Protein AF-A0A956G6C1-F1 (afdb_monomer_lite)

Secondary structure (DSSP, 8-state):
-PPP---PPPPEE---------TT----SPPEEEEEEPPTTS-GGGEEEEEEEEEETT--------PPP-B--SSS--EEEEEEE-S---S-EEEEEEEEEEETT--EEEEEE-SSPEEE-TT--EEEEEEEEEP-TT----EEETTSTT---SEEEE-SS----EEEE-SSSSSS-EEEEEETT--TTTT-TT--EEEEE-TTTTTSSTT-----GGG-SEEEE-SSTT--TTSEEEEE-SSSSSSPEEEEEETTTTTTBEEEEE---SS-S-SEEETTTS--SEEEE-SSTT--BTSEEEEESSSSTTS--EEEEEETTSTTTBEEEEE----HHHHHT-EEHHHH--SEEEEPPTTS-BTSEEEEE--S--SSSPPEEEEEETT--BTTBTT--EEEEE-HHHHTT-SEEEGGGT-SSEEEE-SSTT--TTSEEEEE-SSSSSSPEEEEEETTGGGTBEEEEE---GGGSPPTTS--EEEEHHHH-SEEEEPPTT--BTSEEEEE--TTSPPEEEEEETTHHHHTBEEEEE----PPTTEEEETT-TTEEEEE-SSTT--BTSEEEEES-SSSSSPEEEEEEGGGTEEEEE-TT-

Sequence (598 aa):
MRPPATALITLLVSSVLATACAKDETCSAPGVLVSIGVDANVKIEDIVKIGIEASLDTSRRTGELSAGAVGLGSGDADRFALTFTNKEITSTHTLELTLSAFDRDGALVAIGRADPAITVRAGEACASAVVTLLPPTGGNAAVVDLSKPGAKPDVELTATAGTGPIVVCDFNGDGVDDIAFAAPQADGELGRQNAGEVYLLFGPELGGAQGVTEVTKAQVAMKVVGGAPGDGIGASLACADLDGMRGDDLIIGAPEAGNAGRVYVFFGRTKPTSSVIDLSTASADAEIGSANAGDRFGAALAVARGFASGKLGSLIVGAPGAGSGGAAYIIGGRDEAAWGAGVDLATDGALLTVVGAAGEGLGAALASGNLLGDTDDRQDVAIGAPQGGKSGCSDCGVVRVVAAKVIAASATIDVAQGEHALTVWGASGASKLGQSLAIGDHDGDGLGDLLIGAPNDEGKGKVYVVVGDASLLAASGQPANAIEIKDGHKAVYLGTTGSQLGSAVAASGGAGSRADLIVGAPGIDSSKGAVYQFVGHALAPKETIQLEDARLKTVLGAKQNDRLGASVASGLFGSDSAVDLIIAAPGAKTVYGIFSTK

Structure (mmCIF, N/CA/C/O backbone):
data_AF-A0A956G6C1-F1
#
_entry.id   AF-A0A956G6C1-F1
#
loop_
_atom_site.group_PDB
_atom_site.id
_atom_site.type_symbol
_atom_site.label_atom_id
_atom_site.label_alt_id
_atom_site.label_comp_id
_atom_site.label_asym_id
_atom_site.label_entity_id
_atom_site.label_seq_id
_atom_site.pdbx_PDB_ins_code
_atom_site.Cartn_x
_atom_site.Cartn_y
_atom_site.Cartn_z
_atom_site.occupancy
_atom_site.B_iso_or_equiv
_atom_site.auth_seq_id
_atom_site.auth_comp_id
_atom_site.auth_asym_id
_atom_site.auth_atom_id
_atom_site.pdbx_PDB_model_num
ATOM 1 N N . MET A 1 1 ? -53.794 -0.541 22.482 1.00 31.14 1 MET A N 1
ATOM 2 C CA . MET A 1 1 ? -53.798 -0.616 21.008 1.00 31.14 1 MET A CA 1
ATOM 3 C C . MET A 1 1 ? -53.902 0.802 20.467 1.00 31.14 1 MET A C 1
ATOM 5 O O . MET A 1 1 ? -54.977 1.382 20.516 1.00 31.14 1 MET A O 1
ATOM 9 N N . ARG A 1 2 ? -52.769 1.408 20.096 1.00 22.98 2 ARG A N 1
ATOM 10 C CA . ARG A 1 2 ? -52.744 2.646 19.297 1.00 22.98 2 ARG A CA 1
ATOM 11 C C . ARG A 1 2 ? -52.794 2.235 17.817 1.00 22.98 2 ARG A C 1
ATOM 13 O O . ARG A 1 2 ? -52.218 1.192 17.512 1.00 22.98 2 ARG A O 1
ATOM 20 N N . PRO A 1 3 ? -53.458 2.988 16.925 1.00 24.36 3 PRO A N 1
ATOM 21 C CA . PRO A 1 3 ? -53.351 2.730 15.492 1.00 24.36 3 PRO A CA 1
ATOM 22 C C . PRO A 1 3 ? -51.900 2.988 15.044 1.00 24.36 3 PRO A C 1
ATOM 24 O O . PRO A 1 3 ? -51.248 3.858 15.636 1.00 24.36 3 PRO A O 1
ATOM 27 N N . PRO A 1 4 ? -51.366 2.250 14.054 1.00 27.75 4 PRO A N 1
ATOM 28 C CA . PRO A 1 4 ? -50.060 2.571 13.501 1.00 27.75 4 PRO A CA 1
ATOM 29 C C . PRO A 1 4 ? -50.154 3.942 12.827 1.00 27.75 4 PRO A C 1
ATOM 31 O O . PRO A 1 4 ? -51.116 4.240 12.118 1.00 27.75 4 PRO A O 1
ATOM 34 N N . ALA A 1 5 ? -49.184 4.804 13.117 1.00 27.45 5 ALA A N 1
ATOM 35 C CA . ALA A 1 5 ? -49.045 6.082 12.446 1.00 27.45 5 ALA A CA 1
ATOM 36 C C . ALA A 1 5 ? -48.640 5.810 10.994 1.00 27.45 5 ALA A C 1
ATOM 38 O O . ALA A 1 5 ? -47.523 5.372 10.736 1.00 27.45 5 ALA A O 1
ATOM 39 N N . THR A 1 6 ? -49.553 6.038 10.054 1.00 31.97 6 THR A N 1
ATOM 40 C CA . THR A 1 6 ? -49.260 6.023 8.622 1.00 31.97 6 THR A CA 1
ATOM 41 C C . THR A 1 6 ? -48.408 7.253 8.311 1.00 31.97 6 THR A C 1
ATOM 43 O O . THR A 1 6 ? -48.929 8.353 8.125 1.00 31.97 6 THR A O 1
ATOM 46 N N . ALA A 1 7 ? -47.084 7.104 8.339 1.00 30.38 7 ALA A N 1
ATOM 47 C CA . ALA A 1 7 ? -46.185 8.105 7.787 1.00 30.38 7 ALA A CA 1
ATOM 48 C C . ALA A 1 7 ? -46.311 8.038 6.258 1.00 30.38 7 ALA A C 1
ATOM 50 O O . ALA A 1 7 ? -45.951 7.033 5.653 1.00 30.38 7 ALA A O 1
ATOM 51 N N . LEU A 1 8 ? -46.883 9.072 5.633 1.00 32.47 8 LEU A N 1
ATOM 52 C CA . LEU A 1 8 ? -46.822 9.207 4.178 1.00 32.47 8 LEU A CA 1
ATOM 53 C C . LEU A 1 8 ? -45.374 9.531 3.786 1.00 32.47 8 LEU A C 1
ATOM 55 O O . LEU A 1 8 ? -44.853 10.578 4.166 1.00 32.47 8 LEU A O 1
ATOM 59 N N . ILE A 1 9 ? -44.753 8.621 3.041 1.00 36.84 9 ILE A N 1
ATOM 60 C CA . ILE A 1 9 ? -43.397 8.737 2.494 1.00 36.84 9 ILE A CA 1
ATOM 61 C C . ILE A 1 9 ? -43.460 9.352 1.091 1.00 36.84 9 ILE A C 1
ATOM 63 O O . ILE A 1 9 ? -44.282 8.929 0.282 1.00 36.84 9 ILE A O 1
ATOM 67 N N . THR A 1 10 ? -42.574 10.305 0.788 1.00 36.78 10 THR A N 1
ATOM 68 C CA . THR A 1 10 ? -42.484 10.999 -0.510 1.00 36.78 10 THR A CA 1
ATOM 69 C C . THR A 1 10 ? -41.476 10.305 -1.432 1.00 36.78 10 THR A C 1
ATOM 71 O O . THR A 1 10 ? -40.307 10.191 -1.078 1.00 36.78 10 THR A O 1
ATOM 74 N N . LEU A 1 11 ? -41.894 9.885 -2.632 1.00 40.12 11 LEU A N 1
ATOM 75 C CA . LEU A 1 11 ? -40.977 9.421 -3.686 1.00 40.12 11 LEU A CA 1
ATOM 76 C C . LEU A 1 11 ? -40.435 10.627 -4.472 1.00 40.12 11 LEU A C 1
ATOM 78 O O . LEU A 1 11 ? -41.215 11.483 -4.886 1.00 40.12 11 LEU A O 1
ATOM 82 N N . LEU A 1 12 ? -39.118 10.693 -4.685 1.00 38.38 12 LEU A N 1
ATOM 83 C CA . LEU A 1 12 ? -38.458 11.728 -5.492 1.00 38.38 12 LEU A CA 1
ATOM 84 C C . LEU A 1 12 ? -38.061 11.152 -6.856 1.00 38.38 12 LEU A C 1
ATOM 86 O O . LEU A 1 12 ? -37.424 10.101 -6.921 1.00 38.38 12 LEU A O 1
ATOM 90 N N . VAL A 1 13 ? -38.424 11.856 -7.930 1.00 42.09 13 VAL A N 1
ATOM 91 C CA . VAL A 1 13 ? -38.052 11.547 -9.318 1.00 42.09 13 VAL A CA 1
ATOM 92 C C . VAL A 1 13 ? -37.073 12.620 -9.795 1.00 42.09 13 VAL A C 1
ATOM 94 O O . VAL A 1 13 ? -37.301 13.802 -9.566 1.00 42.09 13 VAL A O 1
ATOM 97 N N . SER A 1 14 ? -35.948 12.231 -10.401 1.00 34.88 14 SER A N 1
ATOM 98 C CA . SER A 1 14 ? -34.847 13.172 -10.675 1.00 34.88 14 SER A CA 1
ATOM 99 C C . SER A 1 14 ? -34.739 13.657 -12.126 1.00 34.88 14 SER A C 1
ATOM 101 O O . SER A 1 14 ? -34.126 14.696 -12.357 1.00 34.88 14 SER A O 1
ATOM 103 N N . SER A 1 15 ? -35.330 12.972 -13.116 1.00 36.78 15 SER A N 1
ATOM 104 C CA . SER A 1 15 ? -35.411 13.478 -14.499 1.00 36.78 15 SER A CA 1
ATOM 105 C C . SER A 1 15 ? -36.422 12.708 -15.362 1.00 36.78 15 SER A C 1
ATOM 107 O O . SER A 1 15 ? -36.712 11.544 -15.098 1.00 36.78 15 SER A O 1
ATOM 109 N N . VAL A 1 16 ? -36.954 13.364 -16.402 1.00 39.25 16 VAL A N 1
ATOM 110 C CA . VAL A 1 16 ? -37.816 12.769 -17.440 1.00 39.25 16 VAL A CA 1
ATOM 111 C C . VAL A 1 16 ? -37.383 13.330 -18.798 1.00 39.25 16 VAL A C 1
ATOM 113 O O . VAL A 1 16 ? -37.373 14.546 -18.983 1.00 39.25 16 VAL A O 1
ATOM 116 N N . LEU A 1 17 ? -37.064 12.468 -19.767 1.00 38.25 17 LEU A N 1
ATOM 117 C CA . LEU A 1 17 ? -36.761 12.863 -21.149 1.00 38.25 17 LEU A CA 1
ATOM 118 C C . LEU A 1 17 ? -37.648 12.084 -22.130 1.00 38.25 17 LEU A C 1
ATOM 120 O O . LEU A 1 17 ? -37.287 10.998 -22.557 1.00 38.25 17 LEU A O 1
ATOM 124 N N . ALA A 1 18 ? -38.834 12.598 -22.460 1.00 41.06 18 ALA A N 1
ATOM 125 C CA . ALA A 1 18 ? -39.768 11.917 -23.362 1.00 41.06 18 ALA A CA 1
ATOM 126 C C . ALA A 1 18 ? -39.256 11.892 -24.817 1.00 41.06 18 ALA A C 1
ATOM 128 O O . ALA A 1 18 ? -38.807 12.916 -25.332 1.00 41.06 18 ALA A O 1
ATOM 129 N N . THR A 1 19 ? -39.380 10.745 -25.494 1.00 40.97 19 THR A N 1
ATOM 130 C CA . THR A 1 19 ? -39.155 10.635 -26.946 1.00 40.97 19 THR A CA 1
ATOM 131 C C . THR A 1 19 ? -40.502 10.450 -27.639 1.00 40.97 19 THR A C 1
ATOM 133 O O . THR A 1 19 ? -41.272 9.570 -27.257 1.00 40.97 19 THR A O 1
ATOM 136 N N . ALA A 1 20 ? -40.792 11.282 -28.636 1.00 42.41 20 ALA A N 1
ATOM 137 C CA . ALA A 1 20 ? -42.029 11.232 -29.406 1.00 42.41 20 ALA A CA 1
ATOM 138 C C . ALA A 1 20 ? -41.823 10.528 -30.753 1.00 42.41 20 ALA A C 1
ATOM 140 O O . ALA A 1 20 ? -40.841 10.799 -31.444 1.00 42.41 20 ALA A O 1
ATOM 141 N N . CYS A 1 21 ? -42.769 9.672 -31.151 1.00 43.28 21 CYS A N 1
ATOM 142 C CA . CYS A 1 21 ? -42.813 9.071 -32.489 1.00 43.28 21 CYS A CA 1
ATOM 143 C C . CYS A 1 21 ? -43.913 9.716 -33.349 1.00 43.28 21 CYS A C 1
ATOM 145 O O . CYS A 1 21 ? -44.967 10.122 -32.844 1.00 43.28 21 CYS A O 1
ATOM 147 N N . ALA A 1 22 ? -43.666 9.797 -34.660 1.00 43.62 22 ALA A N 1
ATOM 148 C CA . ALA A 1 22 ? -44.637 10.282 -35.638 1.00 43.62 22 ALA A CA 1
ATOM 149 C C . ALA A 1 22 ? -45.830 9.315 -35.777 1.00 43.62 22 ALA A C 1
ATOM 151 O O . ALA A 1 22 ? -45.737 8.138 -35.436 1.00 43.62 22 ALA A O 1
ATOM 152 N N . LYS A 1 23 ? -46.951 9.830 -36.300 1.00 42.00 23 LYS A N 1
ATOM 153 C CA . LYS A 1 23 ? -48.305 9.241 -36.248 1.00 42.00 23 LYS A CA 1
ATOM 154 C C . LYS A 1 23 ? -48.468 7.804 -36.792 1.00 42.00 23 LYS A C 1
ATOM 156 O O . LYS A 1 23 ? -49.500 7.204 -36.513 1.00 42.00 23 LYS A O 1
ATOM 161 N N . ASP A 1 24 ? -47.469 7.263 -37.495 1.00 44.06 24 ASP A N 1
ATOM 162 C CA . ASP A 1 24 ? -47.532 5.988 -38.226 1.00 44.06 24 ASP A CA 1
ATOM 163 C C . ASP A 1 24 ? -46.343 5.026 -37.957 1.00 44.06 24 ASP A C 1
ATOM 165 O O . ASP A 1 24 ? -46.178 4.043 -38.680 1.00 44.06 24 ASP A O 1
ATOM 169 N N . GLU A 1 25 ? -45.515 5.257 -36.927 1.00 42.28 25 GLU A N 1
ATOM 170 C CA . GLU A 1 25 ? -44.421 4.338 -36.550 1.00 42.28 25 GLU A CA 1
ATOM 171 C C . GLU A 1 25 ? -44.750 3.509 -35.297 1.00 42.28 25 GLU A C 1
ATOM 173 O O . GLU A 1 25 ? -45.257 4.018 -34.297 1.00 42.28 25 GLU A O 1
ATOM 178 N N . THR A 1 26 ? -44.415 2.214 -35.314 1.00 42.84 26 THR A N 1
ATOM 179 C CA . THR A 1 26 ? -44.363 1.387 -34.100 1.00 42.84 26 THR A CA 1
ATOM 180 C C . THR A 1 26 ? -43.222 1.878 -33.209 1.00 42.84 26 THR A C 1
ATOM 182 O O . THR A 1 26 ? -42.065 1.799 -33.617 1.00 42.84 26 THR A O 1
ATOM 185 N N . CYS A 1 27 ? -43.519 2.364 -31.999 1.00 39.50 27 CYS A N 1
ATOM 186 C CA . CYS A 1 27 ? -42.499 2.779 -31.031 1.00 39.50 27 CYS A CA 1
ATOM 187 C C . CYS A 1 27 ? -41.540 1.620 -30.710 1.00 39.50 27 CYS A C 1
ATOM 189 O O . CYS A 1 27 ? -41.907 0.696 -29.989 1.00 39.50 27 CYS A O 1
ATOM 191 N N . SER A 1 28 ? -40.308 1.678 -31.218 1.00 39.00 28 SER A N 1
ATOM 192 C CA . SER A 1 28 ? -39.238 0.725 -30.888 1.00 39.00 28 SER A CA 1
ATOM 193 C C . SER A 1 28 ? -37.943 1.405 -30.410 1.00 39.00 28 SER A C 1
ATOM 195 O O . SER A 1 28 ? -36.871 0.816 -30.521 1.00 39.00 28 SER A O 1
ATOM 197 N N . ALA A 1 29 ? -38.011 2.644 -29.907 1.00 35.00 29 ALA A N 1
ATOM 198 C CA . ALA A 1 29 ? -36.848 3.440 -29.487 1.00 35.00 29 ALA A CA 1
ATOM 199 C C . ALA A 1 29 ? -36.768 3.598 -27.945 1.00 35.00 29 ALA A C 1
ATOM 201 O O . ALA A 1 29 ? -37.785 3.430 -27.269 1.00 35.00 29 ALA A O 1
ATOM 202 N N . PRO A 1 30 ? -35.569 3.849 -27.374 1.00 34.66 30 PRO A N 1
ATOM 203 C CA . PRO A 1 30 ? -35.203 3.465 -26.011 1.00 34.66 30 PRO A CA 1
ATOM 204 C C . PRO A 1 30 ? -35.912 4.323 -24.957 1.00 34.66 30 PRO A C 1
ATOM 206 O O . PRO A 1 30 ? -36.019 5.539 -25.084 1.00 34.66 30 PRO A O 1
ATOM 209 N N . GLY A 1 31 ? -36.429 3.662 -23.922 1.00 37.22 31 GLY A N 1
ATOM 210 C CA . GLY A 1 31 ? -37.287 4.278 -22.916 1.00 37.22 31 GLY A CA 1
ATOM 211 C C . GLY A 1 31 ? -36.594 5.293 -22.001 1.00 37.22 31 GLY A C 1
ATOM 212 O O . GLY A 1 31 ? -35.380 5.286 -21.816 1.00 37.22 31 GLY A O 1
ATOM 213 N N . VAL A 1 32 ? -37.407 6.168 -21.410 1.00 34.41 32 VAL A N 1
ATOM 214 C CA . VAL A 1 32 ? -37.002 7.203 -20.440 1.00 34.41 32 VAL A CA 1
ATOM 215 C C . VAL A 1 32 ? -36.565 6.565 -19.137 1.00 34.41 32 VAL A C 1
ATOM 217 O O . VAL A 1 32 ? -37.338 5.781 -18.631 1.00 34.41 32 VAL A O 1
ATOM 220 N N . LEU A 1 33 ? -35.429 6.919 -18.538 1.00 32.19 33 LEU A N 1
ATOM 221 C CA . LEU A 1 33 ? -35.107 6.468 -17.178 1.00 32.19 33 LEU A CA 1
ATOM 222 C C . LEU A 1 33 ? -35.820 7.343 -16.135 1.00 32.19 33 LEU A C 1
ATOM 224 O O . LEU A 1 33 ? -35.548 8.535 -16.041 1.00 32.19 33 LEU A O 1
ATOM 228 N N . VAL A 1 34 ? -36.697 6.746 -15.334 1.00 34.72 34 VAL A N 1
ATOM 229 C CA . VAL A 1 34 ? -37.301 7.350 -14.141 1.00 34.72 34 VAL A CA 1
ATOM 230 C C . VAL A 1 34 ? -36.698 6.653 -12.930 1.00 34.72 34 VAL A C 1
ATOM 232 O O . VAL A 1 34 ? -37.053 5.514 -12.636 1.00 34.72 34 VAL A O 1
ATOM 235 N N . SER A 1 35 ? -35.771 7.319 -12.246 1.00 34.22 35 SER A N 1
ATOM 236 C CA . SER A 1 35 ? -35.199 6.819 -10.994 1.00 34.22 35 SER A CA 1
ATOM 237 C C . SER A 1 35 ? -36.159 7.064 -9.839 1.00 34.22 35 SER A C 1
ATOM 239 O O . SER A 1 35 ? -36.622 8.189 -9.649 1.00 34.22 35 SER A O 1
ATOM 241 N N . ILE A 1 36 ? -36.429 6.019 -9.064 1.00 38.94 36 ILE A N 1
ATOM 242 C CA . ILE A 1 36 ? -37.263 6.081 -7.868 1.00 38.94 36 ILE A CA 1
ATOM 243 C C . ILE A 1 36 ? -36.416 5.720 -6.650 1.00 38.94 36 ILE A C 1
ATOM 245 O O . ILE A 1 36 ? -35.897 4.608 -6.576 1.00 38.94 36 ILE A O 1
ATOM 249 N N . GLY A 1 37 ? -36.313 6.644 -5.693 1.00 37.41 37 GLY A N 1
ATOM 250 C CA . GLY A 1 37 ? -35.771 6.376 -4.360 1.00 37.41 37 GLY A CA 1
ATOM 251 C C . GLY A 1 37 ? -36.887 6.081 -3.356 1.00 37.41 37 GLY A C 1
ATOM 252 O O . GLY A 1 37 ? -37.885 6.803 -3.311 1.00 37.41 37 GLY A O 1
ATOM 253 N N . VAL A 1 38 ? -36.719 5.029 -2.552 1.00 37.78 38 VAL A N 1
ATOM 254 C CA . VAL A 1 38 ? -37.580 4.719 -1.396 1.00 37.78 38 VAL A CA 1
ATOM 255 C C . VAL A 1 38 ? -36.921 5.293 -0.135 1.00 37.78 38 VAL A C 1
ATOM 257 O O . VAL A 1 38 ? -35.699 5.260 -0.025 1.00 37.78 38 VAL A O 1
ATOM 260 N N . ASP A 1 39 ? -37.693 5.852 0.799 1.00 36.00 39 ASP A N 1
ATOM 261 C CA . ASP A 1 39 ? -37.174 6.346 2.088 1.00 36.00 39 ASP A CA 1
ATOM 262 C C . ASP A 1 39 ? -36.585 5.188 2.924 1.00 36.00 39 ASP A C 1
ATOM 264 O O . ASP A 1 39 ? -37.058 4.052 2.859 1.00 36.00 39 ASP A O 1
ATOM 268 N N . ALA A 1 40 ? -35.561 5.482 3.727 1.00 39.75 40 ALA A N 1
ATOM 269 C CA . ALA A 1 40 ? -34.718 4.539 4.465 1.00 39.75 40 ALA A CA 1
ATOM 270 C C . ALA A 1 40 ? -35.456 3.674 5.502 1.00 39.75 40 ALA A C 1
ATOM 272 O O . ALA A 1 40 ? -34.887 2.722 6.030 1.00 39.75 40 ALA A O 1
ATOM 273 N N . ASN A 1 41 ? -36.718 3.987 5.799 1.00 38.53 41 ASN A N 1
ATOM 274 C CA . ASN A 1 41 ? -37.537 3.239 6.751 1.00 38.53 41 ASN A CA 1
ATOM 275 C C . ASN A 1 41 ? -38.327 2.078 6.116 1.00 38.53 41 ASN A C 1
ATOM 277 O O . ASN A 1 41 ? -39.050 1.388 6.834 1.00 38.53 41 ASN A O 1
ATOM 281 N N . VAL A 1 42 ? -38.212 1.854 4.800 1.00 40.16 42 VAL A N 1
ATOM 282 C CA . VAL A 1 42 ? -38.869 0.739 4.099 1.00 40.16 42 VAL A CA 1
ATOM 283 C C . VAL A 1 42 ? -37.816 -0.157 3.461 1.00 40.16 42 VAL A C 1
ATOM 285 O O . VAL A 1 42 ? -37.041 0.278 2.610 1.00 40.16 42 VAL A O 1
ATOM 288 N N . LYS A 1 43 ? -37.802 -1.434 3.846 1.00 42.78 43 LYS A N 1
ATOM 289 C CA . LYS A 1 43 ? -36.965 -2.434 3.188 1.00 42.78 43 LYS A CA 1
ATOM 290 C C . LYS A 1 43 ? -37.602 -2.824 1.854 1.00 42.78 43 LYS A C 1
ATOM 292 O O . LYS A 1 43 ? -38.784 -3.151 1.800 1.00 42.78 43 LYS A O 1
ATOM 297 N N . ILE A 1 44 ? -36.820 -2.821 0.775 1.00 41.41 44 ILE A N 1
ATOM 298 C CA . ILE A 1 44 ? -37.311 -3.170 -0.572 1.00 41.41 44 ILE A CA 1
ATOM 299 C C . ILE A 1 44 ? -37.896 -4.595 -0.613 1.00 41.41 44 ILE A C 1
ATOM 301 O O . ILE A 1 44 ? -38.873 -4.829 -1.315 1.00 41.41 44 ILE A O 1
ATOM 305 N N . GLU A 1 45 ? -37.367 -5.518 0.198 1.00 45.09 45 GLU A N 1
ATOM 306 C CA . GLU A 1 45 ? -37.838 -6.910 0.336 1.00 45.09 45 GLU A CA 1
ATOM 307 C C . GLU A 1 45 ? -39.279 -7.069 0.878 1.00 45.09 45 GLU A C 1
ATOM 309 O O . GLU A 1 45 ? -39.885 -8.142 0.730 1.00 45.09 45 GLU A O 1
ATOM 314 N N . ASP A 1 46 ? -39.840 -6.006 1.467 1.00 41.97 46 ASP A N 1
ATOM 315 C CA . ASP A 1 46 ? -41.198 -5.980 2.025 1.00 41.97 46 ASP A CA 1
ATOM 316 C C . ASP A 1 46 ? -42.249 -5.476 1.022 1.00 41.97 46 ASP A C 1
ATOM 318 O O . ASP A 1 46 ? -43.449 -5.698 1.210 1.00 41.97 46 ASP A O 1
ATOM 322 N N . ILE A 1 47 ? -41.820 -4.833 -0.069 1.00 45.75 47 ILE A N 1
ATOM 323 C CA . ILE A 1 47 ? -42.703 -4.378 -1.144 1.00 45.75 47 ILE A CA 1
ATOM 324 C C . ILE A 1 47 ? -42.911 -5.549 -2.100 1.00 45.75 47 ILE A C 1
ATOM 326 O O . ILE A 1 47 ? -41.957 -6.092 -2.642 1.00 45.75 47 ILE A O 1
ATOM 330 N N . VAL A 1 48 ? -44.165 -5.944 -2.323 1.00 40.59 48 VAL A N 1
ATOM 331 C CA . VAL A 1 48 ? -44.500 -7.079 -3.213 1.00 40.59 48 VAL A CA 1
ATOM 332 C C . VAL A 1 48 ? -45.217 -6.609 -4.474 1.00 40.59 48 VAL A C 1
ATOM 334 O O . VAL A 1 48 ? -45.256 -7.317 -5.482 1.00 40.59 48 VAL A O 1
ATOM 337 N N . LYS A 1 49 ? -45.792 -5.401 -4.433 1.00 43.12 49 LYS A N 1
ATOM 338 C CA . LYS A 1 49 ? -46.591 -4.847 -5.522 1.00 43.12 49 LYS A CA 1
ATOM 339 C C . LYS A 1 49 ? -46.497 -3.326 -5.567 1.00 43.12 49 LYS A C 1
ATOM 341 O O . LYS A 1 49 ? -46.655 -2.655 -4.549 1.00 43.12 49 LYS A O 1
ATOM 346 N N . ILE A 1 50 ? -46.342 -2.785 -6.773 1.00 48.06 50 ILE A N 1
ATOM 347 C CA . ILE A 1 50 ? -46.419 -1.348 -7.050 1.00 48.06 50 ILE A CA 1
ATOM 348 C C . ILE A 1 50 ? -47.593 -1.101 -8.003 1.00 48.06 50 ILE A C 1
ATOM 350 O O . ILE A 1 50 ? -47.718 -1.745 -9.042 1.00 48.06 50 ILE A O 1
ATOM 354 N N . GLY A 1 51 ? -48.490 -0.196 -7.619 1.00 44.09 51 GLY A N 1
ATOM 355 C CA . GLY A 1 51 ? -49.551 0.348 -8.460 1.00 44.09 51 GLY A CA 1
ATOM 356 C C . GLY A 1 51 ? -49.140 1.700 -9.038 1.00 44.09 51 GLY A C 1
ATOM 357 O O . GLY A 1 51 ? -48.531 2.513 -8.343 1.00 44.09 51 GLY A O 1
ATOM 358 N N . ILE A 1 52 ? -49.480 1.943 -10.302 1.00 50.09 52 ILE A N 1
ATOM 359 C CA . ILE A 1 52 ? -49.209 3.204 -10.998 1.00 50.09 52 ILE A CA 1
ATOM 360 C C . ILE A 1 52 ? -50.533 3.722 -11.555 1.00 50.09 52 ILE A C 1
ATOM 362 O O . ILE A 1 52 ? -51.177 3.042 -12.352 1.00 50.09 52 ILE A O 1
ATOM 366 N N . GLU A 1 53 ? -50.930 4.925 -11.149 1.00 50.94 53 GLU A N 1
ATOM 367 C CA . GLU A 1 53 ? -52.087 5.640 -11.690 1.00 50.94 53 GLU A CA 1
ATOM 368 C C . GLU A 1 53 ? -51.623 6.897 -12.433 1.00 50.94 53 GLU A C 1
ATOM 370 O O . GLU A 1 53 ? -50.809 7.671 -11.926 1.00 50.94 53 GLU A O 1
ATOM 375 N N . ALA A 1 54 ? -52.153 7.115 -13.638 1.00 46.38 54 ALA A N 1
ATOM 376 C CA . ALA A 1 54 ? -51.905 8.312 -14.437 1.00 46.38 54 ALA A CA 1
ATOM 377 C C . ALA A 1 54 ? -53.199 9.126 -14.569 1.00 46.38 54 ALA A C 1
ATOM 379 O O . ALA A 1 54 ? -54.236 8.576 -14.943 1.00 46.38 54 ALA A O 1
ATOM 380 N N . SER A 1 55 ? -53.144 10.432 -14.294 1.00 47.53 55 SER A N 1
ATOM 381 C CA . SER A 1 55 ? -54.290 11.341 -14.428 1.00 47.53 55 SER A CA 1
ATOM 382 C C . SER A 1 55 ? -53.985 12.480 -15.403 1.00 47.53 55 SER A C 1
ATOM 384 O O . SER A 1 55 ? -52.901 13.064 -15.370 1.00 47.53 55 SER A O 1
ATOM 386 N N . LEU A 1 56 ? -54.958 12.803 -16.262 1.00 41.84 56 LEU A N 1
ATOM 387 C CA . LEU A 1 56 ? -54.909 13.918 -17.216 1.00 41.84 56 LEU A CA 1
ATOM 388 C C . LEU A 1 56 ? -55.708 15.107 -16.659 1.00 41.84 56 LEU A C 1
ATOM 390 O O . LEU A 1 56 ? -56.798 14.915 -16.116 1.00 41.84 56 LEU A O 1
ATOM 394 N N . ASP A 1 57 ? -55.180 16.323 -16.787 1.00 45.06 57 ASP A N 1
ATOM 395 C CA . ASP A 1 57 ? -55.706 17.498 -16.083 1.00 45.06 57 ASP A CA 1
ATOM 396 C C . ASP A 1 57 ? -57.203 17.824 -16.374 1.00 45.06 57 ASP A C 1
ATOM 398 O O . ASP A 1 57 ? -57.694 17.759 -17.504 1.00 45.06 57 ASP A O 1
ATOM 402 N N . THR A 1 58 ? -57.912 18.156 -15.287 1.00 37.31 58 THR A N 1
ATOM 403 C CA . THR A 1 58 ? -59.270 18.728 -15.080 1.00 37.31 58 THR A CA 1
ATOM 404 C C . THR A 1 58 ? -60.525 18.217 -15.806 1.00 37.31 58 THR A C 1
ATOM 406 O O . THR A 1 58 ? -61.611 18.745 -15.545 1.00 37.31 58 THR A O 1
ATOM 409 N N . SER A 1 59 ? -60.507 17.129 -16.578 1.00 31.47 59 SER A N 1
ATOM 410 C CA . SER A 1 59 ? -61.769 16.431 -16.889 1.00 31.47 59 SER A CA 1
ATOM 411 C C . SER A 1 59 ? -61.660 14.930 -16.678 1.00 31.47 59 SER A C 1
ATOM 413 O O . SER A 1 59 ? -60.859 14.258 -17.317 1.00 31.47 59 SER A O 1
ATOM 415 N N . ARG A 1 60 ? -62.508 14.391 -15.789 1.00 34.94 60 ARG A N 1
ATOM 416 C CA . ARG A 1 60 ? -62.804 12.955 -15.689 1.00 34.94 60 ARG A CA 1
ATOM 417 C C . ARG A 1 60 ? -63.386 12.477 -17.027 1.00 34.94 60 ARG A C 1
ATOM 419 O O . ARG A 1 60 ? -64.597 12.334 -17.167 1.00 34.94 60 ARG A O 1
ATOM 426 N N . ARG A 1 61 ? -62.540 12.257 -18.030 1.00 30.89 61 ARG A N 1
ATOM 427 C CA . ARG A 1 61 ? -62.844 11.414 -19.181 1.00 30.89 61 ARG A CA 1
ATOM 428 C C . ARG A 1 61 ? -61.980 10.176 -19.052 1.00 30.89 61 ARG A C 1
ATOM 430 O O . ARG A 1 61 ? -60.761 10.235 -19.130 1.00 30.89 61 ARG A O 1
ATOM 437 N N . THR A 1 62 ? -62.658 9.067 -18.808 1.00 31.17 62 THR A N 1
ATOM 438 C CA . THR A 1 62 ? -62.125 7.711 -18.802 1.00 31.17 62 THR A CA 1
ATOM 439 C C . THR A 1 62 ? -61.665 7.358 -20.217 1.00 31.17 62 THR A C 1
ATOM 441 O O . THR A 1 62 ? -62.443 6.839 -21.015 1.00 31.17 62 THR A O 1
ATOM 444 N N . GLY A 1 63 ? -60.427 7.704 -20.560 1.00 31.17 63 GLY A N 1
ATOM 445 C CA . GLY A 1 63 ? -59.646 6.903 -21.496 1.00 31.17 63 GLY A CA 1
ATOM 446 C C . GLY A 1 63 ? -58.983 5.800 -20.682 1.00 31.17 63 GLY A C 1
ATOM 447 O O . GLY A 1 63 ? -58.304 6.109 -19.705 1.00 31.17 63 GLY A O 1
ATOM 448 N N . GLU A 1 64 ? -59.237 4.533 -21.007 1.00 31.19 64 GLU A N 1
ATOM 449 C CA . GLU A 1 64 ? -58.567 3.411 -20.346 1.00 31.19 64 GLU A CA 1
ATOM 450 C C . GLU A 1 64 ? -57.061 3.486 -20.616 1.00 31.19 64 GLU A C 1
ATOM 452 O O . GLU A 1 64 ? -56.589 3.183 -21.707 1.00 31.19 64 GLU A O 1
ATOM 457 N N . LEU A 1 65 ? -56.305 3.900 -19.603 1.00 33.72 65 LEU A N 1
ATOM 458 C CA . LEU A 1 65 ? -54.876 3.654 -19.509 1.00 33.72 65 LEU A CA 1
ATOM 459 C C . LEU A 1 65 ? -54.707 2.391 -18.669 1.00 33.72 65 LEU A C 1
ATOM 461 O O . LEU A 1 65 ? -54.807 2.440 -17.446 1.00 33.72 65 LEU A O 1
ATOM 465 N N . SER A 1 66 ? -54.527 1.236 -19.313 1.00 32.66 66 SER A N 1
ATOM 466 C CA . SER A 1 66 ? -54.284 -0.007 -18.582 1.00 32.66 66 SER A CA 1
ATOM 467 C C . SER A 1 66 ? -52.835 -0.043 -18.088 1.00 32.66 66 SER A C 1
ATOM 469 O O . SER A 1 66 ? -51.921 -0.317 -18.865 1.00 32.66 66 SER A O 1
ATOM 471 N N . ALA A 1 67 ? -52.619 0.204 -16.797 1.00 35.66 67 ALA A N 1
ATOM 472 C CA . ALA A 1 67 ? -51.392 -0.184 -16.109 1.00 35.66 67 ALA A CA 1
ATOM 473 C C . ALA A 1 67 ? -51.621 -1.555 -15.450 1.00 35.66 67 ALA A C 1
ATOM 475 O O . ALA A 1 67 ? -52.527 -1.719 -14.632 1.00 35.66 67 ALA A O 1
ATOM 476 N N . GLY A 1 68 ? -50.851 -2.567 -15.852 1.00 35.38 68 GLY A N 1
ATOM 477 C CA . GLY A 1 68 ? -50.905 -3.899 -15.246 1.00 35.38 68 GLY A CA 1
ATOM 478 C C . GLY A 1 68 ? -50.179 -3.939 -13.899 1.00 35.38 68 GLY A C 1
ATOM 479 O O . GLY A 1 68 ? -49.172 -3.263 -13.716 1.00 35.38 68 GLY A O 1
ATOM 480 N N . ALA A 1 69 ? -50.671 -4.753 -12.961 1.00 31.39 69 ALA A N 1
ATOM 481 C CA . ALA A 1 69 ? -49.916 -5.127 -11.766 1.00 31.39 69 ALA A CA 1
ATOM 482 C C . ALA A 1 69 ? -48.869 -6.195 -12.121 1.00 31.39 69 ALA A C 1
ATOM 484 O O . ALA A 1 69 ? -49.216 -7.189 -12.758 1.00 31.39 69 ALA A O 1
ATOM 485 N N . VAL A 1 70 ? -47.622 -6.019 -11.678 1.00 37.84 70 VAL A N 1
ATOM 486 C CA . VAL A 1 70 ? -46.513 -6.957 -11.928 1.00 37.84 70 VAL A CA 1
ATOM 487 C C . VAL A 1 70 ? -45.895 -7.366 -10.587 1.00 37.84 70 VAL A C 1
ATOM 489 O O . VAL A 1 70 ? -45.734 -6.522 -9.707 1.00 37.84 70 VAL A O 1
ATOM 492 N N . GLY A 1 71 ? -45.628 -8.663 -10.402 1.00 31.58 71 GLY A N 1
ATOM 493 C CA . GLY A 1 71 ? -44.960 -9.196 -9.207 1.00 31.58 71 GLY A CA 1
ATOM 494 C C . GLY A 1 71 ? -43.438 -9.091 -9.320 1.00 31.58 71 GLY A C 1
ATOM 495 O O . GLY A 1 71 ? -42.902 -9.270 -10.411 1.00 31.58 71 GLY A O 1
ATOM 496 N N . LEU A 1 72 ? -42.764 -8.806 -8.205 1.00 36.25 72 LEU A N 1
ATOM 497 C CA . LEU A 1 72 ? -41.308 -8.629 -8.133 1.00 36.25 72 LEU A CA 1
ATOM 498 C C . LEU A 1 72 ? -40.584 -9.988 -8.074 1.00 36.25 72 LEU A C 1
ATOM 500 O O . LEU A 1 72 ? -40.976 -10.869 -7.303 1.00 36.25 72 LEU A O 1
ATOM 504 N N . GLY A 1 73 ? -39.548 -10.161 -8.901 1.00 31.80 73 GLY A N 1
ATOM 505 C CA . GLY A 1 73 ? -38.664 -11.333 -8.937 1.00 31.80 73 GLY A CA 1
ATOM 506 C C . GLY A 1 73 ? -37.257 -10.990 -8.431 1.00 31.80 73 GLY A C 1
ATOM 507 O O . GLY A 1 73 ? -36.828 -9.847 -8.491 1.00 31.80 73 GLY A O 1
ATOM 508 N N . SER A 1 74 ? -36.537 -11.970 -7.887 1.00 32.28 74 SER A N 1
ATOM 509 C CA . SER A 1 74 ? -35.316 -11.771 -7.090 1.00 32.28 74 SER A CA 1
ATOM 510 C C . SER A 1 74 ? -34.010 -11.638 -7.900 1.00 32.28 74 SER A C 1
ATOM 512 O O . SER A 1 74 ? -33.097 -12.441 -7.702 1.00 32.28 74 SER A O 1
ATOM 514 N N . GLY A 1 75 ? -33.882 -10.657 -8.795 1.00 31.91 75 GLY A N 1
ATOM 515 C CA . GLY A 1 75 ? -32.597 -10.399 -9.461 1.00 31.91 75 GLY A CA 1
ATOM 516 C C . GLY A 1 75 ? -32.614 -9.234 -10.449 1.00 31.91 75 GLY A C 1
ATOM 517 O O . GLY A 1 75 ? -33.481 -9.193 -11.310 1.00 31.91 75 GLY A O 1
ATOM 518 N N . ASP A 1 76 ? -31.620 -8.351 -10.304 1.00 30.19 76 ASP A N 1
ATOM 519 C CA . ASP A 1 76 ? -31.235 -7.210 -11.151 1.00 30.19 76 ASP A CA 1
ATOM 520 C C . ASP A 1 76 ? -32.309 -6.156 -11.469 1.00 30.19 76 ASP A C 1
ATOM 522 O O . ASP A 1 76 ? -33.229 -6.394 -12.239 1.00 30.19 76 ASP A O 1
ATOM 526 N N . ALA A 1 77 ? -32.113 -4.951 -10.905 1.00 38.34 77 ALA A N 1
ATOM 527 C CA . ALA A 1 77 ? -32.825 -3.689 -11.155 1.00 38.34 77 ALA A CA 1
ATOM 528 C C . ALA A 1 77 ? -33.973 -3.780 -12.180 1.00 38.34 77 ALA A C 1
ATOM 530 O O . ALA A 1 77 ? -33.775 -3.551 -13.378 1.00 38.34 77 ALA A O 1
ATOM 531 N N . ASP A 1 78 ? -35.178 -4.085 -11.690 1.00 38.88 78 ASP A N 1
ATOM 532 C CA . ASP A 1 78 ? -36.361 -4.235 -12.528 1.00 38.88 78 ASP A CA 1
ATOM 533 C C . ASP A 1 78 ? -36.627 -2.941 -13.323 1.00 38.88 78 ASP A C 1
ATOM 535 O O . ASP A 1 78 ? -37.013 -1.903 -12.775 1.00 38.88 78 ASP A O 1
ATOM 539 N N . ARG A 1 79 ? -36.400 -2.996 -14.640 1.00 38.34 79 ARG A N 1
ATOM 540 C CA . ARG A 1 79 ? -36.772 -1.943 -15.594 1.00 38.34 79 ARG A CA 1
ATOM 541 C C . ARG A 1 79 ? -38.164 -2.242 -16.140 1.00 38.34 79 ARG A C 1
ATOM 543 O O . ARG A 1 79 ? -38.359 -3.262 -16.797 1.00 38.34 79 ARG A O 1
ATOM 550 N N . PHE A 1 80 ? -39.116 -1.329 -15.962 1.00 42.25 80 PHE A N 1
ATOM 551 C CA . PHE A 1 80 ? -40.491 -1.508 -16.457 1.00 42.25 80 PHE A CA 1
ATOM 552 C C . PHE A 1 80 ? -40.819 -0.531 -17.578 1.00 42.25 80 PHE A C 1
ATOM 554 O O . PHE A 1 80 ? -40.666 0.665 -17.375 1.00 42.25 80 PHE A O 1
ATOM 561 N N . ALA A 1 81 ? -41.326 -0.999 -18.722 1.00 35.81 81 ALA A N 1
ATOM 562 C CA . ALA A 1 81 ? -41.792 -0.131 -19.807 1.00 35.81 81 ALA A CA 1
ATOM 563 C C . ALA A 1 81 ? -43.299 0.168 -19.684 1.00 35.81 81 ALA A C 1
ATOM 565 O O . ALA A 1 81 ? -44.122 -0.745 -19.682 1.00 35.81 81 ALA A O 1
ATOM 566 N N . LEU A 1 82 ? -43.666 1.449 -19.628 1.00 41.12 82 LEU A N 1
ATOM 567 C CA . LEU A 1 82 ? -45.047 1.931 -19.723 1.00 41.12 82 LEU A CA 1
ATOM 568 C C . LEU A 1 82 ? -45.297 2.451 -21.141 1.00 41.12 82 LEU A C 1
ATOM 570 O O . LEU A 1 82 ? -44.546 3.304 -21.612 1.00 41.12 82 LEU A O 1
ATOM 574 N N . THR A 1 83 ? -46.348 1.976 -21.813 1.00 39.62 83 THR A N 1
ATOM 575 C CA . THR A 1 83 ? -46.753 2.464 -23.143 1.00 39.62 83 THR A CA 1
ATOM 576 C C . THR A 1 83 ? -48.119 3.132 -23.060 1.00 39.62 83 THR A C 1
ATOM 578 O O . THR A 1 83 ? -49.118 2.485 -22.758 1.00 39.62 83 THR A O 1
ATOM 581 N N . PHE A 1 84 ? -48.171 4.428 -23.366 1.00 45.69 84 PHE A N 1
ATOM 582 C CA . PHE A 1 84 ? -49.412 5.197 -23.429 1.00 45.69 84 PHE A CA 1
ATOM 583 C C . PHE A 1 84 ? -49.884 5.236 -24.886 1.00 45.69 84 PHE A C 1
ATOM 585 O O . PHE A 1 84 ? -49.221 5.843 -25.724 1.00 45.69 84 PHE A O 1
ATOM 592 N N . THR A 1 85 ? -51.015 4.600 -25.202 1.00 41.22 85 THR A N 1
ATOM 593 C CA . THR A 1 85 ? -51.642 4.672 -26.534 1.00 41.22 85 THR A CA 1
ATOM 594 C C . THR A 1 85 ? -52.908 5.512 -26.451 1.00 41.22 85 THR A C 1
ATOM 596 O O . THR A 1 85 ? -53.855 5.150 -25.758 1.00 41.22 85 THR A O 1
ATOM 599 N N . ASN A 1 86 ? -52.956 6.631 -27.173 1.00 43.12 86 ASN A N 1
ATOM 600 C CA . ASN A 1 86 ? -54.200 7.369 -27.365 1.00 43.12 86 ASN A CA 1
ATOM 601 C C . ASN A 1 86 ? -54.367 7.709 -28.846 1.00 43.12 86 ASN A C 1
ATOM 603 O O . ASN A 1 86 ? -53.421 8.133 -29.503 1.00 43.12 86 ASN A O 1
ATOM 607 N N . LYS A 1 87 ? -55.566 7.488 -29.390 1.00 40.81 87 LYS A N 1
ATOM 608 C CA . LYS A 1 87 ? -55.772 7.506 -30.843 1.00 40.81 87 LYS A CA 1
ATOM 609 C C . LYS A 1 87 ? -55.774 8.917 -31.440 1.00 40.81 87 LYS A C 1
ATOM 611 O O . LYS A 1 87 ? -55.489 9.043 -32.624 1.00 40.81 87 LYS A O 1
ATOM 616 N N . GLU A 1 88 ? -56.023 9.965 -30.647 1.00 46.03 88 GLU A N 1
ATOM 617 C CA . GLU A 1 88 ? -55.941 11.365 -31.093 1.00 46.03 88 GLU A CA 1
ATOM 618 C C . GLU A 1 88 ? -55.592 12.316 -29.932 1.00 46.03 88 GLU A C 1
ATOM 620 O O . GLU A 1 88 ? -56.449 12.666 -29.123 1.00 46.03 88 GLU A O 1
ATOM 625 N N . ILE A 1 89 ? -54.335 12.773 -29.858 1.00 48.75 89 ILE A N 1
ATOM 626 C CA . ILE A 1 89 ? -53.917 13.863 -28.960 1.00 48.75 89 ILE A CA 1
ATOM 627 C C . ILE A 1 89 ? -53.921 15.177 -29.752 1.00 48.75 89 ILE A C 1
ATOM 629 O O . ILE A 1 89 ? -53.005 15.460 -30.527 1.00 48.75 89 ILE A O 1
ATOM 633 N N . THR A 1 90 ? -54.976 15.979 -29.589 1.00 45.81 90 THR A N 1
ATOM 634 C CA . THR A 1 90 ? -55.188 17.237 -30.336 1.00 45.81 90 THR A CA 1
ATOM 635 C C . THR A 1 90 ? -54.655 18.489 -29.628 1.00 45.81 90 THR A C 1
ATOM 637 O O . THR A 1 90 ? -54.651 19.567 -30.219 1.00 45.81 90 THR A O 1
ATOM 640 N N . SER A 1 91 ? -54.205 18.368 -28.377 1.00 48.06 91 SER A N 1
ATOM 641 C CA . SER A 1 91 ? -53.663 19.454 -27.545 1.00 48.06 91 SER A CA 1
ATOM 642 C C . SER A 1 91 ? -52.521 18.945 -26.660 1.00 48.06 91 SER A C 1
ATOM 644 O O . SER A 1 91 ? -52.482 17.763 -26.337 1.00 48.06 91 SER A O 1
ATOM 646 N N . THR A 1 92 ? -51.584 19.819 -26.279 1.00 50.44 92 THR A N 1
ATOM 647 C CA . THR A 1 92 ? -50.510 19.468 -25.334 1.00 50.44 92 THR A CA 1
ATOM 648 C C . THR A 1 92 ? -51.102 19.224 -23.946 1.00 50.44 92 THR A C 1
ATOM 650 O O . THR A 1 92 ? -51.847 20.069 -23.450 1.00 50.44 92 THR A O 1
ATOM 653 N N . HIS A 1 93 ? -50.762 18.097 -23.321 1.00 52.88 93 HIS A N 1
ATOM 654 C CA . HIS A 1 93 ? -51.251 17.712 -21.998 1.00 52.88 93 HIS A CA 1
ATOM 655 C C . HIS A 1 93 ? -50.106 17.373 -21.047 1.00 52.88 93 HIS A C 1
ATOM 657 O O . HIS A 1 93 ? -49.067 16.859 -21.457 1.00 52.88 93 HIS A O 1
ATOM 663 N N . THR A 1 94 ? -50.349 17.627 -19.765 1.00 53.28 94 THR A N 1
ATOM 664 C CA . THR A 1 94 ? -49.471 17.253 -18.660 1.00 53.28 94 THR A CA 1
ATOM 665 C C . THR A 1 94 ? -50.066 16.032 -17.960 1.00 53.28 94 THR A C 1
ATOM 667 O O . THR A 1 94 ? -51.235 16.052 -17.572 1.00 53.28 94 THR A O 1
ATOM 670 N N . LEU A 1 95 ? -49.287 14.959 -17.843 1.00 52.28 95 LEU A N 1
ATOM 671 C CA . LEU A 1 95 ? -49.645 13.737 -17.123 1.00 52.28 95 LEU A CA 1
ATOM 672 C C . LEU A 1 95 ? -49.063 13.791 -15.710 1.00 52.28 95 LEU A C 1
ATOM 674 O O . LEU A 1 95 ? -47.842 13.865 -15.546 1.00 52.28 95 LEU A O 1
ATOM 678 N N . GLU A 1 96 ? -49.930 13.690 -14.704 1.00 55.38 96 GLU A N 1
ATOM 679 C CA . GLU A 1 96 ? -49.508 13.424 -13.328 1.00 55.38 96 GLU A CA 1
ATOM 680 C C . GLU A 1 96 ? -49.472 11.911 -13.091 1.00 55.38 96 GLU A C 1
ATOM 682 O O . GLU A 1 96 ? -50.474 11.221 -13.300 1.00 55.38 96 GLU A O 1
ATOM 687 N N . LEU A 1 97 ? -48.327 11.396 -12.636 1.00 53.75 97 LEU A N 1
ATOM 688 C CA . LEU A 1 97 ? -48.176 10.003 -12.217 1.00 53.75 97 LEU A CA 1
ATOM 689 C C . LEU A 1 97 ? -48.208 9.921 -10.694 1.00 53.75 97 LEU A C 1
ATOM 691 O O . LEU A 1 97 ? -47.406 10.564 -10.017 1.00 53.75 97 LEU A O 1
ATOM 695 N N . THR A 1 98 ? -49.114 9.100 -10.169 1.00 53.69 98 THR A N 1
ATOM 696 C CA . THR A 1 98 ? -49.160 8.720 -8.756 1.00 53.69 98 THR A CA 1
ATOM 697 C C . THR A 1 98 ? -48.761 7.255 -8.631 1.00 53.69 98 THR A C 1
ATOM 699 O O . THR A 1 98 ? -49.372 6.382 -9.244 1.00 53.69 98 THR A O 1
ATOM 702 N N . LEU A 1 99 ? -47.732 6.977 -7.837 1.00 56.56 99 LEU A N 1
ATOM 703 C CA . LEU A 1 99 ? -47.285 5.626 -7.519 1.00 56.56 99 LEU A CA 1
ATOM 704 C C . LEU A 1 99 ? -47.746 5.243 -6.118 1.00 56.56 99 LEU A C 1
ATOM 706 O O . LEU A 1 99 ? -47.719 6.072 -5.214 1.00 56.56 99 LEU A O 1
ATOM 710 N N . SER A 1 100 ? -48.151 3.989 -5.948 1.00 53.56 100 SER A N 1
ATOM 711 C CA . SER A 1 100 ? -48.595 3.401 -4.683 1.00 53.56 100 SER A CA 1
ATOM 712 C C . SER A 1 100 ? -47.871 2.076 -4.451 1.00 53.56 100 SER A C 1
ATOM 714 O O . SER A 1 100 ? -47.907 1.210 -5.320 1.00 53.56 100 SER A O 1
ATOM 716 N N . ALA A 1 101 ? -47.229 1.888 -3.301 1.00 52.12 101 ALA A N 1
ATOM 717 C CA . ALA A 1 101 ? -46.553 0.638 -2.941 1.00 52.12 101 ALA A CA 1
ATOM 718 C C . ALA A 1 101 ? -47.366 -0.143 -1.902 1.00 52.12 101 ALA A C 1
ATOM 720 O O . ALA A 1 101 ? -47.904 0.459 -0.970 1.00 52.12 101 ALA A O 1
ATOM 721 N N . PHE A 1 102 ? -47.425 -1.469 -2.044 1.00 53.81 102 PHE A N 1
ATOM 722 C CA . PHE A 1 102 ? -48.166 -2.364 -1.155 1.00 53.81 102 PHE A CA 1
ATOM 723 C C . PHE A 1 102 ? -47.274 -3.480 -0.597 1.00 53.81 102 PHE A C 1
ATOM 725 O O . PHE A 1 102 ? -46.406 -4.004 -1.306 1.00 53.81 102 PHE A O 1
ATOM 732 N N . ASP A 1 103 ? -47.518 -3.852 0.658 1.00 54.59 103 ASP A N 1
ATOM 733 C CA . ASP A 1 103 ? -46.834 -4.958 1.335 1.00 54.59 103 ASP A CA 1
ATOM 734 C C . ASP A 1 103 ? -47.410 -6.339 0.953 1.00 54.59 103 ASP A C 1
ATOM 736 O O . ASP A 1 103 ? -48.327 -6.455 0.129 1.00 54.59 103 ASP A O 1
ATOM 740 N N . ARG A 1 104 ? -46.859 -7.410 1.551 1.00 49.62 104 ARG A N 1
ATOM 741 C CA . ARG A 1 104 ? -47.296 -8.809 1.344 1.00 49.62 104 ARG A CA 1
ATOM 742 C C . ARG A 1 104 ? -48.774 -9.036 1.691 1.00 49.62 104 ARG A C 1
ATOM 744 O O . ARG A 1 104 ? -49.398 -9.917 1.103 1.00 49.62 104 ARG A O 1
ATOM 751 N N . ASP A 1 105 ? -49.312 -8.247 2.618 1.00 55.81 105 ASP A N 1
ATOM 752 C CA . ASP A 1 105 ? -50.689 -8.336 3.110 1.00 55.81 105 ASP A CA 1
ATOM 753 C C . ASP A 1 105 ? -51.650 -7.428 2.315 1.00 55.81 105 ASP A C 1
ATOM 755 O O . ASP A 1 105 ? -52.863 -7.428 2.542 1.00 55.81 105 ASP A O 1
ATOM 759 N N . GLY A 1 106 ? -51.127 -6.681 1.334 1.00 49.84 106 GLY A N 1
ATOM 760 C CA . GLY A 1 106 ? -51.882 -5.782 0.467 1.00 49.84 106 GLY A CA 1
ATOM 761 C C . GLY A 1 106 ? -52.200 -4.424 1.095 1.00 49.84 106 GLY A C 1
ATOM 762 O O . GLY A 1 106 ? -53.033 -3.694 0.550 1.00 49.84 106 GLY A O 1
ATOM 763 N N . ALA A 1 107 ? -51.568 -4.063 2.214 1.00 57.41 107 ALA A N 1
ATOM 764 C CA . ALA A 1 107 ? -51.711 -2.744 2.814 1.00 57.41 107 ALA A CA 1
ATOM 765 C C . ALA A 1 107 ? -50.837 -1.716 2.083 1.00 57.41 107 ALA A C 1
ATOM 767 O O . ALA A 1 107 ? -49.730 -2.010 1.641 1.00 57.41 107 ALA A O 1
ATOM 768 N N . LEU A 1 108 ? -51.356 -0.495 1.930 1.00 51.22 108 LEU A N 1
ATOM 769 C CA . LEU A 1 108 ? -50.654 0.610 1.280 1.00 51.22 108 LEU A CA 1
ATOM 770 C C . LEU A 1 108 ? -49.564 1.157 2.210 1.00 51.22 108 LEU A C 1
ATOM 772 O O . LEU A 1 108 ? -49.879 1.668 3.285 1.00 51.22 108 LEU A O 1
ATOM 776 N N . VAL A 1 109 ? -48.306 1.081 1.779 1.00 50.31 109 VAL A N 1
ATOM 777 C CA . VAL A 1 109 ? -47.128 1.448 2.588 1.00 50.31 109 VAL A CA 1
ATOM 778 C C . VAL A 1 109 ? -46.451 2.741 2.128 1.00 50.31 109 VAL A C 1
ATOM 780 O O . VAL A 1 109 ? -45.823 3.408 2.944 1.00 50.31 109 VAL A O 1
ATOM 783 N N . ALA A 1 110 ? -46.605 3.147 0.862 1.00 54.06 110 ALA A N 1
ATOM 784 C CA . ALA A 1 110 ? -46.089 4.429 0.367 1.00 54.06 110 ALA A CA 1
ATOM 785 C C . ALA A 1 110 ? -46.910 4.969 -0.815 1.00 54.06 110 ALA A C 1
ATOM 787 O O . ALA A 1 110 ? -47.461 4.187 -1.592 1.00 54.06 110 ALA A O 1
ATOM 788 N N . ILE A 1 111 ? -46.966 6.299 -0.968 1.00 54.28 111 ILE A N 1
ATOM 789 C CA . ILE A 1 111 ? -47.560 6.978 -2.130 1.00 54.28 111 ILE A CA 1
ATOM 790 C C . ILE A 1 111 ? -46.663 8.142 -2.535 1.00 54.28 111 ILE A C 1
ATOM 792 O O . ILE A 1 111 ? -46.327 8.970 -1.697 1.00 54.28 111 ILE A O 1
ATOM 796 N N . GLY A 1 112 ? -46.346 8.279 -3.818 1.00 52.72 112 GLY A N 1
ATOM 797 C CA . GLY A 1 112 ? -45.559 9.410 -4.304 1.00 52.72 112 GLY A CA 1
ATOM 798 C C . GLY A 1 112 ? -46.023 9.904 -5.658 1.00 52.72 112 GLY A C 1
ATOM 799 O O . GLY A 1 112 ? -46.653 9.173 -6.420 1.00 52.72 112 GLY A O 1
ATOM 800 N N . ARG A 1 113 ? -45.727 11.171 -5.940 1.00 54.75 113 ARG A N 1
ATOM 801 C CA . ARG A 1 113 ? -46.006 11.810 -7.225 1.00 54.75 113 ARG A CA 1
ATOM 802 C C . ARG A 1 113 ? -44.699 11.996 -7.977 1.00 54.75 113 ARG A C 1
ATOM 804 O O . ARG A 1 113 ? -43.722 12.441 -7.383 1.00 54.75 113 ARG A O 1
ATOM 811 N N . ALA A 1 114 ? -44.683 11.659 -9.261 1.00 51.09 114 ALA A N 1
ATOM 812 C CA . ALA A 1 114 ? -43.529 11.954 -10.099 1.00 51.09 114 ALA A CA 1
ATOM 813 C C . ALA A 1 114 ? -43.469 13.459 -10.392 1.00 51.09 114 ALA A C 1
ATOM 815 O O . ALA A 1 114 ? -44.459 14.030 -10.853 1.00 51.09 114 ALA A O 1
ATOM 816 N N . ASP A 1 115 ? -42.312 14.075 -10.154 1.00 46.03 115 ASP A N 1
ATOM 817 C CA . ASP A 1 115 ? -42.018 15.458 -10.532 1.00 46.03 115 ASP A CA 1
ATOM 818 C C . ASP A 1 115 ? -40.682 15.463 -11.306 1.00 46.03 115 ASP A C 1
ATOM 820 O O . ASP A 1 115 ? -39.719 14.872 -10.819 1.00 46.03 115 ASP A O 1
ATOM 824 N N . PRO A 1 116 ? -40.583 16.058 -12.511 1.00 44.56 116 PRO A N 1
ATOM 825 C CA . PRO A 1 116 ? -41.616 16.814 -13.212 1.00 44.56 116 PRO A CA 1
ATOM 826 C C . PRO A 1 116 ? -42.659 15.939 -13.924 1.00 44.56 116 PRO A C 1
ATOM 828 O O . PRO A 1 116 ? -42.385 14.822 -14.367 1.00 44.56 116 PRO A O 1
ATOM 831 N N . ALA A 1 117 ? -43.860 16.496 -14.088 1.00 51.78 117 ALA A N 1
ATOM 832 C CA . ALA A 1 117 ? -44.952 15.889 -14.843 1.00 51.78 117 ALA A CA 1
ATOM 833 C C . ALA A 1 117 ? -44.602 15.677 -16.334 1.00 51.78 117 ALA A C 1
ATOM 835 O O . ALA A 1 117 ? -43.958 16.516 -16.973 1.00 51.78 117 ALA A O 1
ATOM 836 N N . ILE A 1 118 ? -45.049 14.558 -16.917 1.00 53.31 118 ILE A N 1
ATOM 837 C CA . ILE A 1 118 ? -44.738 14.208 -18.314 1.00 53.31 118 ILE A CA 1
ATOM 838 C C . ILE A 1 118 ? -45.580 15.089 -19.241 1.00 53.31 118 ILE A C 1
ATOM 840 O O . ILE A 1 118 ? -46.808 15.041 -19.202 1.00 53.31 118 ILE A O 1
ATOM 844 N N . THR A 1 119 ? -44.934 15.884 -20.098 1.00 51.50 119 THR A N 1
ATOM 845 C CA . THR A 1 119 ? -45.630 16.696 -21.110 1.00 51.50 119 THR A CA 1
ATOM 846 C C . THR A 1 119 ? -45.700 15.938 -22.434 1.00 51.50 119 THR A C 1
ATOM 848 O O . THR A 1 119 ? -44.661 15.648 -23.019 1.00 51.50 119 THR A O 1
ATOM 851 N N . VAL A 1 120 ? -46.909 15.669 -22.929 1.00 52.78 120 VAL A N 1
ATOM 852 C CA . VAL A 1 120 ? -47.156 15.078 -24.257 1.00 52.78 120 VAL A CA 1
ATOM 853 C C . VAL A 1 120 ? -47.690 16.167 -25.179 1.00 52.78 120 VAL A C 1
ATOM 855 O O . VAL A 1 120 ? -48.658 16.845 -24.828 1.00 52.78 120 VAL A O 1
ATOM 858 N N . ARG A 1 121 ? -47.055 16.387 -26.336 1.00 48.84 121 ARG A N 1
ATOM 859 C CA . ARG A 1 121 ? -47.400 17.499 -27.242 1.00 48.84 121 ARG A CA 1
ATOM 860 C C . ARG A 1 121 ? -48.463 17.088 -28.265 1.00 48.84 121 ARG A C 1
ATOM 862 O O . ARG A 1 121 ? -48.602 15.923 -28.624 1.00 48.84 121 ARG A O 1
ATOM 869 N N . ALA A 1 122 ? -49.228 18.067 -28.753 1.00 43.12 122 ALA A N 1
ATOM 870 C CA . ALA A 1 122 ? -50.238 17.838 -29.789 1.00 43.12 122 ALA A CA 1
ATOM 871 C C . ALA A 1 122 ? -49.611 17.244 -31.069 1.00 43.12 122 ALA A C 1
ATOM 873 O O . ALA A 1 122 ? -48.688 17.836 -31.629 1.00 43.12 122 ALA A O 1
ATOM 874 N N . GLY A 1 123 ? -50.141 16.112 -31.551 1.00 44.03 123 GLY A N 1
ATOM 875 C CA . GLY A 1 123 ? -49.665 15.418 -32.759 1.00 44.03 123 GLY A CA 1
ATOM 876 C C . GLY A 1 123 ? -48.825 14.153 -32.526 1.00 44.03 123 GLY A C 1
ATOM 877 O O . GLY A 1 123 ? -48.528 13.459 -33.498 1.00 44.03 123 GLY A O 1
ATOM 878 N N . GLU A 1 124 ? -48.487 13.822 -31.278 1.00 47.53 124 GLU A N 1
ATOM 879 C CA . GLU A 1 124 ? -47.752 12.603 -30.902 1.00 47.53 124 GLU A CA 1
ATOM 880 C C . GLU A 1 124 ? -48.725 11.419 -30.712 1.00 47.53 124 GLU A C 1
ATOM 882 O O . GLU A 1 124 ? -49.799 11.582 -30.130 1.00 47.53 124 GLU A O 1
ATOM 887 N N . ALA A 1 125 ? -48.387 10.229 -31.233 1.00 37.34 125 ALA A N 1
ATOM 888 C CA . ALA A 1 125 ? -49.277 9.055 -31.190 1.00 37.34 125 ALA A CA 1
ATOM 889 C C . ALA A 1 125 ? -49.095 8.174 -29.942 1.00 37.34 125 ALA A C 1
ATOM 891 O O . ALA A 1 125 ? -50.026 7.471 -29.545 1.00 37.34 125 ALA A O 1
ATOM 892 N N . CYS A 1 126 ? -47.909 8.194 -29.329 1.00 42.19 126 CYS A N 1
ATOM 893 C CA . CYS A 1 126 ? -47.547 7.391 -28.161 1.00 42.19 126 CYS A CA 1
ATOM 894 C C . CYS A 1 126 ? -46.448 8.091 -27.350 1.00 42.19 126 CYS A C 1
ATOM 896 O O . CYS A 1 126 ? -45.616 8.799 -27.915 1.00 42.19 126 CYS A O 1
ATOM 898 N N . ALA A 1 127 ? -46.413 7.824 -26.043 1.00 42.44 127 ALA A N 1
ATOM 899 C CA . ALA A 1 127 ? -45.284 8.135 -25.167 1.00 42.44 127 ALA A CA 1
ATOM 900 C C . ALA A 1 127 ? -44.879 6.861 -24.411 1.00 42.44 127 ALA A C 1
ATOM 902 O O . ALA A 1 127 ? -45.744 6.065 -24.034 1.00 42.44 127 ALA A O 1
ATOM 903 N N . SER A 1 128 ? -43.579 6.655 -24.195 1.00 41.16 128 SER A N 1
ATOM 904 C CA . SER A 1 128 ? -43.057 5.533 -23.404 1.00 41.16 128 SER A CA 1
ATOM 905 C C . SER A 1 128 ? -42.182 6.029 -22.264 1.00 41.16 128 SER A C 1
ATOM 907 O O . SER A 1 128 ? -41.364 6.909 -22.506 1.00 41.16 128 SER A O 1
ATOM 909 N N . ALA A 1 129 ? -42.299 5.451 -21.067 1.00 39.75 129 ALA A N 1
ATOM 910 C CA . ALA A 1 129 ? -41.420 5.738 -19.929 1.00 39.75 129 ALA A CA 1
ATOM 911 C C . ALA A 1 129 ? -40.919 4.436 -19.288 1.00 39.75 129 ALA A C 1
ATOM 913 O O . ALA A 1 129 ? -41.687 3.479 -19.190 1.00 39.75 129 ALA A O 1
ATOM 914 N N . VAL A 1 130 ? -39.648 4.394 -18.880 1.00 37.72 130 VAL A N 1
ATOM 915 C CA . VAL A 1 130 ? -39.042 3.277 -18.142 1.00 37.72 130 VAL A CA 1
ATOM 916 C C . VAL A 1 130 ? -38.821 3.666 -16.684 1.00 37.72 130 VAL A C 1
ATOM 918 O O . VAL A 1 130 ? -38.176 4.659 -16.372 1.00 37.72 130 VAL A O 1
ATOM 921 N N . VAL A 1 131 ? -39.362 2.883 -15.762 1.00 38.38 131 VAL A N 1
ATOM 922 C CA . VAL A 1 131 ? -39.185 3.122 -14.326 1.00 38.38 131 VAL A CA 1
ATOM 923 C C . VAL A 1 131 ? -38.113 2.180 -13.794 1.00 38.38 131 VAL A C 1
ATOM 925 O O . VAL A 1 131 ? -38.219 0.974 -14.004 1.00 38.38 131 VAL A O 1
ATOM 928 N N . THR A 1 132 ? -37.100 2.737 -13.126 1.00 36.34 132 THR A N 1
ATOM 929 C CA . THR A 1 132 ? -36.015 2.006 -12.460 1.00 36.34 132 THR A CA 1
ATOM 930 C C . THR A 1 132 ? -36.073 2.301 -10.963 1.00 36.34 132 THR A C 1
ATOM 932 O O . THR A 1 132 ? -35.962 3.454 -10.537 1.00 36.34 132 THR A O 1
ATOM 935 N N . LEU A 1 133 ? -36.232 1.260 -10.151 1.00 36.12 133 LEU A N 1
ATOM 936 C CA . LEU A 1 133 ? -36.131 1.361 -8.695 1.00 36.12 133 LEU A CA 1
ATOM 937 C C . LEU A 1 133 ? -34.647 1.356 -8.309 1.00 36.12 133 LEU A C 1
ATOM 939 O O . LEU A 1 133 ? -33.927 0.419 -8.648 1.00 36.12 133 LEU A O 1
ATOM 943 N N . LEU A 1 134 ? -34.183 2.404 -7.627 1.00 36.00 134 LEU A N 1
ATOM 944 C CA . LEU A 1 134 ? -32.858 2.423 -7.010 1.00 36.00 134 LEU A CA 1
ATOM 945 C C . LEU A 1 134 ? -32.991 2.079 -5.519 1.00 36.00 134 LEU A C 1
ATOM 947 O O . LEU A 1 134 ? -34.013 2.408 -4.906 1.00 36.00 134 LEU A O 1
ATOM 951 N N . PRO A 1 135 ? -31.976 1.440 -4.911 1.00 32.97 135 PRO A N 1
ATOM 952 C CA . PRO A 1 135 ? -31.932 1.295 -3.463 1.00 32.97 135 PRO A CA 1
ATOM 953 C C . PRO A 1 135 ? -32.006 2.675 -2.779 1.00 32.97 135 PRO A C 1
ATOM 955 O O . PRO A 1 135 ? -31.596 3.672 -3.383 1.00 32.97 135 PRO A O 1
ATOM 958 N N . PRO A 1 136 ? -32.528 2.764 -1.539 1.00 35.16 136 PRO A N 1
ATOM 959 C CA . PRO A 1 136 ? -32.650 4.022 -0.809 1.00 35.16 136 PRO A CA 1
ATOM 960 C C . PRO A 1 136 ? -31.321 4.782 -0.794 1.00 35.16 136 PRO A C 1
ATOM 962 O O . PRO A 1 136 ? -30.370 4.364 -0.140 1.00 35.16 136 PRO A O 1
ATOM 965 N N . THR A 1 137 ? -31.248 5.941 -1.446 1.00 36.22 137 THR A N 1
ATOM 966 C CA . THR A 1 137 ? -30.101 6.862 -1.334 1.00 36.22 137 THR A CA 1
ATOM 967 C C . THR A 1 137 ? -30.201 7.739 -0.079 1.00 36.22 137 THR A C 1
ATOM 969 O O . THR A 1 137 ? -29.759 8.883 -0.080 1.00 36.22 137 THR A O 1
ATOM 972 N N . GLY A 1 138 ? -30.853 7.240 0.974 1.00 36.12 138 GLY A N 1
ATOM 973 C CA . GLY A 1 138 ? -31.264 8.022 2.142 1.00 36.12 138 GLY A CA 1
ATOM 974 C C . GLY A 1 138 ? -30.927 7.392 3.489 1.00 36.12 138 GLY A C 1
ATOM 975 O O . GLY A 1 138 ? -31.471 7.831 4.500 1.00 36.12 138 GLY A O 1
ATOM 976 N N . GLY A 1 139 ? -30.063 6.374 3.543 1.00 35.44 139 GLY A N 1
ATOM 977 C CA . GLY A 1 139 ? -29.486 5.981 4.826 1.00 35.44 139 GLY A CA 1
ATOM 978 C C . GLY A 1 139 ? -28.750 7.187 5.405 1.00 35.44 139 GLY A C 1
ATOM 979 O O . GLY A 1 139 ? -27.898 7.752 4.724 1.00 35.44 139 GLY A O 1
ATOM 980 N N . ASN A 1 140 ? -29.098 7.620 6.622 1.00 39.03 140 ASN A N 1
ATOM 981 C CA . ASN A 1 140 ? -28.263 8.567 7.364 1.00 39.03 140 ASN A CA 1
ATOM 982 C C . ASN A 1 140 ? -26.809 8.108 7.231 1.00 39.03 140 ASN A C 1
ATOM 984 O O . ASN A 1 140 ? -26.561 6.917 7.433 1.00 39.03 140 ASN A O 1
ATOM 988 N N . ALA A 1 141 ? -25.886 9.020 6.907 1.00 49.81 141 ALA A N 1
ATOM 989 C CA . ALA A 1 141 ? -24.455 8.735 6.934 1.00 49.81 141 ALA A CA 1
ATOM 990 C C . ALA A 1 141 ? -24.153 7.898 8.187 1.00 49.81 141 ALA A C 1
ATOM 992 O O . ALA A 1 141 ? -24.411 8.343 9.312 1.00 49.81 141 ALA A O 1
ATOM 993 N N . ALA A 1 142 ? -23.728 6.647 7.997 1.00 69.38 142 ALA A N 1
ATOM 994 C CA . ALA A 1 142 ? -23.433 5.762 9.112 1.00 69.38 142 ALA A CA 1
ATOM 995 C C . ALA A 1 142 ? -22.143 6.287 9.742 1.00 69.38 142 ALA A C 1
ATOM 997 O O . ALA A 1 142 ? -21.057 6.102 9.195 1.00 69.38 142 ALA A O 1
ATOM 998 N N . VAL A 1 143 ? -22.278 7.048 10.831 1.00 78.69 143 VAL A N 1
ATOM 999 C CA . VAL A 1 143 ? -21.146 7.635 11.549 1.00 78.69 143 VAL A CA 1
ATOM 1000 C C . VAL A 1 143 ? -20.862 6.808 12.795 1.00 78.69 143 VAL A C 1
ATOM 1002 O O . VAL A 1 143 ? -21.627 6.843 13.762 1.00 78.69 143 VAL A O 1
ATOM 1005 N N . VAL A 1 144 ? -19.723 6.123 12.794 1.00 84.12 144 VAL A N 1
ATOM 1006 C CA . VAL A 1 144 ? -19.139 5.493 13.979 1.00 84.12 144 VAL A CA 1
ATOM 1007 C C . VAL A 1 144 ? -18.182 6.491 14.621 1.00 84.12 144 VAL A C 1
ATOM 1009 O O . VAL A 1 144 ? -17.139 6.819 14.070 1.00 84.12 144 VAL A O 1
ATOM 1012 N N . ASP A 1 145 ? -18.535 7.010 15.792 1.00 86.06 145 ASP A N 1
ATOM 1013 C CA . ASP A 1 145 ? -17.723 7.993 16.514 1.00 86.06 145 ASP A CA 1
ATOM 1014 C C . ASP A 1 145 ? -17.091 7.349 17.746 1.00 86.06 145 ASP A C 1
ATOM 1016 O O . ASP A 1 145 ? -17.746 7.220 18.780 1.00 86.06 145 ASP A O 1
ATOM 1020 N N . LEU A 1 146 ? -15.813 6.974 17.643 1.00 86.06 146 LEU A N 1
ATOM 1021 C CA . LEU A 1 146 ? -15.094 6.231 18.685 1.00 86.06 146 LEU A CA 1
ATOM 1022 C C . LEU A 1 146 ? -14.926 7.028 19.993 1.00 86.06 146 LEU A C 1
ATOM 1024 O O . LEU A 1 146 ? -14.538 6.467 21.017 1.00 86.06 146 LEU A O 1
ATOM 1028 N N . SER A 1 147 ? -15.228 8.333 19.999 1.00 83.38 147 SER A N 1
ATOM 1029 C CA . SER A 1 147 ? -15.253 9.137 21.227 1.00 83.38 147 SER A CA 1
ATOM 1030 C C . SER A 1 147 ? -16.526 8.931 22.061 1.00 83.38 147 SER A C 1
ATOM 1032 O O . SER A 1 147 ? -16.545 9.256 23.255 1.00 83.38 147 SER A O 1
ATOM 1034 N N . LYS A 1 148 ? -17.601 8.397 21.463 1.00 82.44 148 LYS A N 1
ATOM 1035 C CA . LYS A 1 148 ? -18.909 8.270 22.113 1.00 82.44 148 LYS A CA 1
ATOM 1036 C C . LYS A 1 148 ? -19.057 6.951 22.879 1.00 82.44 148 LYS A C 1
ATOM 1038 O O . LYS A 1 148 ? -18.788 5.878 22.337 1.00 82.44 148 LYS A O 1
ATOM 1043 N N . PRO A 1 149 ? -19.596 6.987 24.114 1.00 63.34 149 PRO A N 1
ATOM 1044 C CA . PRO A 1 149 ? -19.954 5.774 24.841 1.00 63.34 149 PRO A CA 1
ATOM 1045 C C . PRO A 1 149 ? -20.967 4.935 24.045 1.00 63.34 149 PRO A C 1
ATOM 1047 O O . PRO A 1 149 ? -22.070 5.399 23.769 1.00 63.34 149 PRO A O 1
ATOM 1050 N N . GLY A 1 150 ? -20.598 3.701 23.688 1.00 62.53 150 GLY A N 1
ATOM 1051 C CA . GLY A 1 150 ? -21.461 2.760 22.958 1.00 62.53 150 GLY A CA 1
ATOM 1052 C C . GLY A 1 150 ? -21.136 2.591 21.470 1.00 62.53 150 GLY A C 1
ATOM 1053 O O . GLY A 1 150 ? -21.537 1.586 20.895 1.00 62.53 150 GLY A O 1
ATOM 1054 N N . ALA A 1 151 ? -20.346 3.486 20.871 1.00 68.94 151 ALA A N 1
ATOM 1055 C CA . ALA A 1 151 ? -19.805 3.327 19.518 1.00 68.94 151 ALA A CA 1
ATOM 1056 C C . ALA A 1 151 ? -18.500 2.515 19.561 1.00 68.94 151 ALA A C 1
ATOM 1058 O O . ALA A 1 151 ? -17.426 3.007 19.219 1.00 68.94 151 ALA A O 1
ATOM 1059 N N . LYS A 1 152 ? -18.581 1.289 20.091 1.00 68.19 152 LYS A N 1
ATOM 1060 C CA . LYS A 1 152 ? -17.403 0.432 20.226 1.00 68.19 152 LYS A CA 1
ATOM 1061 C C . LYS A 1 152 ? -17.089 -0.264 18.896 1.00 68.19 152 LYS A C 1
ATOM 1063 O O . LYS A 1 152 ? -18.027 -0.790 18.278 1.00 68.19 152 LYS A O 1
ATOM 1068 N N . PRO A 1 153 ? -15.807 -0.305 18.495 1.00 76.81 153 PRO A N 1
ATOM 1069 C CA . PRO A 1 153 ? -15.371 -1.132 17.378 1.00 76.81 153 PRO A CA 1
ATOM 1070 C C . PRO A 1 153 ? -15.669 -2.603 17.691 1.00 76.81 153 PRO A C 1
ATOM 1072 O O . PRO A 1 153 ? -15.882 -2.974 18.850 1.00 76.81 153 PRO A O 1
ATOM 1075 N N . ASP A 1 154 ? -15.744 -3.430 16.656 1.00 77.88 154 ASP A N 1
ATOM 1076 C CA . ASP A 1 154 ? -15.924 -4.873 16.820 1.00 77.88 154 ASP A CA 1
ATOM 1077 C C . ASP A 1 154 ? -14.644 -5.563 17.266 1.00 77.88 154 ASP A C 1
ATOM 1079 O O . ASP A 1 154 ? -14.702 -6.549 17.990 1.00 77.88 154 ASP A O 1
ATOM 1083 N N . VAL A 1 155 ? -13.501 -5.013 16.857 1.00 79.50 155 VAL A N 1
ATOM 1084 C CA . VAL A 1 155 ? -12.173 -5.508 17.203 1.00 79.50 155 VAL A CA 1
ATOM 1085 C C . VAL A 1 155 ? -11.308 -4.334 17.653 1.00 79.50 155 VAL A C 1
ATOM 1087 O O . VAL A 1 155 ? -11.289 -3.288 17.005 1.00 79.50 155 VAL A O 1
ATOM 1090 N N . GLU A 1 156 ? -10.562 -4.513 18.741 1.00 85.12 156 GLU A N 1
ATOM 1091 C CA . GLU A 1 156 ? -9.544 -3.569 19.212 1.00 85.12 156 GLU A CA 1
ATOM 1092 C C . GLU A 1 156 ? -8.247 -4.339 19.495 1.00 85.12 156 GLU A C 1
ATOM 1094 O O . GLU A 1 156 ? -8.220 -5.227 20.353 1.00 85.12 156 GLU A O 1
ATOM 1099 N N . LEU A 1 157 ? -7.188 -4.032 18.736 1.00 84.12 157 LEU A N 1
ATOM 1100 C CA . LEU A 1 157 ? -5.863 -4.654 18.841 1.00 84.12 157 LEU A CA 1
ATOM 1101 C C . LEU A 1 157 ? -4.841 -3.598 19.264 1.00 84.12 157 LEU A C 1
ATOM 1103 O O . LEU A 1 157 ? -4.615 -2.637 18.530 1.00 84.12 157 LEU A O 1
ATOM 1107 N N . THR A 1 158 ? -4.182 -3.769 20.410 1.00 86.25 158 THR A N 1
ATOM 1108 C CA . THR A 1 158 ? -3.202 -2.791 20.914 1.00 86.25 158 THR A CA 1
ATOM 1109 C C . THR A 1 158 ? -1.764 -3.293 20.777 1.00 86.25 158 THR A C 1
ATOM 1111 O O . THR A 1 158 ? -1.399 -4.353 21.289 1.00 86.25 158 THR A O 1
ATOM 1114 N N . ALA A 1 159 ? -0.918 -2.486 20.138 1.00 86.25 159 ALA A N 1
ATOM 1115 C CA . ALA A 1 159 ? 0.524 -2.678 20.041 1.00 86.25 159 ALA A CA 1
ATOM 1116 C C . ALA A 1 159 ? 1.285 -2.096 21.247 1.00 86.25 159 ALA A C 1
ATOM 1118 O O . ALA A 1 159 ? 0.770 -1.332 22.064 1.00 86.25 159 ALA A O 1
ATOM 1119 N N . THR A 1 160 ? 2.579 -2.405 21.336 1.00 85.44 160 THR A N 1
ATOM 1120 C CA . THR A 1 160 ? 3.499 -1.817 22.329 1.00 85.44 160 THR A CA 1
ATOM 1121 C C . THR A 1 160 ? 3.876 -0.358 22.001 1.00 85.44 160 THR A C 1
ATOM 1123 O O . THR A 1 160 ? 4.098 0.466 22.902 1.00 85.44 160 THR A O 1
ATOM 1126 N N . ALA A 1 161 ? 3.886 -0.004 20.715 1.00 89.50 161 ALA A N 1
ATOM 1127 C CA . ALA A 1 161 ? 4.207 1.315 20.173 1.00 89.50 161 ALA A CA 1
ATOM 1128 C C . ALA A 1 161 ? 3.179 1.750 19.118 1.00 89.50 161 ALA A C 1
ATOM 1130 O O . ALA A 1 161 ? 2.153 1.099 18.945 1.00 89.50 161 ALA A O 1
ATOM 1131 N N . GLY A 1 162 ? 3.413 2.890 18.462 1.00 88.12 162 GLY A N 1
ATOM 1132 C CA . GLY A 1 162 ? 2.480 3.383 17.454 1.00 88.12 162 GLY A CA 1
ATOM 1133 C C . GLY A 1 162 ? 2.319 2.394 16.304 1.00 88.12 162 GLY A C 1
ATOM 1134 O O . GLY A 1 162 ? 3.316 1.907 15.770 1.00 88.12 162 GLY A O 1
ATOM 1135 N N . THR A 1 163 ? 1.068 2.084 15.962 1.00 89.81 163 THR A N 1
ATOM 1136 C CA . THR A 1 163 ? 0.727 1.152 14.883 1.00 89.81 163 THR A CA 1
ATOM 1137 C C . THR A 1 163 ? 1.086 1.731 13.514 1.00 89.81 163 THR A C 1
ATOM 1139 O O . THR A 1 163 ? 1.232 2.943 13.351 1.00 89.81 163 THR A O 1
ATOM 1142 N N . GLY A 1 164 ? 1.288 0.852 12.539 1.00 92.12 164 GLY A N 1
ATOM 1143 C CA . GLY A 1 164 ? 1.706 1.174 11.181 1.00 92.12 164 GLY A CA 1
ATOM 1144 C C . GLY A 1 164 ? 0.778 0.545 10.136 1.00 92.12 164 GLY A C 1
ATOM 1145 O O . GLY A 1 164 ? -0.438 0.548 10.334 1.00 92.12 164 GLY A O 1
ATOM 1146 N N . PRO A 1 165 ? 1.336 0.040 9.022 1.00 95.56 165 PRO A N 1
ATOM 1147 C CA . PRO A 1 165 ? 0.594 -0.689 8.000 1.00 95.56 165 PRO A CA 1
ATOM 1148 C C . PRO A 1 165 ? -0.198 -1.875 8.554 1.00 95.56 165 PRO A C 1
ATOM 1150 O O . PRO A 1 165 ? 0.203 -2.511 9.535 1.00 95.56 165 PRO A O 1
ATOM 1153 N N . ILE A 1 166 ? -1.300 -2.175 7.872 1.00 95.44 166 ILE A N 1
ATOM 1154 C CA . ILE A 1 166 ? -2.168 -3.328 8.100 1.00 95.44 166 ILE A CA 1
ATOM 1155 C C . ILE A 1 166 ? -2.328 -4.060 6.771 1.00 95.44 166 ILE A C 1
ATOM 1157 O O . ILE A 1 166 ? -2.394 -3.419 5.722 1.00 95.44 166 ILE A O 1
ATOM 1161 N N . VAL A 1 167 ? -2.425 -5.382 6.823 1.00 94.94 167 VAL A N 1
ATOM 1162 C CA . VAL A 1 167 ? -2.807 -6.205 5.682 1.00 94.94 167 VAL A CA 1
ATOM 1163 C C . VAL A 1 167 ? -3.742 -7.332 6.134 1.00 94.94 167 VAL A C 1
ATOM 1165 O O . VAL A 1 167 ? -3.710 -7.742 7.297 1.00 94.94 167 VAL A O 1
ATOM 1168 N N . VAL A 1 168 ? -4.604 -7.776 5.223 1.00 92.38 168 VAL A N 1
ATOM 1169 C CA . VAL A 1 168 ? -5.669 -8.754 5.461 1.00 92.38 168 VAL A CA 1
ATOM 1170 C C . VAL A 1 168 ? -5.614 -9.795 4.340 1.00 92.38 168 VAL A C 1
ATOM 1172 O O . VAL A 1 168 ? -5.712 -9.405 3.179 1.00 92.38 168 VAL A O 1
ATOM 1175 N N . CYS A 1 169 ? -5.392 -11.063 4.690 1.00 91.69 169 CYS A N 1
ATOM 1176 C CA . CYS A 1 169 ? -5.266 -12.214 3.778 1.00 91.69 169 CYS A CA 1
ATOM 1177 C C . CYS A 1 169 ? -5.475 -13.522 4.545 1.00 91.69 169 CYS A C 1
ATOM 1179 O O . CYS A 1 169 ? -5.280 -13.535 5.752 1.00 91.69 169 CYS A O 1
ATOM 1181 N N . ASP A 1 170 ? -5.752 -14.634 3.870 1.00 91.56 170 ASP A N 1
ATOM 1182 C CA . ASP A 1 170 ? -5.849 -15.967 4.484 1.00 91.56 170 ASP A CA 1
ATOM 1183 C C . ASP A 1 170 ? -4.453 -16.595 4.684 1.00 91.56 170 ASP A C 1
ATOM 1185 O O . ASP A 1 170 ? -3.992 -17.415 3.887 1.00 91.56 170 ASP A O 1
ATOM 1189 N N . PHE A 1 171 ? -3.740 -16.199 5.745 1.00 93.38 171 PHE A N 1
ATOM 1190 C CA . PHE A 1 171 ? -2.385 -16.692 6.039 1.00 93.38 171 PHE A CA 1
ATOM 1191 C C . PHE A 1 171 ? -2.362 -18.180 6.414 1.00 93.38 171 PHE A C 1
ATOM 1193 O O . PHE A 1 171 ? -1.332 -18.853 6.285 1.00 93.38 171 PHE A O 1
ATOM 1200 N N . ASN A 1 172 ? -3.471 -18.706 6.932 1.00 91.00 172 ASN A N 1
ATOM 1201 C CA . ASN A 1 172 ? -3.537 -20.059 7.471 1.00 91.00 172 ASN A CA 1
ATOM 1202 C C . ASN A 1 172 ? -4.156 -21.091 6.493 1.00 91.00 172 ASN A C 1
ATOM 1204 O O . ASN A 1 172 ? -3.960 -22.303 6.669 1.00 91.00 172 ASN A O 1
ATOM 1208 N N . GLY A 1 173 ? -4.805 -20.629 5.422 1.00 90.25 173 GLY A N 1
ATOM 1209 C CA . GLY A 1 173 ? -5.391 -21.431 4.349 1.00 90.25 173 GLY A CA 1
ATOM 1210 C C . GLY A 1 173 ? -6.751 -22.056 4.694 1.00 90.25 173 GLY A C 1
ATOM 1211 O O . GLY A 1 173 ? -7.066 -23.153 4.184 1.00 90.25 173 GLY A O 1
ATOM 1212 N N . ASP A 1 174 ? -7.521 -21.442 5.597 1.00 86.81 174 ASP A N 1
ATOM 1213 C CA . ASP A 1 174 ? -8.852 -21.902 6.022 1.00 86.81 174 ASP A CA 1
ATOM 1214 C C . ASP A 1 174 ? -10.018 -21.230 5.281 1.00 86.81 174 ASP A C 1
ATOM 1216 O O . ASP A 1 174 ? -11.158 -21.700 5.382 1.00 86.81 174 ASP A O 1
ATOM 1220 N N . GLY A 1 175 ? -9.726 -20.230 4.450 1.00 85.94 175 GLY A N 1
ATOM 1221 C CA . GLY A 1 175 ? -10.684 -19.474 3.655 1.00 85.94 175 GLY A CA 1
ATOM 1222 C C . GLY A 1 175 ? -11.321 -18.287 4.379 1.00 85.94 175 GLY A C 1
ATOM 1223 O O . GLY A 1 175 ? -12.267 -17.718 3.831 1.00 85.94 175 GLY A O 1
ATOM 1224 N N . VAL A 1 176 ? -10.855 -17.933 5.579 1.00 84.75 176 VAL A N 1
ATOM 1225 C CA . VAL A 1 176 ? -11.201 -16.694 6.287 1.00 84.75 176 VAL A CA 1
ATOM 1226 C C . VAL A 1 176 ? -9.981 -15.785 6.269 1.00 84.75 176 VAL A C 1
ATOM 1228 O O . VAL A 1 176 ? -8.865 -16.236 6.506 1.00 84.75 176 VAL A O 1
ATOM 1231 N N . ASP A 1 177 ? -10.181 -14.494 6.004 1.00 89.06 177 ASP A N 1
ATOM 1232 C CA . ASP A 1 177 ? -9.048 -13.584 6.046 1.00 89.06 177 ASP A CA 1
ATOM 1233 C C . ASP A 1 177 ? -8.568 -13.389 7.494 1.00 89.06 177 ASP A C 1
ATOM 1235 O O . ASP A 1 177 ? -9.328 -13.130 8.432 1.00 89.06 177 ASP A O 1
ATOM 1239 N N . ASP A 1 178 ? -7.260 -13.467 7.651 1.00 90.12 178 ASP A N 1
ATOM 1240 C CA . ASP A 1 178 ? -6.505 -13.208 8.858 1.00 90.12 178 ASP A CA 1
ATOM 1241 C C . ASP A 1 178 ? -5.976 -11.757 8.839 1.00 90.12 178 ASP A C 1
ATOM 1243 O O . ASP A 1 178 ? -5.954 -11.074 7.811 1.00 90.12 178 ASP A O 1
ATOM 1247 N N . ILE A 1 179 ? -5.512 -11.257 9.986 1.00 91.44 179 ILE A N 1
ATOM 1248 C CA . ILE A 1 179 ? -5.062 -9.868 10.142 1.00 91.44 179 ILE A CA 1
ATOM 1249 C C . ILE A 1 179 ? -3.590 -9.833 10.531 1.00 91.44 179 ILE A C 1
ATOM 1251 O O . ILE A 1 179 ? -3.196 -10.375 11.567 1.00 91.44 179 ILE A O 1
ATOM 1255 N N . ALA A 1 180 ? -2.794 -9.084 9.768 1.00 94.38 180 ALA A N 1
ATOM 1256 C CA . ALA A 1 180 ? -1.446 -8.704 10.159 1.00 94.38 180 ALA A CA 1
ATOM 1257 C C . ALA A 1 180 ? -1.304 -7.182 10.270 1.00 94.38 180 ALA A C 1
ATOM 1259 O O . ALA A 1 180 ? -1.738 -6.429 9.399 1.00 94.38 180 ALA A O 1
ATOM 1260 N N . PHE A 1 181 ? -0.672 -6.708 11.343 1.00 95.12 181 PHE A N 1
ATOM 1261 C CA . PHE A 1 181 ? -0.400 -5.284 11.532 1.00 95.12 181 PHE A CA 1
ATOM 1262 C C . PHE A 1 181 ? 0.952 -5.038 12.194 1.00 95.12 181 PHE A C 1
ATOM 1264 O O . PHE A 1 181 ? 1.464 -5.859 12.959 1.00 95.12 181 PHE A O 1
ATOM 1271 N N . ALA A 1 182 ? 1.532 -3.877 11.906 1.00 96.19 182 ALA A N 1
ATOM 1272 C CA . ALA A 1 182 ? 2.861 -3.513 12.376 1.00 96.19 182 ALA A CA 1
ATOM 1273 C C . ALA A 1 182 ? 2.849 -2.439 13.470 1.00 96.19 182 ALA A C 1
ATOM 1275 O O . ALA A 1 182 ? 1.925 -1.634 13.587 1.00 96.19 182 ALA A O 1
ATOM 1276 N N . ALA A 1 183 ? 3.944 -2.381 14.222 1.00 95.94 183 ALA A N 1
ATOM 1277 C CA . ALA A 1 183 ? 4.349 -1.276 15.078 1.00 95.94 183 ALA A CA 1
ATOM 1278 C C . ALA A 1 183 ? 5.841 -0.977 14.827 1.00 95.94 183 ALA A C 1
ATOM 1280 O O . ALA A 1 183 ? 6.702 -1.421 15.590 1.00 95.94 183 ALA A O 1
ATOM 1281 N N . PRO A 1 184 ? 6.183 -0.233 13.756 1.00 96.12 184 PRO A N 1
ATOM 1282 C CA . PRO A 1 184 ? 7.574 -0.096 13.300 1.00 96.12 184 PRO A CA 1
ATOM 1283 C C . PRO A 1 184 ? 8.494 0.639 14.280 1.00 96.12 184 PRO A C 1
ATOM 1285 O O . PRO A 1 184 ? 9.708 0.514 14.213 1.00 96.12 184 PRO A O 1
ATOM 1288 N N . GLN A 1 185 ? 7.922 1.418 15.200 1.00 94.81 185 GLN A N 1
ATOM 1289 C CA . GLN A 1 185 ? 8.660 2.157 16.234 1.00 94.81 185 GLN A CA 1
ATOM 1290 C C . GLN A 1 185 ? 8.695 1.409 17.577 1.00 94.81 185 GLN A C 1
ATOM 1292 O O . GLN A 1 185 ? 8.961 2.005 18.616 1.00 94.81 185 GLN A O 1
ATOM 1297 N N . ALA A 1 186 ? 8.337 0.123 17.596 1.00 94.56 186 ALA A N 1
ATOM 1298 C CA . ALA A 1 186 ? 8.427 -0.690 18.798 1.00 94.56 186 ALA A CA 1
ATOM 1299 C C . ALA A 1 186 ? 9.880 -1.069 19.102 1.00 94.56 186 ALA A C 1
ATOM 1301 O O . ALA A 1 186 ? 10.654 -1.387 18.201 1.00 94.56 186 ALA A O 1
ATOM 1302 N N . ASP A 1 187 ? 10.229 -1.097 20.388 1.00 92.25 187 ASP A N 1
ATOM 1303 C CA . ASP A 1 187 ? 11.581 -1.455 20.830 1.00 92.25 187 ASP A CA 1
ATOM 1304 C C . ASP A 1 187 ? 11.787 -2.980 20.967 1.00 92.25 187 ASP A C 1
ATOM 1306 O O . ASP A 1 187 ? 12.882 -3.465 21.261 1.00 92.25 187 ASP A O 1
ATOM 1310 N N . GLY A 1 188 ? 10.724 -3.770 20.791 1.00 78.50 188 GLY A N 1
ATOM 1311 C CA . GLY A 1 188 ? 10.742 -5.202 21.071 1.00 78.50 188 GLY A CA 1
ATOM 1312 C C . GLY A 1 188 ? 10.916 -5.535 22.560 1.00 78.50 188 GLY A C 1
ATOM 1313 O O . GLY A 1 188 ? 11.174 -4.680 23.408 1.00 78.50 188 GLY A O 1
ATOM 1314 N N . GLU A 1 189 ? 10.824 -6.821 22.899 1.00 76.44 189 GLU A N 1
ATOM 1315 C CA . GLU A 1 189 ? 10.981 -7.293 24.290 1.00 76.44 189 GLU A CA 1
ATOM 1316 C C . GLU A 1 189 ? 12.416 -7.160 24.825 1.00 76.44 189 GLU A C 1
ATOM 1318 O O . GLU A 1 189 ? 12.627 -7.127 26.036 1.00 76.44 189 GLU A O 1
ATOM 1323 N N . LEU A 1 190 ? 13.398 -7.044 23.926 1.00 78.56 190 LEU A N 1
ATOM 1324 C CA . LEU A 1 190 ? 14.814 -6.872 24.258 1.00 78.56 190 LEU A CA 1
ATOM 1325 C C . LEU A 1 190 ? 15.247 -5.395 24.351 1.00 78.56 190 LEU A C 1
ATOM 1327 O O . LEU A 1 190 ? 16.417 -5.127 24.618 1.00 78.56 190 LEU A O 1
ATOM 1331 N N . GLY A 1 191 ? 14.335 -4.436 24.135 1.00 86.75 191 GLY A N 1
ATOM 1332 C CA . GLY A 1 191 ? 14.623 -2.999 24.252 1.00 86.75 191 GLY A CA 1
ATOM 1333 C C . GLY A 1 191 ? 15.529 -2.433 23.149 1.00 86.75 191 GLY A C 1
ATOM 1334 O O . GLY A 1 191 ? 16.262 -1.468 23.382 1.00 86.75 191 GLY A O 1
ATOM 1335 N N . ARG A 1 192 ? 15.513 -3.033 21.953 1.00 93.50 192 ARG A N 1
ATOM 1336 C CA . ARG A 1 192 ? 16.215 -2.532 20.765 1.00 93.50 192 ARG A CA 1
ATOM 1337 C C . ARG A 1 192 ? 15.437 -1.362 20.180 1.00 93.50 192 ARG A C 1
ATOM 1339 O O . ARG A 1 192 ? 14.441 -1.566 19.499 1.00 93.50 192 ARG A O 1
ATOM 1346 N N . GLN A 1 193 ? 15.921 -0.151 20.436 1.00 94.81 193 GLN A N 1
ATOM 1347 C CA . GLN A 1 193 ? 15.245 1.083 20.032 1.00 94.81 193 GLN A CA 1
ATOM 1348 C C . GLN A 1 193 ? 14.790 1.049 18.568 1.00 94.81 193 GLN A C 1
ATOM 1350 O O . GLN A 1 193 ? 15.624 0.886 17.678 1.00 94.81 193 GLN A O 1
ATOM 1355 N N . ASN A 1 194 ? 13.486 1.216 18.334 1.00 94.06 194 ASN A N 1
ATOM 1356 C CA . ASN A 1 194 ? 12.865 1.237 17.004 1.00 94.06 194 ASN A CA 1
ATOM 1357 C C . ASN A 1 194 ? 13.221 0.028 16.109 1.00 94.06 194 ASN A C 1
ATOM 1359 O O . ASN A 1 194 ? 13.397 0.181 14.901 1.00 94.06 194 ASN A O 1
ATOM 1363 N N . ALA A 1 195 ? 13.378 -1.169 16.679 1.00 95.62 195 ALA A N 1
ATOM 1364 C CA . ALA A 1 195 ? 13.576 -2.387 15.886 1.00 95.62 195 ALA A CA 1
ATOM 1365 C C . ALA A 1 195 ? 12.317 -2.779 15.091 1.00 95.62 195 ALA A C 1
ATOM 1367 O O . ALA A 1 195 ? 12.419 -3.349 14.007 1.00 95.62 195 ALA A O 1
ATOM 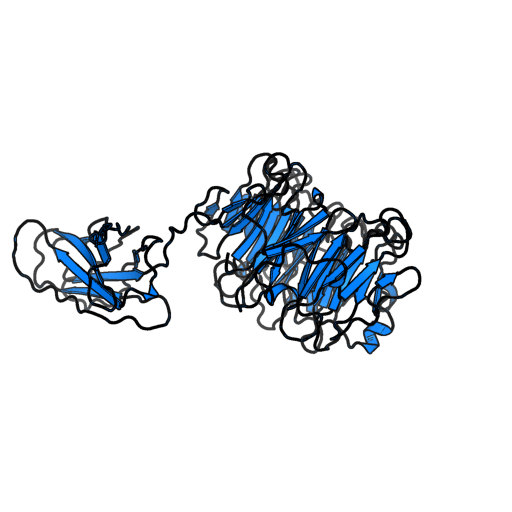1368 N N . GLY A 1 196 ? 11.137 -2.439 15.607 1.00 96.38 196 GLY A N 1
ATOM 1369 C CA . GLY A 1 196 ? 9.842 -2.768 15.024 1.00 96.38 196 GLY A CA 1
ATOM 1370 C C . GLY A 1 196 ? 9.301 -4.124 15.478 1.00 96.38 196 GLY A C 1
ATOM 1371 O O . GLY A 1 196 ? 10.043 -5.042 15.841 1.00 96.38 196 GLY A O 1
ATOM 1372 N N . GLU A 1 197 ? 7.975 -4.237 15.457 1.00 95.44 197 GLU A N 1
ATOM 1373 C CA . GLU A 1 197 ? 7.236 -5.472 15.716 1.00 95.44 197 GLU A CA 1
ATOM 1374 C C . GLU A 1 197 ? 6.124 -5.647 14.675 1.00 95.44 197 GLU A C 1
ATOM 1376 O O . GLU A 1 197 ? 5.500 -4.669 14.263 1.00 95.44 197 GLU A O 1
ATOM 1381 N N . VAL A 1 198 ? 5.840 -6.889 14.287 1.00 96.00 198 VAL A N 1
ATOM 1382 C CA . VAL A 1 198 ? 4.690 -7.255 13.446 1.00 96.00 198 VAL A CA 1
ATOM 1383 C C . VAL A 1 198 ? 3.903 -8.356 14.136 1.00 96.00 198 VAL A C 1
ATOM 1385 O O . VAL A 1 198 ? 4.484 -9.282 14.698 1.00 96.00 198 VAL A O 1
ATOM 1388 N N . TYR A 1 199 ? 2.584 -8.236 14.107 1.00 93.50 199 TYR A N 1
ATOM 1389 C CA . TYR A 1 199 ? 1.641 -9.122 14.769 1.00 93.50 199 TYR A CA 1
ATOM 1390 C C . TYR A 1 199 ? 0.755 -9.769 13.714 1.00 93.50 199 TYR A C 1
ATOM 1392 O O . TYR A 1 199 ? 0.223 -9.059 12.867 1.00 93.50 199 TYR A O 1
ATOM 1400 N N . LEU A 1 200 ? 0.586 -11.086 13.792 1.00 92.69 200 LEU A N 1
ATOM 1401 C CA . LEU A 1 200 ? -0.322 -11.874 12.964 1.00 92.69 200 LEU A CA 1
ATOM 1402 C C . LEU A 1 200 ? -1.367 -12.546 13.856 1.00 92.69 200 LEU A C 1
ATOM 1404 O O . LEU A 1 200 ? -1.031 -13.136 14.888 1.00 92.69 200 LEU A O 1
ATOM 1408 N N . LEU A 1 201 ? -2.626 -12.449 13.446 1.00 89.50 201 LEU A N 1
ATOM 1409 C CA . LEU A 1 201 ? -3.795 -12.982 14.126 1.00 89.50 201 LEU A CA 1
ATOM 1410 C C . LEU A 1 201 ? -4.646 -13.724 13.105 1.00 89.50 201 LEU A C 1
ATOM 1412 O O . LEU A 1 201 ? -4.994 -13.143 12.081 1.00 89.50 201 LEU A O 1
ATOM 1416 N N . PHE A 1 202 ? -4.994 -14.972 13.400 1.00 86.38 202 PHE A N 1
ATOM 1417 C CA . PHE A 1 202 ? -5.852 -15.750 12.517 1.00 86.38 202 PHE A CA 1
ATOM 1418 C C . PHE A 1 202 ? -7.343 -15.444 12.752 1.00 86.38 202 PHE A C 1
ATOM 1420 O O . PHE A 1 202 ? -7.794 -15.346 13.899 1.00 86.38 202 PHE A O 1
ATOM 1427 N N . GLY A 1 203 ? -8.120 -15.304 11.678 1.00 74.62 203 GLY A N 1
ATOM 1428 C CA . GLY A 1 203 ? -9.566 -15.499 11.690 1.00 74.62 203 GLY A CA 1
ATOM 1429 C C . GLY A 1 203 ? -9.890 -16.983 11.936 1.00 74.62 203 GLY A C 1
ATOM 1430 O O . GLY A 1 203 ? -9.014 -17.830 11.790 1.00 74.62 203 GLY A O 1
ATOM 1431 N N . PRO A 1 204 ? -11.096 -17.367 12.409 1.00 61.12 204 PRO A N 1
ATOM 1432 C CA . PRO A 1 204 ? -12.254 -16.586 12.853 1.00 61.12 204 PRO A CA 1
ATOM 1433 C C . PRO A 1 204 ? -12.246 -16.272 14.366 1.00 61.12 204 PRO A C 1
ATOM 1435 O O . PRO A 1 204 ? -13.306 -16.011 14.947 1.00 61.12 204 PRO A O 1
ATOM 1438 N N . GLU A 1 205 ? -11.089 -16.285 15.046 1.00 57.19 205 GLU A N 1
ATOM 1439 C CA . GLU A 1 205 ? -11.002 -15.978 16.492 1.00 57.19 205 GLU A CA 1
ATOM 1440 C C . GLU A 1 205 ? -11.517 -14.564 16.855 1.00 57.19 205 GLU A C 1
ATOM 1442 O O . GLU A 1 205 ? -11.773 -14.274 18.026 1.00 57.19 205 GLU A O 1
ATOM 1447 N N . LEU A 1 206 ? -11.741 -13.715 15.845 1.00 55.88 206 LEU A N 1
ATOM 1448 C CA . LEU A 1 206 ? -12.362 -12.391 15.928 1.00 55.88 206 LEU A CA 1
ATOM 1449 C C . LEU A 1 206 ? -13.894 -12.408 15.730 1.00 55.88 206 LEU A C 1
ATOM 1451 O O . LEU A 1 206 ? -14.591 -11.559 16.280 1.00 55.88 206 LEU A O 1
ATOM 1455 N N . GLY A 1 207 ? -14.429 -13.376 14.975 1.00 45.03 207 GLY A N 1
ATOM 1456 C CA . GLY A 1 207 ? -15.825 -13.426 14.508 1.00 45.03 207 GLY A CA 1
ATOM 1457 C C . GLY A 1 207 ? -16.759 -14.370 15.283 1.00 45.03 207 GLY A C 1
ATOM 1458 O O . GLY A 1 207 ? -17.975 -14.304 15.119 1.00 45.03 207 GLY A O 1
ATOM 1459 N N . GLY A 1 208 ? -16.240 -15.238 16.161 1.00 45.41 208 GLY A N 1
ATOM 1460 C CA . GLY A 1 208 ? -17.066 -16.174 16.947 1.00 45.41 208 GLY A CA 1
ATOM 1461 C C . GLY A 1 208 ? -17.760 -15.569 18.177 1.00 45.41 208 GLY A C 1
ATOM 1462 O O . GLY A 1 208 ? -18.674 -16.175 18.742 1.00 45.41 208 GLY A O 1
ATOM 1463 N N . ALA A 1 209 ? -17.344 -14.379 18.610 1.00 41.28 209 ALA A N 1
ATOM 1464 C CA . ALA A 1 209 ? -17.859 -13.731 19.806 1.00 41.28 209 ALA A CA 1
ATOM 1465 C C . ALA A 1 209 ? -18.289 -12.295 19.487 1.00 41.28 209 ALA A C 1
ATOM 1467 O O . ALA A 1 209 ? -17.507 -11.350 19.519 1.00 41.28 209 ALA A O 1
ATOM 1468 N N . GLN A 1 210 ? -19.582 -12.132 19.213 1.00 44.06 210 GLN A N 1
ATOM 1469 C CA . GLN A 1 210 ? -20.249 -10.832 19.240 1.00 44.06 210 GLN A CA 1
ATOM 1470 C C . GLN A 1 210 ? -19.926 -10.134 20.577 1.00 44.06 210 GLN A C 1
ATOM 1472 O O . GLN A 1 210 ? -20.372 -10.583 21.635 1.00 44.06 210 GLN A O 1
ATOM 1477 N N . GLY A 1 211 ? -19.128 -9.061 20.540 1.00 46.50 211 GLY A N 1
ATOM 1478 C CA . GLY A 1 211 ? -18.780 -8.258 21.719 1.00 46.50 211 GLY A CA 1
ATOM 1479 C C . GLY A 1 211 ? -17.353 -8.394 22.267 1.00 46.50 211 GLY A C 1
ATOM 1480 O O . GLY A 1 211 ? -17.113 -7.906 23.376 1.00 46.50 211 GLY A O 1
ATOM 1481 N N . VAL A 1 212 ? -16.400 -9.002 21.547 1.00 45.16 212 VAL A N 1
ATOM 1482 C CA . VAL A 1 212 ? -14.980 -9.002 21.958 1.00 45.16 212 VAL A CA 1
ATOM 1483 C C . VAL A 1 212 ? -14.427 -7.589 21.846 1.00 45.16 212 VAL A C 1
ATOM 1485 O O . VAL A 1 212 ? -14.138 -7.086 20.777 1.00 45.16 212 VAL A O 1
ATOM 1488 N N . THR A 1 213 ? -14.315 -6.914 22.982 1.00 52.19 213 THR A N 1
ATOM 1489 C CA . THR A 1 213 ? -13.910 -5.505 23.023 1.00 52.19 213 THR A CA 1
ATOM 1490 C C . THR A 1 213 ? -12.391 -5.328 23.072 1.00 52.19 213 THR A C 1
ATOM 1492 O O . THR A 1 213 ? -11.916 -4.204 23.068 1.00 52.19 213 THR A O 1
ATOM 1495 N N . GLU A 1 214 ? -11.632 -6.418 23.181 1.00 55.88 214 GLU A N 1
ATOM 1496 C CA . GLU A 1 214 ? -10.183 -6.382 23.355 1.00 55.88 214 GLU A CA 1
ATOM 1497 C C . GLU A 1 214 ? -9.617 -7.753 22.979 1.00 55.88 214 GLU A C 1
ATOM 1499 O O . GLU A 1 214 ? -9.837 -8.743 23.682 1.00 55.88 214 GLU A O 1
ATOM 1504 N N . VAL A 1 215 ? -8.907 -7.833 21.858 1.00 55.56 215 VAL A N 1
ATOM 1505 C CA . VAL A 1 215 ? -8.149 -9.039 21.517 1.00 55.56 215 VAL A CA 1
ATOM 1506 C C . VAL A 1 215 ? -6.842 -8.947 22.286 1.00 55.56 215 VAL A C 1
ATOM 1508 O O . VAL A 1 215 ? -5.980 -8.109 22.015 1.00 55.56 215 VAL A O 1
ATOM 1511 N N . THR A 1 216 ? -6.717 -9.764 23.326 1.00 59.59 216 THR A N 1
ATOM 1512 C CA . THR A 1 216 ? -5.530 -9.733 24.187 1.00 59.59 216 THR A CA 1
ATOM 1513 C C . THR A 1 216 ? -4.332 -10.376 23.481 1.00 59.59 216 THR A C 1
ATOM 1515 O O . THR A 1 216 ? -4.495 -11.212 22.594 1.00 59.59 216 THR A O 1
ATOM 1518 N N . LYS A 1 217 ? -3.104 -10.067 23.932 1.00 60.00 217 LYS A N 1
ATOM 1519 C CA . LYS A 1 217 ? -1.843 -10.663 23.428 1.00 60.00 217 LYS A CA 1
ATOM 1520 C C . LYS A 1 217 ? -1.850 -12.199 23.319 1.00 60.00 217 LYS A C 1
ATOM 1522 O O . LYS A 1 217 ? -1.006 -12.748 22.624 1.00 60.00 217 LYS A O 1
ATOM 1527 N N . ALA A 1 218 ? -2.758 -12.888 24.014 1.00 63.88 218 ALA A N 1
ATOM 1528 C CA . ALA A 1 218 ? -2.903 -14.340 23.974 1.00 63.88 218 ALA A CA 1
ATOM 1529 C C . ALA A 1 218 ? -3.421 -14.892 22.629 1.00 63.88 218 ALA A C 1
ATOM 1531 O O . ALA A 1 218 ? -3.243 -16.078 22.383 1.00 63.88 218 ALA A O 1
ATOM 1532 N N . GLN A 1 219 ? -4.036 -14.056 21.784 1.00 74.06 219 GLN A N 1
ATOM 1533 C CA . GLN A 1 219 ? -4.591 -14.439 20.472 1.00 74.06 219 GLN A CA 1
ATOM 1534 C C . GLN A 1 219 ? -3.654 -14.094 19.302 1.00 74.06 219 GLN A C 1
ATOM 1536 O O . GLN A 1 219 ? -3.990 -14.289 18.139 1.00 74.06 219 GLN A O 1
ATOM 1541 N N . VAL A 1 220 ? -2.465 -13.561 19.596 1.00 83.50 220 VAL A N 1
ATOM 1542 C CA . VAL A 1 220 ? -1.440 -13.322 18.577 1.00 83.50 220 VAL A CA 1
ATOM 1543 C C . VAL A 1 220 ? -0.850 -14.672 18.181 1.00 83.50 220 VAL A C 1
ATOM 1545 O O . VAL A 1 220 ? -0.130 -15.291 18.967 1.00 83.50 220 VAL A O 1
ATOM 1548 N N . ALA A 1 221 ? -1.159 -15.118 16.965 1.00 88.12 221 ALA A N 1
ATOM 1549 C CA . ALA A 1 221 ? -0.669 -16.375 16.414 1.00 88.12 221 ALA A CA 1
ATOM 1550 C C . ALA A 1 221 ? 0.855 -16.331 16.236 1.00 88.12 221 ALA A C 1
ATOM 1552 O O . ALA A 1 221 ? 1.556 -17.285 16.580 1.00 88.12 221 ALA A O 1
ATOM 1553 N N . MET A 1 222 ? 1.371 -15.201 15.747 1.00 91.38 222 MET A N 1
ATOM 1554 C CA . MET A 1 222 ? 2.799 -14.969 15.552 1.00 91.38 222 MET A CA 1
ATOM 1555 C C . MET A 1 222 ? 3.149 -13.501 15.785 1.00 91.38 222 MET A C 1
ATOM 1557 O O . MET A 1 222 ? 2.457 -12.599 15.315 1.00 91.38 222 MET A O 1
ATOM 1561 N N . LYS A 1 223 ? 4.259 -13.261 16.484 1.00 93.00 223 LYS A N 1
ATOM 1562 C CA . LYS A 1 223 ? 4.889 -11.946 16.603 1.00 93.00 223 LYS A CA 1
ATOM 1563 C C . LYS A 1 223 ? 6.306 -11.985 16.048 1.00 93.00 223 LYS A C 1
ATOM 1565 O O . LYS A 1 223 ? 7.122 -12.766 16.529 1.00 93.00 223 LYS A O 1
ATOM 1570 N N . VAL A 1 224 ? 6.622 -11.097 15.115 1.00 94.94 224 VAL A N 1
ATOM 1571 C CA . VAL A 1 224 ? 7.976 -10.906 14.578 1.00 94.94 224 VAL A CA 1
ATOM 1572 C C . VAL A 1 224 ? 8.589 -9.654 15.200 1.00 94.94 224 VAL A C 1
ATOM 1574 O O . VAL A 1 224 ? 7.922 -8.626 15.291 1.00 94.94 224 VAL A O 1
ATOM 1577 N N . VAL A 1 225 ? 9.845 -9.730 15.641 1.00 94.94 225 VAL A N 1
ATOM 1578 C CA . VAL A 1 225 ? 10.598 -8.619 16.245 1.00 94.94 225 VAL A CA 1
ATOM 1579 C C . VAL A 1 225 ? 11.865 -8.363 15.427 1.00 94.94 225 VAL A C 1
ATOM 1581 O O . VAL A 1 225 ? 12.594 -9.308 15.114 1.00 94.94 225 VAL A O 1
ATOM 1584 N N . GLY A 1 226 ? 12.129 -7.094 15.095 1.00 95.31 226 GLY A N 1
ATOM 1585 C CA . GLY A 1 226 ? 13.279 -6.688 14.276 1.00 95.31 226 GLY A CA 1
ATOM 1586 C C . GLY A 1 226 ? 14.621 -7.038 14.911 1.00 95.31 226 GLY A C 1
ATOM 1587 O O . GLY A 1 226 ? 14.725 -7.077 16.133 1.00 95.31 226 GLY A O 1
ATOM 1588 N N . GLY A 1 227 ? 15.644 -7.307 14.095 1.00 94.00 227 GLY A N 1
ATOM 1589 C CA . GLY A 1 227 ? 16.909 -7.904 14.533 1.00 94.00 227 GLY A CA 1
ATOM 1590 C C . GLY A 1 227 ? 17.856 -6.931 15.240 1.00 94.00 227 GLY A C 1
ATOM 1591 O O . GLY A 1 227 ? 18.546 -7.317 16.190 1.00 94.00 227 GLY A O 1
ATOM 1592 N N . ALA A 1 228 ? 17.850 -5.661 14.848 1.00 94.81 228 ALA A N 1
ATOM 1593 C CA . ALA A 1 228 ? 18.742 -4.623 15.347 1.00 94.81 228 ALA A CA 1
ATOM 1594 C C . ALA A 1 228 ? 18.004 -3.298 15.637 1.00 94.81 228 ALA A C 1
ATOM 1596 O O . ALA A 1 228 ? 16.904 -3.059 15.133 1.00 94.81 228 ALA A O 1
ATOM 1597 N N . PRO A 1 229 ? 18.585 -2.413 16.473 1.00 95.38 229 PRO A N 1
ATOM 1598 C CA . PRO A 1 229 ? 18.044 -1.073 16.680 1.00 95.38 229 PRO A CA 1
ATOM 1599 C C . PRO A 1 229 ? 17.957 -0.291 15.365 1.00 95.38 229 PRO A C 1
ATOM 1601 O O . PRO A 1 229 ? 18.935 -0.216 14.625 1.00 95.38 229 PRO A O 1
ATOM 1604 N N . GLY A 1 230 ? 16.809 0.336 15.118 1.00 93.62 230 GLY A N 1
ATOM 1605 C CA . GLY A 1 230 ? 16.558 1.144 13.928 1.00 93.62 230 GLY A CA 1
ATOM 1606 C C . GLY A 1 230 ? 16.125 0.371 12.681 1.00 93.62 230 GLY A C 1
ATOM 1607 O O . GLY A 1 230 ? 15.808 1.030 11.698 1.00 93.62 230 GLY A O 1
ATOM 1608 N N . ASP A 1 231 ? 16.053 -0.967 12.711 1.00 94.69 231 ASP A N 1
ATOM 1609 C CA . ASP A 1 231 ? 15.582 -1.764 11.563 1.00 94.69 231 ASP A CA 1
ATOM 1610 C C . ASP A 1 231 ? 14.164 -1.371 11.123 1.00 94.69 231 ASP A C 1
ATOM 1612 O O . ASP A 1 231 ? 13.845 -1.402 9.931 1.00 94.69 231 ASP A O 1
ATOM 1616 N N . GLY A 1 232 ? 13.317 -0.994 12.087 1.00 94.62 232 GLY A N 1
ATOM 1617 C CA . GLY A 1 232 ? 11.963 -0.512 11.849 1.00 94.62 232 GLY A CA 1
ATOM 1618 C C . GLY A 1 232 ? 11.099 -1.482 11.046 1.00 94.62 232 GLY A C 1
ATOM 1619 O O . GLY A 1 232 ? 10.390 -1.043 10.137 1.00 94.62 232 GLY A O 1
ATOM 1620 N N . ILE A 1 233 ? 11.174 -2.789 11.335 1.00 97.06 233 ILE A N 1
ATOM 1621 C CA . ILE A 1 233 ? 10.424 -3.798 10.575 1.00 97.06 233 ILE A CA 1
ATOM 1622 C C . ILE A 1 233 ? 8.918 -3.500 10.582 1.00 97.06 233 ILE A C 1
ATOM 1624 O O . ILE A 1 233 ? 8.369 -2.963 11.549 1.00 97.06 233 ILE A O 1
ATOM 1628 N N . GLY A 1 234 ? 8.241 -3.865 9.494 1.00 97.12 234 GLY A N 1
ATOM 1629 C CA . GLY A 1 234 ? 6.816 -3.596 9.315 1.00 97.12 234 GLY A CA 1
ATOM 1630 C C . GLY A 1 234 ? 6.520 -2.170 8.857 1.00 97.12 234 GLY A C 1
ATOM 1631 O O . GLY A 1 234 ? 5.379 -1.728 8.951 1.00 97.12 234 GLY A O 1
ATOM 1632 N N . ALA A 1 235 ? 7.515 -1.433 8.353 1.00 97.25 235 ALA A N 1
ATOM 1633 C CA . ALA A 1 235 ? 7.296 -0.121 7.737 1.00 97.25 235 ALA A CA 1
ATOM 1634 C C . ALA A 1 235 ? 6.384 -0.197 6.498 1.00 97.25 235 ALA A C 1
ATOM 1636 O O . ALA A 1 235 ? 5.717 0.780 6.162 1.00 97.25 235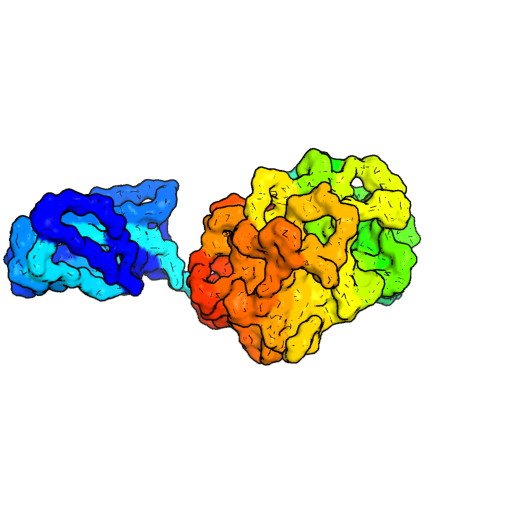 ALA A O 1
ATOM 1637 N N . SER A 1 236 ? 6.333 -1.364 5.856 1.00 98.19 236 SER A N 1
ATOM 1638 C CA . SER A 1 236 ? 5.357 -1.752 4.841 1.00 98.19 236 SER A CA 1
ATOM 1639 C C . SER A 1 236 ? 4.985 -3.226 5.045 1.00 98.19 236 SER A C 1
ATOM 1641 O O . SER A 1 236 ? 5.781 -3.998 5.588 1.00 98.19 236 SER A O 1
ATOM 1643 N N . LEU A 1 237 ? 3.772 -3.603 4.639 1.00 98.12 237 LEU A N 1
ATOM 1644 C CA . LEU A 1 237 ? 3.275 -4.978 4.670 1.00 98.12 237 LEU A CA 1
ATOM 1645 C C . LEU A 1 237 ? 2.595 -5.300 3.339 1.00 98.12 237 LEU A C 1
ATOM 1647 O O . LEU A 1 237 ? 1.987 -4.421 2.729 1.00 98.12 237 LEU A O 1
ATOM 1651 N N . ALA A 1 238 ? 2.682 -6.556 2.923 1.00 96.94 238 ALA A N 1
ATOM 1652 C CA . ALA A 1 238 ? 1.880 -7.133 1.852 1.00 96.94 238 ALA A CA 1
ATOM 1653 C C . ALA A 1 238 ? 1.626 -8.614 2.156 1.00 96.94 238 ALA A C 1
ATOM 1655 O O . ALA A 1 238 ? 2.292 -9.198 3.016 1.00 96.94 238 ALA A O 1
ATOM 1656 N N . CYS A 1 239 ? 0.678 -9.214 1.446 1.00 94.44 239 CYS A N 1
ATOM 1657 C CA . CYS A 1 239 ? 0.449 -10.648 1.505 1.00 94.44 239 CYS A CA 1
ATOM 1658 C C . CYS A 1 239 ? -0.070 -11.194 0.183 1.00 94.44 239 CYS A C 1
ATOM 1660 O O . CYS A 1 239 ? -0.722 -10.474 -0.577 1.00 94.44 239 CYS A O 1
ATOM 1662 N N . ALA A 1 240 ? 0.313 -12.436 -0.091 1.00 92.25 240 ALA A N 1
ATOM 1663 C CA . ALA A 1 240 ? -0.164 -13.283 -1.177 1.00 92.25 240 ALA A CA 1
ATOM 1664 C C . ALA A 1 240 ? 0.555 -14.631 -1.114 1.00 92.25 240 ALA A C 1
ATOM 1666 O O . ALA A 1 240 ? 1.670 -14.701 -0.610 1.00 92.25 240 ALA A O 1
ATOM 1667 N N . ASP A 1 241 ? -0.022 -15.648 -1.733 1.00 90.94 241 ASP A N 1
ATOM 1668 C CA . ASP A 1 241 ? 0.666 -16.886 -2.100 1.00 90.94 241 ASP A CA 1
ATOM 1669 C C . ASP A 1 241 ? 1.838 -16.620 -3.080 1.00 90.94 241 ASP A C 1
ATOM 1671 O O . ASP A 1 241 ? 1.636 -16.371 -4.279 1.00 90.94 241 ASP A O 1
ATOM 1675 N N . LEU A 1 242 ? 3.078 -16.626 -2.573 1.00 90.50 242 LEU A N 1
ATOM 1676 C CA . LEU A 1 242 ? 4.310 -16.504 -3.362 1.00 90.50 242 LEU A CA 1
ATOM 1677 C C . LEU A 1 242 ? 4.952 -17.861 -3.663 1.00 90.50 242 LEU A C 1
ATOM 1679 O O . LEU A 1 242 ? 5.794 -17.924 -4.571 1.00 90.50 242 LEU A O 1
ATOM 1683 N N . ASP A 1 243 ? 4.612 -18.898 -2.893 1.00 87.62 243 ASP A N 1
ATOM 1684 C CA . ASP A 1 243 ? 5.280 -20.202 -2.879 1.00 87.62 243 ASP A CA 1
ATOM 1685 C C . ASP A 1 243 ? 4.469 -21.358 -3.504 1.00 87.62 243 ASP A C 1
ATOM 1687 O O . ASP A 1 243 ? 5.013 -22.426 -3.807 1.00 87.62 243 ASP A O 1
ATOM 1691 N N . GLY A 1 244 ? 3.193 -21.113 -3.793 1.00 86.44 244 GLY A N 1
ATOM 1692 C CA . GLY A 1 244 ? 2.233 -22.027 -4.403 1.00 86.44 244 GLY A CA 1
ATOM 1693 C C . GLY A 1 244 ? 1.485 -22.897 -3.407 1.00 86.44 244 GLY A C 1
ATOM 1694 O O . GLY A 1 244 ? 0.880 -23.901 -3.813 1.00 86.44 244 GLY A O 1
ATOM 1695 N N . MET A 1 245 ? 1.564 -22.569 -2.121 1.00 85.50 245 MET A N 1
ATOM 1696 C CA . MET A 1 245 ? 0.924 -23.309 -1.047 1.00 85.50 245 MET A CA 1
ATOM 1697 C C . MET A 1 245 ? -0.431 -22.684 -0.684 1.00 85.50 245 MET A C 1
ATOM 1699 O O . MET A 1 245 ? -0.879 -21.691 -1.238 1.00 85.50 245 MET A O 1
ATOM 1703 N N . ARG A 1 246 ? -1.202 -23.360 0.178 1.00 83.12 246 ARG A N 1
ATOM 1704 C CA . ARG A 1 246 ? -2.620 -23.004 0.395 1.00 83.12 246 ARG A CA 1
ATOM 1705 C C . ARG A 1 246 ? -2.851 -21.730 1.217 1.00 83.12 246 ARG A C 1
ATOM 1707 O O . ARG A 1 246 ? -3.994 -21.291 1.226 1.00 83.12 246 ARG A O 1
ATOM 1714 N N . GLY A 1 247 ? -1.859 -21.233 1.951 1.00 90.00 247 GLY A N 1
ATOM 1715 C CA . GLY A 1 247 ? -1.987 -20.025 2.769 1.00 90.00 247 GLY A CA 1
ATOM 1716 C C . GLY A 1 247 ? -1.207 -18.884 2.135 1.00 90.00 247 GLY A C 1
ATOM 1717 O O . GLY A 1 247 ? -0.138 -19.125 1.584 1.00 90.00 247 GLY A O 1
ATOM 1718 N N . ASP A 1 248 ? -1.732 -17.668 2.223 1.00 93.00 248 ASP A N 1
ATOM 1719 C CA . ASP A 1 248 ? -1.018 -16.477 1.778 1.00 93.00 248 ASP A CA 1
ATOM 1720 C C . ASP A 1 248 ? 0.214 -16.225 2.659 1.00 93.00 248 ASP A C 1
ATOM 1722 O O . ASP A 1 248 ? 0.214 -16.477 3.865 1.00 93.00 248 ASP A O 1
ATOM 1726 N N . ASP A 1 249 ? 1.270 -15.677 2.067 1.00 94.25 249 ASP A N 1
ATOM 1727 C CA . ASP A 1 249 ? 2.522 -15.398 2.762 1.00 94.25 249 ASP A CA 1
ATOM 1728 C C . ASP A 1 249 ? 2.523 -13.991 3.352 1.00 94.25 249 ASP A C 1
ATOM 1730 O O . ASP A 1 249 ? 2.047 -13.036 2.735 1.00 94.25 249 ASP A O 1
ATOM 1734 N N . LEU A 1 250 ? 3.112 -13.827 4.538 1.00 96.38 250 LEU A N 1
ATOM 1735 C CA . LEU A 1 250 ? 3.310 -12.519 5.158 1.00 96.38 250 LEU A CA 1
ATOM 1736 C C . LEU A 1 250 ? 4.637 -11.912 4.717 1.00 96.38 250 LEU A C 1
ATOM 1738 O O . LEU A 1 250 ? 5.711 -12.459 4.974 1.00 96.38 250 LEU A O 1
ATOM 1742 N N . ILE A 1 251 ? 4.560 -10.725 4.120 1.00 97.50 251 ILE A N 1
ATOM 1743 C CA . ILE A 1 251 ? 5.706 -10.023 3.554 1.00 97.50 251 ILE A CA 1
ATOM 1744 C C . ILE A 1 251 ? 5.911 -8.728 4.338 1.00 97.50 251 ILE A C 1
ATOM 1746 O O . ILE A 1 251 ? 5.023 -7.876 4.413 1.00 97.50 251 ILE A O 1
ATOM 1750 N N . ILE A 1 252 ? 7.091 -8.582 4.937 1.00 98.38 252 ILE A N 1
ATOM 1751 C CA . ILE A 1 252 ? 7.420 -7.511 5.879 1.00 98.38 252 ILE A CA 1
ATOM 1752 C C . ILE A 1 252 ? 8.575 -6.680 5.331 1.00 98.38 252 ILE A C 1
ATOM 1754 O O . ILE A 1 252 ? 9.691 -7.177 5.182 1.00 98.38 252 ILE A O 1
ATOM 1758 N N . GLY A 1 253 ? 8.330 -5.394 5.088 1.00 98.12 253 GLY A N 1
ATOM 1759 C CA . GLY A 1 253 ? 9.360 -4.443 4.685 1.00 98.12 253 GLY A CA 1
ATOM 1760 C C . GLY A 1 253 ? 10.075 -3.812 5.878 1.00 98.12 253 GLY A C 1
ATOM 1761 O O . GLY A 1 253 ? 9.454 -3.438 6.878 1.00 98.12 253 GLY A O 1
ATOM 1762 N N . ALA A 1 254 ? 11.390 -3.665 5.754 1.00 97.19 254 ALA A N 1
ATOM 1763 C CA . ALA A 1 254 ? 12.281 -3.054 6.731 1.00 97.19 254 ALA A CA 1
ATOM 1764 C C . ALA A 1 254 ? 13.305 -2.164 5.997 1.00 97.19 254 ALA A C 1
ATOM 1766 O O . ALA A 1 254 ? 14.462 -2.551 5.823 1.00 97.19 254 ALA A O 1
ATOM 1767 N N . PRO A 1 255 ? 12.890 -0.982 5.507 1.00 97.25 255 PRO A N 1
ATOM 1768 C CA . PRO A 1 255 ? 13.703 -0.139 4.629 1.00 97.25 255 PRO A CA 1
ATOM 1769 C C . PRO A 1 255 ? 14.988 0.388 5.272 1.00 97.25 255 PRO A C 1
ATOM 1771 O O . PRO A 1 255 ? 15.900 0.787 4.557 1.00 97.25 255 PRO A O 1
ATOM 1774 N N . GLU A 1 256 ? 15.081 0.383 6.599 1.00 95.44 256 GLU A N 1
ATOM 1775 C CA . GLU A 1 256 ? 16.260 0.864 7.324 1.00 95.44 256 GLU A CA 1
ATOM 1776 C C . GLU A 1 256 ? 17.185 -0.294 7.766 1.00 95.44 256 GLU A C 1
ATOM 1778 O O . GLU A 1 256 ? 18.335 -0.069 8.153 1.00 95.44 256 GLU A O 1
ATOM 1783 N N . ALA A 1 257 ? 16.733 -1.550 7.643 1.00 94.31 257 ALA A N 1
ATOM 1784 C CA . ALA A 1 257 ? 17.511 -2.725 8.023 1.00 94.31 257 ALA A CA 1
ATOM 1785 C C . ALA A 1 257 ? 18.707 -2.956 7.085 1.00 94.31 257 ALA A C 1
ATOM 1787 O O . ALA A 1 257 ? 18.622 -2.828 5.860 1.00 94.31 257 ALA A O 1
ATOM 1788 N N . GLY A 1 258 ? 19.859 -3.319 7.657 1.00 88.81 258 GLY A N 1
ATOM 1789 C CA . GLY A 1 258 ? 21.064 -3.647 6.884 1.00 88.81 258 GLY A CA 1
ATOM 1790 C C . GLY A 1 258 ? 21.614 -2.497 6.023 1.00 88.81 258 GLY A C 1
ATOM 1791 O O . GLY A 1 258 ? 22.328 -2.761 5.056 1.00 88.81 258 GLY A O 1
ATOM 1792 N N . ASN A 1 259 ? 21.286 -1.238 6.349 1.00 88.25 259 ASN A N 1
ATOM 1793 C CA . ASN A 1 259 ? 21.609 0.013 5.633 1.00 88.25 259 ASN A CA 1
ATOM 1794 C C . ASN A 1 259 ? 21.004 0.180 4.229 1.00 88.25 259 ASN A C 1
ATOM 1796 O O . ASN A 1 259 ? 20.831 1.311 3.784 1.00 88.25 259 ASN A O 1
ATOM 1800 N N . ALA A 1 260 ? 20.735 -0.904 3.505 1.00 92.50 260 ALA A N 1
ATOM 1801 C CA . ALA A 1 260 ? 20.141 -0.876 2.166 1.00 92.50 260 ALA A CA 1
ATOM 1802 C C . ALA A 1 260 ? 18.616 -1.080 2.183 1.00 92.50 260 ALA A C 1
ATOM 1804 O O . ALA A 1 260 ? 17.937 -0.755 1.209 1.00 92.50 260 ALA A O 1
ATOM 1805 N N . GLY A 1 261 ? 18.087 -1.608 3.287 1.00 95.31 261 GLY A N 1
ATOM 1806 C CA . GLY A 1 261 ? 16.730 -2.114 3.408 1.00 95.31 261 GLY A CA 1
ATOM 1807 C C . GLY A 1 261 ? 16.644 -3.625 3.180 1.00 95.31 261 GLY A C 1
ATOM 1808 O O . GLY A 1 261 ? 17.510 -4.243 2.539 1.00 95.31 261 GLY A O 1
ATOM 1809 N N . ARG A 1 262 ? 15.595 -4.223 3.746 1.00 94.75 262 ARG A N 1
ATOM 1810 C CA . ARG A 1 262 ? 15.270 -5.650 3.671 1.00 94.75 262 ARG A CA 1
ATOM 1811 C C . ARG A 1 262 ? 13.780 -5.887 3.487 1.00 94.75 262 ARG A C 1
ATOM 1813 O O . ARG A 1 262 ? 12.948 -5.075 3.891 1.00 94.75 262 ARG A O 1
ATOM 1820 N N . VAL A 1 263 ? 13.467 -7.048 2.930 1.00 96.25 263 VAL A N 1
ATOM 1821 C CA . VAL A 1 263 ? 12.138 -7.652 2.944 1.00 96.25 263 VAL A CA 1
ATOM 1822 C C . VAL A 1 263 ? 12.255 -9.059 3.518 1.00 96.25 263 VAL A C 1
ATOM 1824 O O . VAL A 1 263 ? 13.124 -9.826 3.107 1.00 96.25 263 VAL A O 1
ATOM 1827 N N . TYR A 1 264 ? 11.380 -9.383 4.461 1.00 95.44 264 TYR A N 1
ATOM 1828 C CA . TYR A 1 264 ? 11.272 -10.698 5.083 1.00 95.44 264 TYR A CA 1
ATOM 1829 C C . TYR A 1 264 ? 9.968 -11.355 4.642 1.00 95.44 264 TYR A C 1
ATOM 1831 O O . TYR A 1 264 ? 8.922 -10.707 4.675 1.00 95.44 264 TYR A O 1
ATOM 1839 N N . VAL A 1 265 ? 10.027 -12.623 4.252 1.00 94.69 265 VAL A N 1
ATOM 1840 C CA . VAL A 1 265 ? 8.859 -13.424 3.867 1.00 94.69 265 VAL A CA 1
ATOM 1841 C C . VAL A 1 265 ? 8.686 -14.553 4.876 1.00 94.69 265 VAL A C 1
ATOM 1843 O O . VAL A 1 265 ? 9.646 -15.258 5.198 1.00 94.69 265 VAL A O 1
ATOM 1846 N N . PHE A 1 266 ? 7.465 -14.705 5.373 1.00 94.19 266 PHE A N 1
ATOM 1847 C CA . PHE A 1 266 ? 7.034 -15.805 6.227 1.00 94.19 266 PHE A CA 1
ATOM 1848 C C . PHE A 1 266 ? 5.920 -16.550 5.507 1.00 94.19 266 PHE A C 1
ATOM 1850 O O . PHE A 1 266 ? 4.880 -15.948 5.238 1.00 94.19 266 PHE A O 1
ATOM 1857 N N . PHE A 1 267 ? 6.133 -17.827 5.197 1.00 92.69 267 PHE A N 1
ATOM 1858 C CA . PHE A 1 267 ? 5.160 -18.577 4.413 1.00 92.69 267 PHE A CA 1
ATOM 1859 C C . PHE A 1 267 ? 3.886 -18.856 5.194 1.00 92.69 267 PHE A C 1
ATOM 1861 O O . PHE A 1 267 ? 3.924 -19.105 6.410 1.00 92.69 267 PHE A O 1
ATOM 1868 N N . GLY A 1 268 ? 2.769 -18.844 4.473 1.00 90.25 268 GLY A N 1
ATOM 1869 C CA . GLY A 1 268 ? 1.457 -19.188 4.984 1.00 90.25 268 GLY A CA 1
ATOM 1870 C C . GLY A 1 268 ? 1.431 -20.619 5.517 1.00 90.25 268 GLY A C 1
ATOM 1871 O O . GLY A 1 268 ? 1.825 -21.584 4.858 1.00 90.25 268 GLY A O 1
ATOM 1872 N N . ARG A 1 269 ? 0.984 -20.791 6.763 1.00 86.75 269 ARG A N 1
ATOM 1873 C CA . ARG A 1 269 ? 0.925 -22.098 7.433 1.00 86.75 269 ARG A CA 1
ATOM 1874 C C . ARG A 1 269 ? -0.310 -22.158 8.311 1.00 86.75 269 ARG A C 1
ATOM 1876 O O . ARG A 1 269 ? -0.576 -21.237 9.074 1.00 86.75 269 ARG A O 1
ATOM 1883 N N . THR A 1 270 ? -0.949 -23.328 8.370 1.00 83.88 270 THR A N 1
ATOM 1884 C CA . THR A 1 270 ? -2.085 -23.584 9.284 1.00 83.88 270 THR A CA 1
ATOM 1885 C C . THR A 1 270 ? -1.758 -23.299 10.756 1.00 83.88 270 THR A C 1
ATOM 1887 O O . THR A 1 270 ? -2.651 -23.131 11.581 1.00 83.88 270 THR A O 1
ATOM 1890 N N . LYS A 1 271 ? -0.466 -23.339 11.116 1.00 82.00 271 LYS A N 1
ATOM 1891 C CA . LYS A 1 271 ? 0.067 -22.924 12.416 1.00 82.00 271 LYS A CA 1
ATOM 1892 C C . LYS A 1 271 ? 1.453 -22.312 12.220 1.00 82.00 271 LYS A C 1
ATOM 1894 O O . LYS A 1 271 ? 2.272 -22.945 11.545 1.00 82.00 271 LYS A O 1
ATOM 1899 N N . PRO A 1 272 ? 1.758 -21.169 12.854 1.00 79.50 272 PRO A N 1
ATOM 1900 C CA . PRO A 1 272 ? 3.107 -20.629 12.861 1.00 79.50 272 PRO A CA 1
ATOM 1901 C C . PRO A 1 272 ? 4.092 -21.616 13.491 1.00 79.50 272 PRO A C 1
ATOM 1903 O O . PRO A 1 272 ? 3.750 -22.375 14.402 1.00 79.50 272 PRO A O 1
ATOM 1906 N N . THR A 1 273 ? 5.335 -21.592 13.020 1.00 77.44 273 THR A N 1
ATOM 1907 C CA . THR A 1 273 ? 6.425 -22.428 13.553 1.00 77.44 273 THR A CA 1
ATOM 1908 C C . THR A 1 273 ? 6.850 -21.996 14.959 1.00 77.44 273 THR A C 1
ATOM 1910 O O . THR A 1 273 ? 7.324 -22.818 15.744 1.00 77.44 273 THR A O 1
ATOM 1913 N N . SER A 1 274 ? 6.642 -20.720 15.291 1.00 83.50 274 SER A N 1
ATOM 1914 C CA . SER A 1 274 ? 6.843 -20.125 16.610 1.00 83.50 274 SER A CA 1
ATOM 1915 C C . SER A 1 274 ? 5.834 -18.999 16.834 1.00 83.50 274 SER A C 1
ATOM 1917 O O . SER A 1 274 ? 5.498 -18.271 15.903 1.00 83.50 274 SER A O 1
ATOM 1919 N N . SER A 1 275 ? 5.394 -18.808 18.079 1.00 85.88 275 SER A N 1
ATOM 1920 C CA . SER A 1 275 ? 4.557 -17.661 18.452 1.00 85.88 275 SER A CA 1
ATOM 1921 C C . SER A 1 275 ? 5.347 -16.352 18.548 1.00 85.88 275 SER A C 1
ATOM 1923 O O . SER A 1 275 ? 4.764 -15.273 18.460 1.00 85.88 275 SER A O 1
ATOM 1925 N N . VAL A 1 276 ? 6.674 -16.427 18.709 1.00 90.62 276 VAL A N 1
ATOM 1926 C CA . VAL A 1 276 ? 7.576 -15.266 18.696 1.00 90.62 276 VAL A CA 1
ATOM 1927 C C . VAL A 1 276 ? 8.808 -15.576 17.852 1.00 90.62 276 VAL A C 1
ATOM 1929 O O . VAL A 1 276 ? 9.491 -16.576 18.075 1.00 90.62 276 VAL A O 1
ATOM 1932 N N . ILE A 1 277 ? 9.103 -14.699 16.899 1.00 92.69 277 ILE A N 1
ATOM 1933 C CA . ILE A 1 277 ? 10.267 -14.761 16.021 1.00 92.69 277 ILE A CA 1
ATOM 1934 C C . ILE A 1 277 ? 11.103 -13.511 16.271 1.00 92.69 277 ILE A C 1
ATOM 1936 O O . ILE A 1 277 ? 10.669 -12.395 16.000 1.00 92.69 277 ILE A O 1
ATOM 1940 N N . ASP A 1 278 ? 12.309 -13.697 16.796 1.00 93.75 278 ASP A N 1
ATOM 1941 C CA . ASP A 1 278 ? 13.284 -12.624 16.967 1.00 93.75 278 ASP A CA 1
ATOM 1942 C C . ASP A 1 278 ? 14.344 -12.717 15.870 1.00 93.75 278 ASP A C 1
ATOM 1944 O O . ASP A 1 278 ? 15.184 -13.618 15.904 1.00 93.75 278 ASP A O 1
ATOM 1948 N N . LEU A 1 279 ? 14.347 -11.762 14.938 1.00 94.12 279 LEU A N 1
ATOM 1949 C CA . LEU A 1 279 ? 15.242 -11.762 13.775 1.00 94.12 279 LEU A CA 1
ATOM 1950 C C . LEU A 1 279 ? 16.738 -11.593 14.115 1.00 94.12 279 LEU A C 1
ATOM 1952 O O . LEU A 1 279 ? 17.580 -11.652 13.227 1.00 94.12 279 LEU A O 1
ATOM 1956 N N . SER A 1 280 ? 17.109 -11.406 15.390 1.00 92.69 280 SER A N 1
ATOM 1957 C CA . SER A 1 280 ? 18.518 -11.488 15.819 1.00 92.69 280 SER A CA 1
ATOM 1958 C C . SER A 1 280 ? 19.017 -12.914 16.045 1.00 92.69 280 SER A C 1
ATOM 1960 O O . SER A 1 280 ? 20.225 -13.138 16.120 1.00 92.69 280 SER A O 1
ATOM 1962 N N . THR A 1 281 ? 18.102 -13.873 16.204 1.00 92.25 281 THR A N 1
ATOM 1963 C CA . THR A 1 281 ? 18.424 -15.269 16.551 1.00 92.25 281 THR A CA 1
ATOM 1964 C C . THR A 1 281 ? 17.693 -16.296 15.692 1.00 92.25 281 THR A C 1
ATOM 1966 O O . THR A 1 281 ? 18.139 -17.438 15.605 1.00 92.25 281 THR A O 1
ATOM 1969 N N . ALA A 1 282 ? 16.595 -15.895 15.058 1.00 92.06 282 ALA A N 1
ATOM 1970 C CA . ALA A 1 282 ? 15.827 -16.666 14.100 1.00 92.06 282 ALA A CA 1
ATOM 1971 C C . ALA A 1 282 ? 15.903 -16.006 12.718 1.00 92.06 282 ALA A C 1
ATOM 1973 O O . ALA A 1 282 ? 16.256 -14.834 12.591 1.00 92.06 282 ALA A O 1
ATOM 1974 N N . SER A 1 283 ? 15.541 -16.765 11.690 1.00 88.62 283 SER A N 1
ATOM 1975 C CA . SER A 1 283 ? 15.462 -16.291 10.310 1.00 88.62 283 SER A CA 1
ATOM 1976 C C . SER A 1 283 ? 14.015 -16.327 9.833 1.00 88.62 283 SER A C 1
ATOM 1978 O O . SER A 1 283 ? 13.225 -17.145 10.309 1.00 88.62 283 SER A O 1
ATOM 1980 N N . ALA A 1 284 ? 13.683 -15.433 8.904 1.00 92.31 284 ALA A N 1
ATOM 1981 C CA . ALA A 1 284 ? 12.481 -15.563 8.090 1.00 92.31 284 ALA A CA 1
ATOM 1982 C C . ALA A 1 284 ? 12.602 -16.779 7.153 1.00 92.31 284 ALA A C 1
ATOM 1984 O O . ALA A 1 284 ? 13.700 -17.322 6.990 1.00 92.31 284 ALA A O 1
ATOM 1985 N N . ASP A 1 285 ? 11.495 -17.193 6.536 1.00 91.06 285 ASP A N 1
ATOM 1986 C CA . ASP A 1 285 ? 11.528 -18.282 5.555 1.00 91.06 285 ASP A CA 1
ATOM 1987 C C . ASP A 1 285 ? 12.287 -17.855 4.284 1.00 91.06 285 ASP A C 1
ATOM 1989 O O . ASP A 1 285 ? 13.030 -18.649 3.709 1.00 91.06 285 ASP A O 1
ATOM 1993 N N . ALA A 1 286 ? 12.187 -16.574 3.908 1.00 90.31 286 ALA A N 1
ATOM 1994 C CA . ALA A 1 286 ? 13.095 -15.936 2.958 1.00 90.31 286 ALA A CA 1
ATOM 1995 C C . ALA A 1 286 ? 13.439 -14.494 3.369 1.00 90.31 286 ALA A C 1
ATOM 1997 O O . ALA A 1 286 ? 12.627 -13.774 3.955 1.00 90.31 286 ALA A O 1
ATOM 1998 N N . GLU A 1 287 ? 14.649 -14.057 3.023 1.00 91.44 287 GLU A N 1
ATOM 1999 C CA . GLU A 1 287 ? 15.112 -12.675 3.168 1.00 91.44 287 GLU A CA 1
ATOM 2000 C C . GLU A 1 287 ? 15.586 -12.159 1.808 1.00 91.44 287 GLU A C 1
ATOM 2002 O O . GLU A 1 287 ? 16.271 -12.868 1.069 1.00 91.44 287 GLU A O 1
ATOM 2007 N N . ILE A 1 288 ? 15.214 -10.917 1.500 1.00 90.88 288 ILE A N 1
ATOM 2008 C CA . ILE A 1 288 ? 15.554 -10.220 0.261 1.00 90.88 288 ILE A CA 1
ATOM 2009 C C . ILE A 1 288 ? 16.169 -8.870 0.624 1.00 90.88 288 ILE A C 1
ATOM 2011 O O . ILE A 1 288 ? 15.609 -8.120 1.426 1.00 90.88 288 ILE A O 1
ATOM 2015 N N . GLY A 1 289 ? 17.304 -8.524 0.023 1.00 87.06 289 GLY A N 1
ATOM 2016 C CA . GLY A 1 289 ? 17.966 -7.240 0.247 1.00 87.06 289 GLY A CA 1
ATOM 2017 C C . GLY A 1 289 ? 18.449 -6.583 -1.038 1.00 87.06 289 GLY A C 1
ATOM 2018 O O . GLY A 1 289 ? 18.620 -7.240 -2.062 1.00 87.06 289 GLY A O 1
ATOM 2019 N N . SER A 1 290 ? 18.704 -5.275 -0.954 1.00 84.56 290 SER A N 1
ATOM 2020 C CA . SER A 1 290 ? 19.515 -4.560 -1.946 1.00 84.56 290 SER A CA 1
ATOM 2021 C C . SER A 1 290 ? 20.977 -4.470 -1.492 1.00 84.56 290 SER A C 1
ATOM 2023 O O . SER A 1 290 ? 21.288 -4.566 -0.301 1.00 84.56 290 SER A O 1
ATOM 2025 N N . ALA A 1 291 ? 21.881 -4.261 -2.451 1.00 80.69 291 ALA A N 1
ATOM 2026 C CA . ALA A 1 291 ? 23.314 -4.130 -2.217 1.00 80.69 291 ALA A CA 1
ATOM 2027 C C . ALA A 1 291 ? 23.748 -2.708 -1.812 1.00 80.69 291 ALA A C 1
ATOM 2029 O O . ALA A 1 291 ? 24.783 -2.560 -1.157 1.00 80.69 291 ALA A O 1
ATOM 2030 N N . ASN A 1 292 ? 23.004 -1.658 -2.186 1.00 89.12 292 ASN A N 1
ATOM 2031 C CA . ASN A 1 292 ? 23.457 -0.279 -1.980 1.00 89.12 292 ASN A CA 1
ATOM 2032 C C . ASN A 1 292 ? 22.833 0.350 -0.730 1.00 89.12 292 ASN A C 1
ATOM 2034 O O . ASN A 1 292 ? 21.617 0.376 -0.545 1.00 89.12 292 ASN A O 1
ATOM 2038 N N . ALA A 1 293 ? 23.690 0.897 0.132 1.00 91.88 293 ALA A N 1
ATOM 2039 C CA . ALA A 1 293 ? 23.252 1.626 1.314 1.00 91.88 293 ALA A CA 1
ATOM 2040 C C . ALA A 1 293 ? 22.410 2.852 0.924 1.00 91.88 293 ALA A C 1
ATOM 2042 O O . ALA A 1 293 ? 22.795 3.621 0.046 1.00 91.88 293 ALA A O 1
ATOM 2043 N N . GLY A 1 294 ? 21.295 3.054 1.623 1.00 91.81 294 GLY A N 1
ATOM 2044 C CA . GLY A 1 294 ? 20.370 4.157 1.384 1.00 91.81 294 GLY A CA 1
ATOM 2045 C C . GLY A 1 294 ? 19.293 3.880 0.336 1.00 91.81 294 GLY A C 1
ATOM 2046 O O . GLY A 1 294 ? 18.441 4.744 0.156 1.00 91.81 294 GLY A O 1
ATOM 2047 N N . ASP A 1 295 ? 19.261 2.699 -0.295 1.00 95.19 295 ASP A N 1
ATOM 2048 C CA . ASP A 1 295 ? 18.216 2.348 -1.272 1.00 95.19 295 ASP A CA 1
ATOM 2049 C C . ASP A 1 295 ? 16.809 2.349 -0.655 1.00 95.19 295 ASP A C 1
ATOM 2051 O O . ASP A 1 295 ? 15.819 2.642 -1.334 1.00 95.19 295 ASP A O 1
ATOM 2055 N N . ARG A 1 296 ? 16.724 2.072 0.654 1.00 96.75 296 ARG A N 1
ATOM 2056 C CA . ARG A 1 296 ? 15.472 1.932 1.410 1.00 96.75 296 ARG A CA 1
ATOM 2057 C C . ARG A 1 296 ? 14.575 0.849 0.814 1.00 96.75 296 ARG A C 1
ATOM 2059 O O . ARG A 1 296 ? 13.367 1.027 0.674 1.00 96.75 296 ARG A O 1
ATOM 2066 N N . PHE A 1 297 ? 15.188 -0.262 0.421 1.00 96.69 297 PHE A N 1
ATOM 2067 C CA . PHE A 1 297 ? 14.516 -1.414 -0.162 1.00 96.69 297 PHE A CA 1
ATOM 2068 C C . PHE A 1 297 ? 13.482 -1.994 0.814 1.00 96.69 297 PHE A C 1
ATOM 2070 O O . PHE A 1 297 ? 13.802 -2.267 1.968 1.00 96.69 297 PHE A O 1
ATOM 2077 N N . GLY A 1 298 ? 12.236 -2.161 0.366 1.00 97.31 298 GLY A N 1
ATOM 2078 C CA . GLY A 1 298 ? 11.119 -2.547 1.237 1.00 97.31 298 GLY A CA 1
ATOM 2079 C C . GLY A 1 298 ? 10.361 -1.356 1.831 1.00 97.31 298 GLY A C 1
ATOM 2080 O O . GLY A 1 298 ? 9.574 -1.534 2.759 1.00 97.31 298 GLY A O 1
ATOM 2081 N N . ALA A 1 299 ? 10.561 -0.135 1.320 1.00 97.81 299 ALA A N 1
ATOM 2082 C CA . ALA A 1 299 ? 9.799 1.038 1.764 1.00 97.81 299 ALA A CA 1
ATOM 2083 C C . ALA A 1 299 ? 8.312 0.965 1.384 1.00 97.81 299 ALA A C 1
ATOM 2085 O O . ALA A 1 299 ? 7.471 1.495 2.104 1.00 97.81 299 ALA A O 1
ATOM 2086 N N . ALA A 1 300 ? 7.998 0.299 0.274 1.00 98.31 300 ALA A N 1
ATOM 2087 C CA . ALA A 1 300 ? 6.644 -0.025 -0.149 1.00 98.31 300 ALA A CA 1
ATOM 2088 C C . ALA A 1 300 ? 6.616 -1.457 -0.687 1.00 98.31 300 ALA A C 1
ATOM 2090 O O . ALA A 1 300 ? 7.597 -1.913 -1.283 1.00 98.31 300 ALA A O 1
ATOM 2091 N N . LEU A 1 301 ? 5.491 -2.141 -0.494 1.00 98.06 301 LEU A N 1
ATOM 2092 C CA . LEU A 1 301 ? 5.257 -3.497 -0.976 1.00 98.06 301 LEU A CA 1
ATOM 2093 C C . LEU A 1 301 ? 3.891 -3.563 -1.656 1.00 98.06 301 LEU A C 1
ATOM 2095 O O . LEU A 1 301 ? 2.939 -2.933 -1.203 1.00 98.06 301 LEU A O 1
ATOM 2099 N N . ALA A 1 302 ? 3.813 -4.329 -2.735 1.00 96.31 302 ALA A N 1
ATOM 2100 C CA . ALA A 1 302 ? 2.571 -4.754 -3.368 1.00 96.31 302 ALA A CA 1
ATOM 2101 C C . ALA A 1 302 ? 2.788 -6.141 -3.980 1.00 96.31 302 ALA A C 1
ATOM 2103 O O . ALA A 1 302 ? 3.928 -6.579 -4.143 1.00 96.31 302 ALA A O 1
ATOM 2104 N N . VAL A 1 303 ? 1.713 -6.826 -4.353 1.00 93.50 303 VAL A N 1
ATOM 2105 C CA . VAL A 1 303 ? 1.801 -8.094 -5.083 1.00 93.50 303 VAL A CA 1
ATOM 2106 C C . VAL A 1 303 ? 0.992 -7.983 -6.359 1.00 93.50 303 VAL A C 1
ATOM 2108 O O . VAL A 1 303 ? -0.142 -7.521 -6.331 1.00 93.50 303 VAL A O 1
ATOM 2111 N N . ALA A 1 304 ? 1.558 -8.417 -7.479 1.00 88.25 304 ALA A N 1
ATOM 2112 C CA . ALA A 1 304 ? 0.831 -8.537 -8.733 1.00 88.25 304 ALA A CA 1
ATOM 2113 C C . ALA A 1 304 ? 0.664 -9.996 -9.150 1.00 88.25 304 ALA A C 1
ATOM 2115 O O . ALA A 1 304 ? 1.547 -10.826 -8.940 1.00 88.25 304 ALA A O 1
ATOM 2116 N N . ARG A 1 305 ? -0.463 -10.304 -9.788 1.00 82.88 305 ARG A N 1
ATOM 2117 C CA . ARG A 1 305 ? -0.754 -11.635 -10.333 1.00 82.88 305 ARG A CA 1
ATOM 2118 C C . ARG A 1 305 ? -0.313 -11.757 -11.795 1.00 82.88 305 ARG A C 1
ATOM 2120 O O . ARG A 1 305 ? -0.137 -10.764 -12.498 1.00 82.88 305 ARG A O 1
ATOM 2127 N N . GLY A 1 306 ? -0.119 -13.001 -12.236 1.00 74.44 306 GLY A N 1
ATOM 2128 C CA . GLY A 1 306 ? 0.067 -13.365 -13.648 1.00 74.44 306 GLY A CA 1
ATOM 2129 C C . GLY A 1 306 ? 1.502 -13.284 -14.187 1.00 74.44 306 GLY A C 1
ATOM 2130 O O . GLY A 1 306 ? 1.755 -13.723 -15.306 1.00 74.44 306 GLY A O 1
ATOM 2131 N N . PHE A 1 307 ? 2.460 -12.763 -13.418 1.00 73.00 307 PHE A N 1
ATOM 2132 C CA . PHE A 1 307 ? 3.853 -12.630 -13.871 1.00 73.00 307 PHE A CA 1
ATOM 2133 C C . PHE A 1 307 ? 4.723 -13.862 -13.615 1.00 73.00 307 PHE A C 1
ATOM 2135 O O . PHE A 1 307 ? 5.706 -14.072 -14.324 1.00 73.00 307 PHE A O 1
ATOM 2142 N N . ALA A 1 308 ? 4.376 -14.663 -12.611 1.00 66.88 308 ALA A N 1
ATOM 2143 C CA . ALA A 1 308 ? 5.045 -15.917 -12.304 1.00 66.88 308 ALA A CA 1
ATOM 2144 C C . ALA A 1 308 ? 4.261 -17.111 -12.870 1.00 66.88 308 ALA A C 1
ATOM 2146 O O . ALA A 1 308 ? 3.046 -17.054 -13.087 1.00 66.88 308 ALA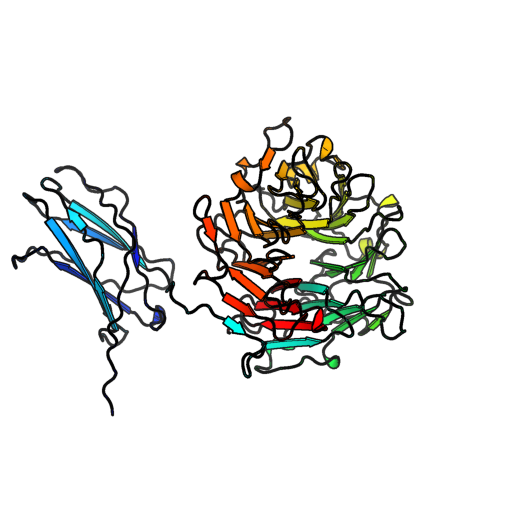 A O 1
ATOM 2147 N N . SER A 1 309 ? 4.958 -18.219 -13.131 1.00 58.03 309 SER A N 1
ATOM 2148 C CA . SER A 1 309 ? 4.312 -19.452 -13.581 1.00 58.03 309 SER A CA 1
ATOM 2149 C C . SER A 1 309 ? 3.379 -19.994 -12.496 1.00 58.03 309 SER A C 1
ATOM 2151 O O . SER A 1 309 ? 3.811 -20.156 -11.363 1.00 58.03 309 SER A O 1
ATOM 2153 N N . GLY A 1 310 ? 2.139 -20.352 -12.846 1.00 59.69 310 GLY A N 1
ATOM 2154 C CA . GLY A 1 310 ? 1.276 -21.154 -11.965 1.00 59.69 310 GLY A CA 1
ATOM 2155 C C . GLY A 1 310 ? 0.366 -20.399 -10.987 1.00 59.69 310 GLY A C 1
ATOM 2156 O O . GLY A 1 310 ? 0.074 -20.942 -9.935 1.00 59.69 310 GLY A O 1
ATOM 2157 N N . LYS A 1 311 ? -0.146 -19.209 -11.336 1.00 66.94 311 LYS A N 1
ATOM 2158 C CA . LYS A 1 311 ? -0.995 -18.344 -10.472 1.00 66.94 311 LYS A CA 1
ATOM 2159 C C . LYS A 1 311 ? -0.298 -17.749 -9.239 1.00 66.94 311 LYS A C 1
ATOM 2161 O O . LYS A 1 311 ? -0.959 -17.020 -8.505 1.00 66.94 311 LYS A O 1
ATOM 2166 N N . LEU A 1 312 ? 1.002 -17.985 -9.067 1.00 81.75 312 LEU A N 1
ATOM 2167 C CA . LEU A 1 312 ? 1.791 -17.392 -7.988 1.00 81.75 312 LEU A CA 1
ATOM 2168 C C . LEU A 1 312 ? 1.768 -15.863 -8.055 1.00 81.75 312 LEU A C 1
ATOM 2170 O O . LEU A 1 312 ? 1.809 -15.269 -9.144 1.00 81.75 312 LEU A O 1
ATOM 2174 N N . GLY A 1 313 ? 1.738 -15.235 -6.884 1.00 84.75 313 GLY A N 1
ATOM 2175 C CA . GLY A 1 313 ? 1.968 -13.809 -6.734 1.00 84.75 313 GLY A CA 1
ATOM 2176 C C . GLY A 1 313 ? 3.409 -13.439 -7.086 1.00 84.75 313 GLY A C 1
ATOM 2177 O O . GLY A 1 313 ? 4.357 -14.167 -6.799 1.00 84.75 313 GLY A O 1
ATOM 2178 N N . SER A 1 314 ? 3.583 -12.278 -7.708 1.00 90.19 314 SER A N 1
ATOM 2179 C CA . SER A 1 314 ? 4.882 -11.640 -7.896 1.00 90.19 314 SER A CA 1
ATOM 2180 C C . SER A 1 314 ? 4.995 -10.445 -6.970 1.00 90.19 314 SER A C 1
ATOM 2182 O O . SER A 1 314 ? 4.195 -9.509 -7.035 1.00 90.19 314 SER A O 1
ATOM 2184 N N . LEU A 1 315 ? 6.013 -10.473 -6.122 1.00 93.94 315 LEU A N 1
ATOM 2185 C CA . LEU A 1 315 ? 6.295 -9.426 -5.161 1.00 93.94 315 LEU A CA 1
ATOM 2186 C C . LEU A 1 315 ? 6.854 -8.188 -5.867 1.00 93.94 315 LEU A C 1
ATOM 2188 O O . LEU A 1 315 ? 7.817 -8.275 -6.623 1.00 93.94 315 LEU A O 1
ATOM 2192 N N . ILE A 1 316 ? 6.285 -7.025 -5.579 1.00 95.94 316 ILE A N 1
ATOM 2193 C CA . ILE A 1 316 ? 6.782 -5.727 -6.025 1.00 95.94 316 ILE A CA 1
ATOM 2194 C C . ILE A 1 316 ? 7.363 -5.002 -4.815 1.00 95.94 316 ILE A C 1
ATOM 2196 O O . ILE A 1 316 ? 6.668 -4.788 -3.822 1.00 95.94 316 ILE A O 1
ATOM 2200 N N . VAL A 1 317 ? 8.631 -4.605 -4.907 1.00 97.69 317 VAL A N 1
ATOM 2201 C CA . VAL A 1 317 ? 9.359 -3.937 -3.826 1.00 97.69 317 VAL A CA 1
ATOM 2202 C C . VAL A 1 317 ? 9.806 -2.549 -4.253 1.00 97.69 317 VAL A C 1
ATOM 2204 O O . VAL A 1 317 ? 10.497 -2.385 -5.256 1.00 97.69 317 VAL A O 1
ATOM 2207 N N . GLY A 1 318 ? 9.436 -1.545 -3.465 1.00 98.12 318 GLY A N 1
ATOM 2208 C CA . GLY A 1 318 ? 9.852 -0.162 -3.647 1.00 98.12 318 GLY A CA 1
ATOM 2209 C C . GLY A 1 318 ? 11.166 0.155 -2.933 1.00 98.12 318 GLY A C 1
ATOM 2210 O O . GLY A 1 318 ? 11.378 -0.257 -1.789 1.00 98.12 318 GLY A O 1
ATOM 2211 N N . ALA A 1 319 ? 12.029 0.915 -3.603 1.00 97.69 319 ALA A N 1
ATOM 2212 C CA . ALA A 1 319 ? 13.300 1.420 -3.093 1.00 97.69 319 ALA A CA 1
ATOM 2213 C C . ALA A 1 319 ? 13.470 2.899 -3.500 1.00 97.69 319 ALA A C 1
ATOM 2215 O O . ALA A 1 319 ? 14.209 3.223 -4.434 1.00 97.69 319 ALA A O 1
ATOM 2216 N N . PRO A 1 320 ? 12.763 3.830 -2.838 1.00 98.00 320 PRO A N 1
ATOM 2217 C CA . PRO A 1 320 ? 12.733 5.239 -3.230 1.00 98.00 320 PRO A CA 1
ATOM 2218 C C . PRO A 1 320 ? 14.074 5.962 -3.080 1.00 98.00 320 PRO A C 1
ATOM 2220 O O . PRO A 1 320 ? 14.222 7.060 -3.611 1.00 98.00 320 PRO A O 1
ATOM 2223 N N . GLY A 1 321 ? 15.043 5.379 -2.366 1.00 96.75 321 GLY A N 1
ATOM 2224 C CA . GLY A 1 321 ? 16.404 5.904 -2.266 1.00 96.75 321 GLY A CA 1
ATOM 2225 C C . GLY A 1 321 ? 17.376 5.338 -3.305 1.00 96.75 321 GLY A C 1
ATOM 2226 O O . GLY A 1 321 ? 18.522 5.777 -3.345 1.00 96.75 321 GLY A O 1
ATOM 2227 N N . ALA A 1 322 ? 16.946 4.385 -4.139 1.00 95.81 322 ALA A N 1
ATOM 2228 C CA . ALA A 1 322 ? 17.824 3.731 -5.101 1.00 95.81 322 ALA A CA 1
ATOM 2229 C C . ALA A 1 322 ? 18.241 4.665 -6.246 1.00 95.81 322 ALA A C 1
ATOM 2231 O O . ALA A 1 322 ? 17.416 5.301 -6.908 1.00 95.81 322 ALA A O 1
ATOM 2232 N N . GLY A 1 323 ? 19.544 4.720 -6.524 1.00 94.31 323 GLY A N 1
ATOM 2233 C CA . GLY A 1 323 ? 20.092 5.583 -7.571 1.00 94.31 323 GLY A CA 1
ATOM 2234 C C . GLY A 1 323 ? 19.758 7.065 -7.356 1.00 94.31 323 GLY A C 1
ATOM 2235 O O . GLY A 1 323 ? 19.663 7.546 -6.232 1.00 94.31 323 GLY A O 1
ATOM 2236 N N . SER A 1 324 ? 19.608 7.826 -8.443 1.00 94.69 324 SER A N 1
ATOM 2237 C CA . SER A 1 324 ? 19.251 9.250 -8.355 1.00 94.69 324 SER A CA 1
ATOM 2238 C C . SER A 1 324 ? 17.745 9.505 -8.333 1.00 94.69 324 SER A C 1
ATOM 2240 O O . SER A 1 324 ? 17.349 10.629 -8.035 1.00 94.69 324 SER A O 1
ATOM 2242 N N . GLY A 1 325 ? 16.915 8.515 -8.674 1.00 95.69 325 GLY A N 1
ATOM 2243 C CA . GLY A 1 325 ? 15.482 8.693 -8.928 1.00 95.69 325 GLY A CA 1
ATOM 2244 C C . GLY A 1 325 ? 14.547 7.738 -8.191 1.00 95.69 325 GLY A C 1
ATOM 2245 O O . GLY A 1 325 ? 13.336 7.906 -8.303 1.00 95.69 325 GLY A O 1
ATOM 2246 N N . GLY A 1 326 ? 15.071 6.783 -7.422 1.00 97.62 326 GLY A N 1
ATOM 2247 C CA . GLY A 1 326 ? 14.313 5.672 -6.845 1.00 97.62 326 GLY A CA 1
ATOM 2248 C C . GLY A 1 326 ? 14.126 4.515 -7.829 1.00 97.62 326 GLY A C 1
ATOM 2249 O O . GLY A 1 326 ? 14.382 4.650 -9.029 1.00 97.62 326 GLY A O 1
ATOM 2250 N N . ALA A 1 327 ? 13.679 3.366 -7.325 1.00 97.12 327 ALA A N 1
ATOM 2251 C CA . ALA A 1 327 ? 13.385 2.190 -8.133 1.00 97.12 327 ALA A CA 1
ATOM 2252 C C . ALA A 1 327 ? 12.224 1.356 -7.570 1.00 97.12 327 ALA A C 1
ATOM 2254 O O . ALA A 1 327 ? 11.890 1.428 -6.385 1.00 97.12 327 ALA A O 1
ATOM 2255 N N . ALA A 1 328 ? 11.644 0.520 -8.428 1.00 97.25 328 ALA A N 1
ATOM 2256 C CA . ALA A 1 328 ? 10.768 -0.579 -8.042 1.00 97.25 328 ALA A CA 1
ATOM 2257 C C . ALA A 1 328 ? 11.241 -1.883 -8.697 1.00 97.25 328 ALA A C 1
ATOM 2259 O O . ALA A 1 328 ? 11.629 -1.894 -9.866 1.00 97.25 328 ALA A O 1
ATOM 2260 N N . TYR A 1 329 ? 11.189 -2.980 -7.952 1.00 94.81 329 TYR A N 1
ATOM 2261 C CA . TYR A 1 329 ? 11.644 -4.299 -8.385 1.00 94.81 329 TYR A CA 1
ATOM 2262 C C . TYR A 1 329 ? 10.472 -5.267 -8.377 1.00 94.81 329 TYR A C 1
ATOM 2264 O O . TYR A 1 329 ? 9.772 -5.358 -7.373 1.00 94.81 329 TYR A O 1
ATOM 2272 N N . ILE A 1 330 ? 10.274 -6.006 -9.465 1.00 92.62 330 ILE A N 1
ATOM 2273 C CA . ILE A 1 330 ? 9.312 -7.108 -9.521 1.00 92.62 330 ILE A CA 1
ATOM 2274 C C . ILE A 1 330 ? 10.082 -8.412 -9.385 1.00 92.62 330 ILE A C 1
ATOM 2276 O O . ILE A 1 330 ? 10.995 -8.692 -10.159 1.00 92.62 330 ILE A O 1
ATOM 2280 N N . ILE A 1 331 ? 9.701 -9.217 -8.407 1.00 90.31 331 ILE A N 1
ATOM 2281 C CA . ILE A 1 331 ? 10.319 -10.486 -8.058 1.00 90.31 331 ILE A CA 1
ATOM 2282 C C . ILE A 1 331 ? 9.255 -11.563 -8.247 1.00 90.31 331 ILE A C 1
ATOM 2284 O O . ILE A 1 331 ? 8.211 -11.534 -7.601 1.00 90.31 331 ILE A O 1
ATOM 2288 N N . GLY A 1 332 ? 9.501 -12.498 -9.164 1.00 87.12 332 GLY A N 1
ATOM 2289 C CA . GLY A 1 332 ? 8.555 -13.577 -9.437 1.00 87.12 332 GLY A CA 1
ATOM 2290 C C . GLY A 1 332 ? 8.414 -14.541 -8.259 1.00 87.12 332 GLY A C 1
ATOM 2291 O O . GLY A 1 332 ? 9.421 -14.905 -7.647 1.00 87.12 332 GLY A O 1
ATOM 2292 N N . GLY A 1 333 ? 7.178 -14.972 -7.989 1.00 83.69 333 GLY A N 1
ATOM 2293 C CA . GLY A 1 333 ? 6.900 -16.147 -7.165 1.00 83.69 333 GLY A CA 1
ATOM 2294 C C . GLY A 1 333 ? 7.576 -17.403 -7.723 1.00 83.69 333 GLY A C 1
ATOM 2295 O O . GLY A 1 333 ? 7.814 -17.525 -8.930 1.00 83.69 333 GLY A O 1
ATOM 2296 N N . ARG A 1 334 ? 7.923 -18.324 -6.830 1.00 85.81 334 ARG A N 1
ATOM 2297 C CA . ARG A 1 334 ? 8.665 -19.572 -7.087 1.00 85.81 334 ARG A CA 1
ATOM 2298 C C . ARG A 1 334 ? 8.311 -20.568 -5.991 1.00 85.81 334 ARG A C 1
ATOM 2300 O O . ARG A 1 334 ? 7.774 -20.150 -4.986 1.00 85.81 334 ARG A O 1
ATOM 2307 N N . ASP A 1 335 ? 8.614 -21.850 -6.149 1.00 86.25 335 ASP A N 1
ATOM 2308 C CA . ASP A 1 335 ? 8.294 -22.823 -5.096 1.00 86.25 335 ASP A CA 1
ATOM 2309 C C . ASP A 1 335 ? 9.000 -22.533 -3.749 1.00 86.25 335 ASP A C 1
ATOM 2311 O O . ASP A 1 335 ? 10.036 -21.860 -3.696 1.00 86.25 335 ASP A O 1
ATOM 2315 N N . GLU A 1 336 ? 8.435 -23.059 -2.656 1.00 85.44 336 GLU A N 1
ATOM 2316 C CA . GLU A 1 336 ? 8.932 -22.889 -1.275 1.00 85.44 3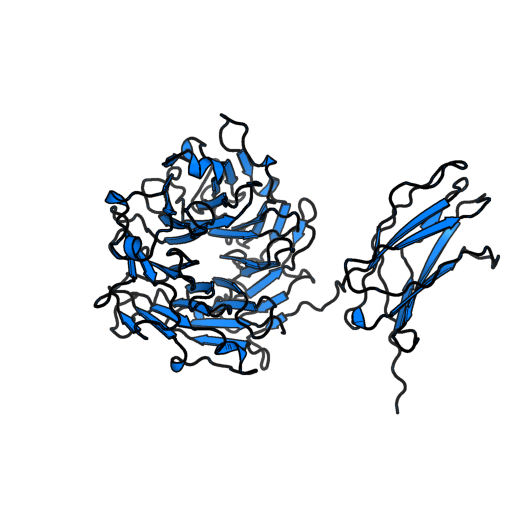36 GLU A CA 1
ATOM 2317 C C . GLU A 1 336 ? 10.435 -23.205 -1.150 1.00 85.44 336 GLU A C 1
ATOM 2319 O O . GLU A 1 336 ? 11.192 -22.488 -0.493 1.00 85.44 336 GLU A O 1
ATOM 2324 N N . ALA A 1 337 ? 10.906 -24.257 -1.831 1.00 84.56 337 ALA A N 1
ATOM 2325 C CA . ALA A 1 337 ? 12.306 -24.672 -1.786 1.00 84.56 337 ALA A CA 1
ATOM 2326 C C . ALA A 1 337 ? 13.239 -23.653 -2.460 1.00 84.56 337 ALA A C 1
ATOM 2328 O O . ALA A 1 337 ? 14.334 -23.393 -1.955 1.00 84.56 337 ALA A O 1
ATOM 2329 N N . ALA A 1 338 ? 12.817 -23.072 -3.584 1.00 83.00 338 ALA A N 1
ATOM 2330 C CA . ALA A 1 338 ? 13.554 -22.029 -4.280 1.00 83.00 338 ALA A CA 1
ATOM 2331 C C . ALA A 1 338 ? 13.591 -20.727 -3.475 1.00 83.00 338 ALA A C 1
ATOM 2333 O O . ALA A 1 338 ? 14.607 -20.038 -3.498 1.00 83.00 338 ALA A O 1
ATOM 2334 N N . TRP A 1 339 ? 12.527 -20.392 -2.742 1.00 84.00 339 TRP A N 1
ATOM 2335 C CA . TRP A 1 339 ? 12.565 -19.251 -1.832 1.00 84.00 339 TRP A CA 1
ATOM 2336 C C . TRP A 1 339 ? 13.454 -19.489 -0.605 1.00 84.00 339 TRP A C 1
ATOM 2338 O O . TRP A 1 339 ? 14.215 -18.599 -0.226 1.00 84.00 339 TRP A O 1
ATOM 2348 N N . GLY A 1 340 ? 13.398 -20.682 -0.006 1.00 74.94 340 GLY A N 1
ATOM 2349 C CA . GLY A 1 340 ? 14.177 -21.037 1.187 1.00 74.94 340 GLY A CA 1
ATOM 2350 C C . GLY A 1 340 ? 15.696 -21.080 0.966 1.00 74.94 340 GLY A C 1
ATOM 2351 O O . GLY A 1 340 ? 16.465 -21.098 1.927 1.00 74.94 340 GLY A O 1
ATOM 2352 N N . ALA A 1 341 ? 16.154 -21.059 -0.291 1.00 74.62 341 ALA A N 1
ATOM 2353 C CA . ALA A 1 341 ? 17.563 -20.864 -0.633 1.00 74.62 341 ALA A CA 1
ATOM 2354 C C . ALA A 1 341 ? 18.057 -19.418 -0.388 1.00 74.62 341 ALA A C 1
ATOM 2356 O O . ALA A 1 341 ? 19.266 -19.179 -0.431 1.00 74.62 341 ALA A O 1
ATOM 2357 N N . GLY A 1 342 ? 17.141 -18.486 -0.092 1.00 70.88 342 GLY A N 1
ATOM 2358 C CA . GLY A 1 342 ? 17.390 -17.048 -0.036 1.00 70.88 342 GLY A CA 1
ATOM 2359 C C . GLY A 1 342 ? 17.312 -16.408 -1.422 1.00 70.88 342 GLY A C 1
ATOM 2360 O O . GLY A 1 342 ? 17.517 -17.078 -2.432 1.00 70.88 342 GLY A O 1
ATOM 2361 N N . VAL A 1 343 ? 16.997 -15.109 -1.469 1.00 74.31 343 VAL A N 1
ATOM 2362 C CA . VAL A 1 343 ? 16.944 -14.343 -2.722 1.00 74.31 343 VAL A CA 1
ATOM 2363 C C . VAL A 1 343 ? 17.859 -13.137 -2.603 1.00 74.31 343 VAL A C 1
ATOM 2365 O O . VAL A 1 343 ? 17.566 -12.184 -1.879 1.00 74.31 343 VAL A O 1
ATOM 2368 N N . ASP A 1 344 ? 18.956 -13.156 -3.346 1.00 72.56 344 ASP A N 1
ATOM 2369 C CA . ASP A 1 344 ? 19.849 -12.011 -3.481 1.00 72.56 344 ASP A CA 1
ATOM 2370 C C . ASP A 1 344 ? 19.636 -11.384 -4.859 1.00 72.56 344 ASP A C 1
ATOM 2372 O O . ASP A 1 344 ? 19.991 -11.951 -5.892 1.00 72.56 344 ASP A O 1
ATOM 2376 N N . LEU A 1 345 ? 19.070 -10.175 -4.893 1.00 75.81 345 LEU A N 1
ATOM 2377 C CA . LEU A 1 345 ? 18.819 -9.461 -6.147 1.00 75.81 345 LEU A CA 1
ATOM 2378 C C . LEU A 1 345 ? 20.089 -9.217 -6.970 1.00 75.81 345 LEU A C 1
ATOM 2380 O O . LEU A 1 345 ? 19.990 -9.049 -8.186 1.00 75.81 345 LEU A O 1
ATOM 2384 N N . ALA A 1 346 ? 21.269 -9.200 -6.344 1.00 68.88 346 ALA A N 1
ATOM 2385 C CA . ALA A 1 346 ? 22.528 -9.056 -7.060 1.00 68.88 346 ALA A CA 1
ATOM 2386 C C . ALA A 1 346 ? 22.896 -10.312 -7.868 1.00 68.88 346 ALA A C 1
ATOM 2388 O O . ALA A 1 346 ? 23.567 -10.189 -8.895 1.00 68.88 346 ALA A O 1
ATOM 2389 N N . THR A 1 347 ? 22.474 -11.504 -7.429 1.00 69.62 347 THR A N 1
ATOM 2390 C CA . THR A 1 347 ? 22.793 -12.782 -8.088 1.00 69.62 347 THR A CA 1
ATOM 2391 C C . THR A 1 347 ? 21.618 -13.373 -8.853 1.00 69.62 347 THR A C 1
ATOM 2393 O O . THR A 1 347 ? 21.812 -13.874 -9.959 1.00 69.62 347 THR A O 1
ATOM 2396 N N . ASP A 1 348 ? 20.415 -13.291 -8.292 1.00 72.06 348 ASP A N 1
ATOM 2397 C CA . ASP A 1 348 ? 19.204 -13.920 -8.827 1.00 72.06 348 ASP A CA 1
ATOM 2398 C C . ASP A 1 348 ? 18.463 -12.995 -9.798 1.00 72.06 348 ASP A C 1
ATOM 2400 O O . ASP A 1 348 ? 17.749 -13.459 -10.689 1.00 72.06 348 ASP A O 1
ATOM 2404 N N . GLY A 1 349 ? 18.680 -11.683 -9.661 1.00 74.69 349 GLY A N 1
ATOM 2405 C CA . GLY A 1 349 ? 18.027 -10.653 -10.456 1.00 74.69 349 GLY A CA 1
ATOM 2406 C C . GLY A 1 349 ? 16.544 -10.463 -10.117 1.00 74.69 349 GLY A C 1
ATOM 2407 O O . GLY A 1 349 ? 15.870 -11.320 -9.545 1.00 74.69 349 GLY A O 1
ATOM 2408 N N . ALA A 1 350 ? 16.015 -9.300 -10.492 1.00 85.00 350 ALA A N 1
ATOM 2409 C CA . ALA A 1 350 ? 14.576 -9.066 -10.538 1.00 85.00 350 ALA A CA 1
ATOM 2410 C C . ALA A 1 350 ? 14.018 -9.534 -11.893 1.00 85.00 350 ALA A C 1
ATOM 2412 O O . ALA A 1 350 ? 14.717 -9.480 -12.906 1.00 85.00 350 ALA A O 1
ATOM 2413 N N . LEU A 1 351 ? 12.741 -9.927 -11.929 1.00 86.06 351 LEU A N 1
ATOM 2414 C CA . LEU A 1 351 ? 12.014 -10.143 -13.185 1.00 86.06 351 LEU A CA 1
ATOM 2415 C C . LEU A 1 351 ? 11.967 -8.848 -14.006 1.00 86.06 351 LEU A C 1
ATOM 2417 O O . LEU A 1 351 ? 12.129 -8.870 -15.222 1.00 86.06 351 LEU A O 1
ATOM 2421 N N . LEU A 1 352 ? 11.765 -7.725 -13.316 1.00 90.62 352 LEU A N 1
ATOM 2422 C CA . LEU A 1 352 ? 11.806 -6.388 -13.885 1.00 90.62 352 LEU A CA 1
ATOM 2423 C C . LEU A 1 352 ? 12.362 -5.401 -12.858 1.00 90.62 352 LEU A C 1
ATOM 2425 O O . LEU A 1 352 ? 11.978 -5.434 -11.689 1.00 90.62 352 LEU A O 1
ATOM 2429 N N . THR A 1 353 ? 13.194 -4.471 -13.321 1.00 94.06 353 THR A N 1
ATOM 2430 C CA . THR A 1 353 ? 13.560 -3.264 -12.569 1.00 94.06 353 THR A CA 1
ATOM 2431 C C . THR A 1 353 ? 12.994 -2.021 -13.251 1.00 94.06 353 THR A C 1
ATOM 2433 O O . THR A 1 353 ? 13.267 -1.776 -14.422 1.00 94.06 353 THR A O 1
ATOM 2436 N N . VAL A 1 354 ? 12.240 -1.203 -12.522 1.00 96.12 354 VAL A N 1
ATOM 2437 C CA . VAL A 1 354 ? 11.776 0.112 -12.983 1.00 96.12 354 VAL A CA 1
ATOM 2438 C C . VAL A 1 354 ? 12.607 1.178 -12.284 1.00 96.12 354 VAL A C 1
ATOM 2440 O O . VAL A 1 354 ? 12.594 1.246 -11.057 1.00 96.12 354 VAL A O 1
ATOM 2443 N N . VAL A 1 355 ? 13.329 2.000 -13.042 1.00 96.88 355 VAL A N 1
ATOM 2444 C CA . VAL A 1 355 ? 14.166 3.079 -12.498 1.00 96.88 355 VAL A CA 1
ATOM 2445 C C . VAL A 1 355 ? 13.501 4.435 -12.703 1.00 96.88 355 VAL A C 1
ATOM 2447 O O . VAL A 1 355 ? 12.948 4.715 -13.767 1.00 96.88 355 VAL A O 1
ATOM 2450 N N . GLY A 1 356 ? 13.530 5.257 -11.654 1.00 96.94 356 GLY A N 1
ATOM 2451 C CA . GLY A 1 356 ? 12.910 6.575 -11.604 1.00 96.94 356 GLY A CA 1
ATOM 2452 C C . GLY A 1 356 ? 13.751 7.679 -12.236 1.00 96.94 356 GLY A C 1
ATOM 2453 O O . GLY A 1 356 ? 14.977 7.594 -12.329 1.00 96.94 356 GLY A O 1
ATOM 2454 N N . ALA A 1 357 ? 13.088 8.771 -12.609 1.00 95.38 357 ALA A N 1
ATOM 2455 C CA . ALA A 1 357 ? 13.757 9.998 -13.022 1.00 95.38 357 ALA A CA 1
ATOM 2456 C C . ALA A 1 357 ? 14.433 10.691 -11.825 1.00 95.38 357 ALA A C 1
ATOM 2458 O O . ALA A 1 357 ? 13.953 10.640 -10.694 1.00 95.38 357 ALA A O 1
ATOM 2459 N N . ALA A 1 358 ? 15.552 11.378 -12.067 1.00 95.12 358 ALA A N 1
ATOM 2460 C CA . ALA A 1 358 ? 16.350 11.975 -10.997 1.00 95.12 358 ALA A CA 1
ATOM 2461 C C . ALA A 1 358 ? 15.521 12.892 -10.069 1.00 95.12 358 ALA A C 1
ATOM 2463 O O . ALA A 1 358 ? 14.883 13.843 -10.521 1.00 95.12 358 ALA A O 1
ATOM 2464 N N . GLY A 1 359 ? 15.581 12.621 -8.765 1.00 91.88 359 GLY A N 1
ATOM 2465 C CA . GLY A 1 359 ? 14.951 13.395 -7.699 1.00 91.88 359 GLY A CA 1
ATOM 2466 C C . GLY A 1 359 ? 13.484 13.068 -7.410 1.00 91.88 359 GLY A C 1
ATOM 2467 O O . GLY A 1 359 ? 12.920 13.704 -6.526 1.00 91.88 359 GLY A O 1
ATOM 2468 N N . GLU A 1 360 ? 12.846 12.118 -8.108 1.00 95.12 360 GLU A N 1
ATOM 2469 C CA . GLU A 1 360 ? 11.409 11.856 -7.903 1.00 95.12 360 GLU A CA 1
ATOM 2470 C C . GLU A 1 360 ? 11.094 10.870 -6.762 1.00 95.12 360 GLU A C 1
ATOM 2472 O O . GLU A 1 360 ? 10.009 10.936 -6.176 1.00 95.12 360 GLU A O 1
ATOM 2477 N N . GLY A 1 361 ? 12.046 9.998 -6.409 1.00 96.56 361 GLY A N 1
ATOM 2478 C CA . GLY A 1 361 ? 11.895 9.010 -5.336 1.00 96.56 361 GLY A CA 1
ATOM 2479 C C . GLY A 1 361 ? 10.870 7.922 -5.668 1.00 96.56 361 GLY A C 1
ATOM 2480 O O . GLY A 1 361 ? 9.990 7.633 -4.855 1.00 96.56 361 GLY A O 1
ATOM 2481 N N . LEU A 1 362 ? 10.953 7.365 -6.880 1.00 98.31 362 LEU A N 1
ATOM 2482 C CA . LEU A 1 362 ? 10.100 6.292 -7.389 1.00 98.31 362 LEU A CA 1
ATOM 2483 C C . LEU A 1 362 ? 10.122 5.062 -6.474 1.00 98.31 362 LEU A C 1
ATOM 2485 O O . LEU A 1 362 ? 11.183 4.619 -6.050 1.00 98.31 362 LEU A O 1
ATOM 2489 N N . GLY A 1 363 ? 8.948 4.484 -6.211 1.00 98.19 363 GLY A N 1
ATOM 2490 C CA . GLY A 1 363 ? 8.807 3.293 -5.368 1.00 98.19 363 GLY A CA 1
ATOM 2491 C C . GLY A 1 363 ? 8.428 3.614 -3.922 1.00 98.19 363 GLY A C 1
ATOM 2492 O O . GLY A 1 363 ? 8.587 2.773 -3.046 1.00 98.19 363 GLY A O 1
ATOM 2493 N N . ALA A 1 364 ? 7.927 4.820 -3.648 1.00 98.19 364 ALA A N 1
ATOM 2494 C CA . ALA A 1 364 ? 7.448 5.195 -2.317 1.00 98.19 364 ALA A CA 1
ATOM 2495 C C . ALA A 1 364 ? 6.031 4.676 -2.008 1.00 98.19 364 ALA A C 1
ATOM 2497 O O . ALA A 1 364 ? 5.656 4.591 -0.843 1.00 98.19 364 ALA A O 1
ATOM 2498 N N . ALA A 1 365 ? 5.250 4.351 -3.039 1.00 98.31 365 ALA A N 1
ATOM 2499 C CA . ALA A 1 365 ? 3.950 3.693 -2.944 1.00 98.31 365 ALA A CA 1
ATOM 2500 C C . ALA A 1 365 ? 3.774 2.774 -4.155 1.00 98.31 365 ALA A C 1
ATOM 2502 O O . ALA A 1 365 ? 4.315 3.059 -5.227 1.00 98.31 365 ALA A O 1
ATOM 2503 N N . LEU A 1 366 ? 3.027 1.686 -3.993 1.00 98.19 366 LEU A N 1
ATOM 2504 C CA . LEU A 1 366 ? 2.821 0.680 -5.029 1.00 98.19 366 LEU A CA 1
ATOM 2505 C C . LEU A 1 366 ? 1.368 0.213 -5.014 1.00 98.19 366 LEU A C 1
ATOM 2507 O O . LEU A 1 366 ? 0.780 0.069 -3.946 1.00 98.19 366 LEU A O 1
ATOM 2511 N N . ALA A 1 367 ? 0.815 -0.039 -6.194 1.00 96.50 367 ALA A N 1
ATOM 2512 C CA . ALA A 1 367 ? -0.451 -0.737 -6.372 1.00 96.50 367 ALA A CA 1
ATOM 2513 C C . ALA A 1 367 ? -0.410 -1.548 -7.670 1.00 96.50 367 ALA A C 1
ATOM 2515 O O . ALA A 1 367 ? 0.317 -1.204 -8.605 1.00 96.50 367 ALA A O 1
ATOM 2516 N N . SER A 1 368 ? -1.200 -2.611 -7.728 1.00 94.25 368 SER A N 1
ATOM 2517 C CA . SER A 1 368 ? -1.319 -3.494 -8.886 1.00 94.25 368 SER A CA 1
ATOM 2518 C C . SER A 1 368 ? -2.787 -3.776 -9.194 1.00 94.25 368 SER A C 1
ATOM 2520 O O . SER A 1 368 ? -3.628 -3.814 -8.297 1.00 94.25 368 SER A O 1
ATOM 2522 N N . GLY A 1 369 ? -3.110 -3.950 -10.471 1.00 91.25 369 GLY A N 1
ATOM 2523 C CA . GLY A 1 369 ? -4.460 -4.282 -10.920 1.00 91.25 369 GLY A CA 1
ATOM 2524 C C . GLY A 1 369 ? -4.597 -4.183 -12.435 1.00 91.25 369 GLY A C 1
ATOM 2525 O O . GLY A 1 369 ? -3.688 -3.716 -13.109 1.00 91.25 369 GLY A O 1
ATOM 2526 N N . ASN A 1 370 ? -5.719 -4.645 -12.984 1.00 89.19 370 ASN A N 1
ATOM 2527 C CA . ASN A 1 370 ? -5.983 -4.561 -14.423 1.00 89.19 370 ASN A CA 1
ATOM 2528 C C . ASN A 1 370 ? -6.505 -3.163 -14.791 1.00 89.19 370 ASN A C 1
ATOM 2530 O O . ASN A 1 370 ? -7.711 -2.966 -14.862 1.00 89.19 370 ASN A O 1
ATOM 2534 N N . LEU A 1 371 ? -5.613 -2.192 -14.970 1.00 90.44 371 LEU A N 1
ATOM 2535 C CA . LEU A 1 371 ? -5.957 -0.792 -15.245 1.00 90.44 371 LEU A CA 1
ATOM 2536 C C . LEU A 1 371 ? -6.098 -0.518 -16.753 1.00 90.44 371 LEU A C 1
ATOM 2538 O O . LEU A 1 371 ? -6.800 0.406 -17.159 1.00 90.44 371 LEU A O 1
ATOM 2542 N N . LEU A 1 372 ? -5.396 -1.290 -17.586 1.00 87.94 372 LEU A N 1
ATOM 2543 C CA . LEU A 1 372 ? -5.204 -1.019 -19.014 1.00 87.94 372 LEU A CA 1
ATOM 2544 C C . LEU A 1 372 ? -5.840 -2.080 -19.927 1.00 87.94 372 LEU A C 1
ATOM 2546 O O . LEU A 1 372 ? -5.641 -2.042 -21.143 1.00 87.94 372 LEU A O 1
ATOM 2550 N N . GLY A 1 373 ? -6.645 -2.986 -19.363 1.00 82.31 373 GLY A N 1
ATOM 2551 C CA . GLY A 1 373 ? -7.454 -3.946 -20.115 1.00 82.31 373 GLY A CA 1
ATOM 2552 C C . GLY A 1 373 ? -6.664 -5.121 -20.679 1.00 82.31 373 GLY A C 1
ATOM 2553 O O . GLY A 1 373 ? -6.925 -5.562 -21.802 1.00 82.31 373 GLY A O 1
ATOM 2554 N N . ASP A 1 374 ? -5.708 -5.634 -19.909 1.00 76.38 374 ASP A N 1
ATOM 2555 C CA . ASP A 1 374 ? -4.948 -6.819 -20.284 1.00 76.38 374 ASP A CA 1
ATOM 2556 C C . ASP A 1 374 ? -5.835 -8.076 -20.247 1.00 76.38 374 ASP A C 1
ATOM 2558 O O . ASP A 1 374 ? -6.684 -8.263 -19.374 1.00 76.38 374 ASP A O 1
ATOM 2562 N N . THR A 1 375 ? -5.657 -8.958 -21.234 1.00 72.25 375 THR A N 1
ATOM 2563 C CA . THR A 1 375 ? -6.516 -10.141 -21.432 1.00 72.25 375 THR A CA 1
ATOM 2564 C C . THR A 1 375 ? -5.941 -11.430 -20.843 1.00 72.25 375 THR A C 1
ATOM 2566 O O . THR A 1 375 ? -6.508 -12.497 -21.066 1.00 72.25 375 THR A O 1
ATOM 2569 N N . ASP A 1 376 ? -4.781 -11.377 -20.186 1.00 72.75 376 ASP A N 1
ATOM 2570 C CA . ASP A 1 376 ? -4.016 -12.562 -19.776 1.00 72.75 376 ASP A CA 1
ATOM 2571 C C . ASP A 1 376 ? -3.697 -12.631 -18.275 1.00 72.75 376 ASP A C 1
ATOM 2573 O O . ASP A 1 376 ? -2.671 -13.179 -17.878 1.00 72.75 376 ASP A O 1
ATOM 2577 N N . ASP A 1 377 ? -4.611 -12.119 -17.444 1.00 77.69 377 ASP A N 1
ATOM 2578 C CA . ASP A 1 377 ? -4.571 -12.098 -15.968 1.00 77.69 377 ASP A CA 1
ATOM 2579 C C . ASP A 1 377 ? -3.371 -11.353 -15.352 1.00 77.69 377 ASP A C 1
ATOM 2581 O O . ASP A 1 377 ? -3.264 -11.243 -14.126 1.00 77.69 377 ASP A O 1
ATOM 2585 N N . ARG A 1 378 ? -2.465 -10.825 -16.179 1.00 84.06 378 ARG A N 1
ATOM 2586 C CA . ARG A 1 378 ? -1.342 -10.013 -15.727 1.00 84.06 378 ARG A CA 1
ATOM 2587 C C . ARG A 1 378 ? -1.838 -8.631 -15.340 1.00 84.06 378 ARG A C 1
ATOM 2589 O O . ARG A 1 378 ? -2.646 -8.028 -16.035 1.00 84.06 378 ARG A O 1
ATOM 2596 N N . GLN A 1 379 ? -1.351 -8.149 -14.205 1.00 89.56 379 GLN A N 1
ATOM 2597 C CA . GLN A 1 379 ? -1.782 -6.877 -13.639 1.00 89.56 379 GLN A CA 1
ATOM 2598 C C . GLN A 1 379 ? -0.796 -5.760 -13.966 1.00 89.56 379 GLN A C 1
ATOM 2600 O O . GLN A 1 379 ? 0.413 -5.939 -13.860 1.00 89.56 379 GLN A O 1
ATOM 2605 N N . ASP A 1 380 ? -1.304 -4.581 -14.290 1.00 91.88 380 ASP A N 1
ATOM 2606 C CA . ASP A 1 380 ? -0.495 -3.374 -14.394 1.00 91.88 380 ASP A CA 1
ATOM 2607 C C . ASP A 1 380 ? 0.038 -2.962 -13.024 1.00 91.88 380 ASP A C 1
ATOM 2609 O O . ASP A 1 380 ? -0.520 -3.318 -11.982 1.00 91.88 380 ASP A O 1
ATOM 2613 N N . VAL A 1 381 ? 1.113 -2.176 -13.022 1.00 94.75 381 VAL A N 1
ATOM 2614 C CA . VAL A 1 381 ? 1.751 -1.695 -11.794 1.00 94.75 381 VAL A CA 1
ATOM 2615 C C . VAL A 1 381 ? 1.765 -0.175 -11.775 1.00 94.75 381 VAL A C 1
ATOM 2617 O O . VAL A 1 381 ? 2.383 0.457 -12.632 1.00 94.75 381 VAL A O 1
ATOM 2620 N N . ALA A 1 382 ? 1.124 0.418 -10.771 1.00 97.38 382 ALA A N 1
ATOM 2621 C CA . ALA A 1 382 ? 1.197 1.840 -10.469 1.00 97.38 382 ALA A CA 1
ATOM 2622 C C . ALA A 1 382 ? 2.244 2.099 -9.376 1.00 97.38 382 ALA A C 1
ATOM 2624 O O . ALA A 1 382 ? 2.239 1.467 -8.320 1.00 97.38 382 ALA A O 1
ATOM 2625 N N . ILE A 1 383 ? 3.140 3.050 -9.633 1.00 98.62 383 ILE A N 1
ATOM 2626 C CA . ILE A 1 383 ? 4.298 3.351 -8.794 1.00 98.62 383 ILE A CA 1
ATOM 2627 C C . ILE A 1 383 ? 4.294 4.836 -8.442 1.00 98.62 383 ILE A C 1
ATOM 2629 O O . ILE A 1 383 ? 4.348 5.703 -9.317 1.00 98.62 383 ILE A O 1
ATOM 2633 N N . GLY A 1 384 ? 4.233 5.126 -7.147 1.00 98.44 384 GLY A N 1
ATOM 2634 C CA . GLY A 1 384 ? 4.213 6.473 -6.595 1.00 98.44 384 GLY A CA 1
ATOM 2635 C C . GLY A 1 384 ? 5.612 7.044 -6.380 1.00 98.44 384 GLY A C 1
ATOM 2636 O O . GLY A 1 384 ? 6.513 6.371 -5.871 1.00 98.44 384 GLY A O 1
ATOM 2637 N N . ALA A 1 385 ? 5.764 8.315 -6.738 1.00 98.00 385 ALA A N 1
ATOM 2638 C CA . ALA A 1 385 ? 6.953 9.140 -6.559 1.00 98.00 385 ALA A CA 1
ATOM 2639 C C . ALA A 1 385 ? 6.518 10.522 -6.023 1.00 98.00 385 ALA A C 1
ATOM 2641 O O . ALA A 1 385 ? 6.473 11.510 -6.763 1.00 98.00 385 ALA A O 1
ATOM 2642 N N . PRO A 1 386 ? 6.138 10.627 -4.736 1.00 97.44 386 PRO A N 1
ATOM 2643 C CA . PRO A 1 386 ? 5.550 11.838 -4.159 1.00 97.44 386 PRO A CA 1
ATOM 2644 C C . PRO A 1 386 ? 6.537 13.013 -4.048 1.00 97.44 386 PRO A C 1
ATOM 2646 O O . PRO A 1 386 ? 6.123 14.135 -3.754 1.00 97.44 386 PRO A O 1
ATOM 2649 N N . GLN A 1 387 ? 7.837 12.787 -4.266 1.00 95.75 387 GLN A N 1
ATOM 2650 C CA . GLN A 1 387 ? 8.849 13.849 -4.361 1.00 95.75 387 GLN A CA 1
ATOM 2651 C C . GLN A 1 387 ? 9.017 14.353 -5.802 1.00 95.75 387 GLN A C 1
ATOM 2653 O O . GLN A 1 387 ? 9.661 15.373 -6.026 1.00 95.75 387 GLN A O 1
ATOM 2658 N N . GLY A 1 388 ? 8.384 13.688 -6.774 1.00 95.31 388 GLY A N 1
ATOM 2659 C CA . GLY A 1 388 ? 8.387 14.090 -8.171 1.00 95.31 388 GLY A CA 1
ATOM 2660 C C . GLY A 1 388 ? 7.958 15.538 -8.365 1.00 95.31 388 GLY A C 1
ATOM 2661 O O . GLY A 1 388 ? 6.993 16.027 -7.770 1.00 95.31 388 GLY A O 1
ATOM 2662 N N . GLY A 1 389 ? 8.687 16.230 -9.230 1.00 92.81 389 GLY A N 1
ATOM 2663 C CA . GLY A 1 389 ? 8.400 17.597 -9.621 1.00 92.81 389 GLY A CA 1
ATOM 2664 C C . GLY A 1 389 ? 8.523 17.768 -11.125 1.00 92.81 389 GLY A C 1
ATOM 2665 O O . GLY A 1 389 ? 9.244 17.039 -11.803 1.00 92.81 389 GLY A O 1
ATOM 2666 N N . LYS A 1 390 ? 7.828 18.774 -11.643 1.00 91.00 390 LYS A N 1
ATOM 2667 C CA . LYS A 1 390 ? 7.944 19.229 -13.029 1.00 91.00 390 LYS A CA 1
ATOM 2668 C C . LYS A 1 390 ? 8.092 20.746 -13.064 1.00 91.00 390 LYS A C 1
ATOM 2670 O O . LYS A 1 390 ? 7.934 21.429 -12.050 1.00 91.00 390 LYS A O 1
ATOM 2675 N N . SER A 1 391 ? 8.374 21.294 -14.244 1.00 89.81 391 SER A N 1
ATOM 2676 C CA . SER A 1 391 ? 8.429 22.748 -14.426 1.00 89.81 391 SER A CA 1
ATOM 2677 C C . SER A 1 391 ? 7.140 23.413 -13.918 1.00 89.81 391 SER A C 1
ATOM 2679 O O . SER A 1 391 ? 6.040 23.008 -14.289 1.00 89.81 391 SER A O 1
ATOM 2681 N N . GLY A 1 392 ? 7.283 24.404 -13.033 1.00 87.06 392 GLY A N 1
ATOM 2682 C CA . GLY A 1 392 ? 6.164 25.108 -12.395 1.00 87.06 392 GLY A CA 1
ATOM 2683 C C . GLY A 1 392 ? 5.521 24.393 -11.198 1.00 87.06 392 GLY A C 1
ATOM 2684 O O . GLY A 1 392 ? 4.542 24.901 -10.663 1.00 87.06 392 GLY A O 1
ATOM 2685 N N . CYS A 1 393 ? 6.043 23.237 -10.772 1.00 89.12 393 CYS A N 1
ATOM 2686 C CA . CYS A 1 393 ? 5.400 22.366 -9.787 1.00 89.12 393 CYS A CA 1
ATOM 2687 C C . CYS A 1 393 ? 6.448 21.499 -9.059 1.00 89.12 393 CYS A C 1
ATOM 2689 O O . CYS A 1 393 ? 6.722 20.368 -9.458 1.00 89.12 393 CYS A O 1
ATOM 2691 N N . SER A 1 394 ? 7.080 22.036 -8.010 1.00 91.44 394 SER A N 1
ATOM 2692 C CA . SER A 1 394 ? 8.022 21.280 -7.167 1.00 91.44 394 SER A CA 1
ATOM 2693 C C . SER A 1 394 ? 7.270 20.385 -6.184 1.00 91.44 394 SER A C 1
ATOM 2695 O O . SER A 1 394 ? 6.310 20.847 -5.558 1.00 91.44 394 SER A O 1
ATOM 2697 N N . ASP A 1 395 ? 7.717 19.141 -6.003 1.00 90.94 395 ASP A N 1
ATOM 2698 C CA . ASP A 1 395 ? 7.152 18.187 -5.037 1.00 90.94 395 ASP A CA 1
ATOM 2699 C C . ASP A 1 395 ? 5.642 17.948 -5.186 1.00 90.94 395 ASP A C 1
ATOM 2701 O O . ASP A 1 395 ? 4.942 17.622 -4.221 1.00 90.94 395 ASP A O 1
ATOM 2705 N N . CYS A 1 396 ? 5.098 18.160 -6.381 1.00 94.44 396 CYS A N 1
ATOM 2706 C CA . CYS A 1 396 ? 3.688 17.890 -6.602 1.00 94.44 396 CYS A CA 1
ATOM 2707 C C . CYS A 1 396 ? 3.372 16.404 -6.739 1.00 94.44 396 CYS A C 1
ATOM 2709 O O . CYS A 1 396 ? 2.211 16.022 -6.674 1.00 94.44 396 CYS A O 1
ATOM 2711 N N . GLY A 1 397 ? 4.398 15.566 -6.821 1.00 97.31 397 GLY A N 1
ATOM 2712 C CA . GLY A 1 397 ? 4.271 14.129 -6.909 1.00 97.31 397 GLY A CA 1
ATOM 2713 C C . GLY A 1 397 ? 3.908 13.666 -8.314 1.00 97.31 397 GLY A C 1
ATOM 2714 O O . GLY A 1 397 ? 3.342 14.403 -9.132 1.00 97.31 397 GLY A O 1
ATOM 2715 N N . VAL A 1 398 ? 4.274 12.423 -8.597 1.00 97.69 398 VAL A N 1
ATOM 2716 C CA . VAL A 1 398 ? 3.981 11.753 -9.858 1.00 97.69 398 VAL A CA 1
ATOM 2717 C C . VAL A 1 398 ? 3.667 10.286 -9.610 1.00 97.69 398 VAL A C 1
ATOM 2719 O O . VAL A 1 398 ? 4.216 9.666 -8.701 1.00 97.69 398 VAL A O 1
ATOM 2722 N N . VAL A 1 399 ? 2.776 9.736 -10.428 1.00 98.00 399 VAL A N 1
ATOM 2723 C CA . VAL A 1 399 ? 2.523 8.297 -10.513 1.00 98.00 399 VAL A CA 1
ATOM 2724 C C . VAL A 1 399 ? 2.943 7.812 -11.893 1.00 98.00 399 VAL A C 1
ATOM 2726 O O . VAL A 1 399 ? 2.610 8.436 -12.906 1.00 98.00 399 VAL A O 1
ATOM 2729 N N . ARG A 1 400 ? 3.691 6.711 -11.933 1.00 96.75 400 ARG A N 1
ATOM 2730 C CA . ARG A 1 400 ? 4.080 6.004 -13.156 1.00 96.75 400 ARG A CA 1
ATOM 2731 C C . ARG A 1 400 ? 3.311 4.695 -13.219 1.00 96.75 400 ARG A C 1
ATOM 2733 O O . ARG A 1 400 ? 3.338 3.939 -12.257 1.00 96.75 400 ARG A O 1
ATOM 2740 N N . VAL A 1 401 ? 2.649 4.423 -14.333 1.00 95.31 401 VAL A N 1
ATOM 2741 C CA . VAL A 1 401 ? 2.009 3.128 -14.580 1.00 95.31 401 VAL A CA 1
ATOM 2742 C C . VAL A 1 401 ? 2.836 2.367 -15.597 1.00 95.31 401 VAL A C 1
ATOM 2744 O O . VAL A 1 401 ? 3.141 2.890 -16.672 1.00 95.31 401 VAL A O 1
ATOM 2747 N N . VAL A 1 402 ? 3.177 1.132 -15.263 1.00 92.62 402 VAL A N 1
ATOM 2748 C CA . VAL A 1 402 ? 3.841 0.180 -16.145 1.00 92.62 402 VAL A CA 1
ATOM 2749 C C . VAL A 1 402 ? 2.830 -0.887 -16.543 1.00 92.62 402 VAL A C 1
ATOM 2751 O O . VAL A 1 402 ? 2.275 -1.559 -15.676 1.00 92.62 402 VAL A O 1
ATOM 2754 N N . ALA A 1 403 ? 2.604 -1.032 -17.850 1.00 89.12 403 ALA A N 1
ATOM 2755 C CA . ALA A 1 403 ? 1.641 -1.997 -18.366 1.00 89.12 403 ALA A CA 1
ATOM 2756 C C . ALA A 1 403 ? 2.165 -3.433 -18.274 1.00 89.12 403 ALA A C 1
ATOM 2758 O O . ALA A 1 403 ? 3.344 -3.674 -18.565 1.00 89.12 403 ALA A O 1
ATOM 2759 N N . ALA A 1 404 ? 1.301 -4.401 -17.976 1.00 84.56 404 ALA A N 1
ATOM 2760 C CA . ALA A 1 404 ? 1.714 -5.789 -17.767 1.00 84.56 404 ALA A CA 1
ATOM 2761 C C . ALA A 1 404 ? 2.387 -6.416 -19.003 1.00 84.56 404 ALA A C 1
ATOM 2763 O O . ALA A 1 404 ? 3.347 -7.193 -18.907 1.00 84.56 404 ALA A O 1
ATOM 2764 N N . LYS A 1 405 ? 1.955 -6.010 -20.200 1.00 80.06 405 LYS A N 1
ATOM 2765 C CA . LYS A 1 405 ? 2.605 -6.385 -21.463 1.00 80.06 405 LYS A CA 1
ATOM 2766 C C . LYS A 1 405 ? 4.054 -5.897 -21.575 1.00 80.06 405 LYS A C 1
ATOM 2768 O O . LYS A 1 405 ? 4.884 -6.624 -22.120 1.00 80.06 405 LYS A O 1
ATOM 2773 N N . VAL A 1 406 ? 4.358 -4.693 -21.084 1.00 76.62 406 VAL A N 1
ATOM 2774 C CA . VAL A 1 406 ? 5.718 -4.124 -21.105 1.00 76.62 406 VAL A CA 1
ATOM 2775 C C . VAL A 1 406 ? 6.614 -4.873 -20.120 1.00 76.62 406 VAL A C 1
ATOM 2777 O O . VAL A 1 406 ? 7.758 -5.176 -20.451 1.00 76.62 406 VAL A O 1
ATOM 2780 N N . ILE A 1 407 ? 6.067 -5.267 -18.966 1.00 77.44 407 ILE A N 1
ATOM 2781 C CA . ILE A 1 407 ? 6.784 -6.041 -17.941 1.00 77.44 407 ILE A CA 1
ATOM 2782 C C . ILE A 1 407 ? 7.333 -7.358 -18.509 1.00 77.44 407 ILE A C 1
ATOM 2784 O O . ILE A 1 407 ? 8.459 -7.730 -18.209 1.00 77.44 407 ILE A O 1
ATOM 2788 N N . ALA A 1 408 ? 6.596 -8.045 -19.386 1.00 71.25 408 ALA A N 1
ATOM 2789 C CA . ALA A 1 408 ? 7.088 -9.291 -19.988 1.00 71.25 408 ALA A CA 1
ATOM 2790 C C . ALA A 1 408 ? 8.088 -9.107 -21.142 1.00 71.25 408 ALA A C 1
ATOM 2792 O O . ALA A 1 408 ? 8.650 -10.094 -21.616 1.00 71.25 408 ALA A O 1
ATOM 2793 N N . ALA A 1 409 ? 8.278 -7.884 -21.638 1.00 75.06 409 ALA A N 1
ATOM 2794 C CA . ALA A 1 409 ? 9.137 -7.608 -22.789 1.00 75.06 409 ALA A CA 1
ATOM 2795 C C . ALA A 1 409 ? 10.511 -7.035 -22.405 1.00 75.06 409 ALA A C 1
ATOM 2797 O O . ALA A 1 409 ? 11.419 -7.047 -23.239 1.00 75.06 409 ALA A O 1
ATOM 2798 N N . SER A 1 410 ? 10.671 -6.558 -21.167 1.00 77.50 410 SER A N 1
ATOM 2799 C CA . SER A 1 410 ? 11.845 -5.806 -20.720 1.00 77.50 410 SER A CA 1
ATOM 2800 C C . SER A 1 410 ? 12.339 -6.285 -19.358 1.00 77.50 410 SER A C 1
ATOM 2802 O O . SER A 1 410 ? 11.545 -6.518 -18.457 1.00 77.50 410 SER A O 1
ATOM 2804 N N . ALA A 1 411 ? 13.660 -6.361 -19.181 1.00 84.44 411 ALA A N 1
ATOM 2805 C CA . ALA A 1 411 ? 14.277 -6.598 -17.869 1.00 84.44 411 ALA A CA 1
ATOM 2806 C C . ALA A 1 411 ? 14.455 -5.297 -17.058 1.00 84.44 411 ALA A C 1
ATOM 2808 O O . ALA A 1 411 ? 14.484 -5.322 -15.826 1.00 84.44 411 ALA A O 1
ATOM 2809 N N . THR A 1 412 ? 14.529 -4.154 -17.749 1.00 92.00 412 THR A N 1
ATOM 2810 C CA . THR A 1 412 ? 14.630 -2.820 -17.149 1.00 92.00 412 THR A CA 1
ATOM 2811 C C . THR A 1 412 ? 13.722 -1.845 -17.891 1.00 92.00 412 THR A C 1
ATOM 2813 O O . THR A 1 412 ? 13.651 -1.903 -19.116 1.00 92.00 412 THR A O 1
ATOM 2816 N N . ILE A 1 413 ? 13.056 -0.957 -17.152 1.00 92.75 413 ILE A N 1
ATOM 2817 C CA . ILE A 1 413 ? 12.283 0.177 -17.675 1.00 92.75 413 ILE A CA 1
ATOM 2818 C C . ILE A 1 413 ? 12.845 1.459 -17.070 1.00 92.75 413 ILE A C 1
ATOM 2820 O O . ILE A 1 413 ? 12.849 1.612 -15.847 1.00 92.75 413 ILE A O 1
ATOM 2824 N N . ASP A 1 414 ? 13.283 2.386 -17.916 1.00 94.00 414 ASP A N 1
ATOM 2825 C CA . ASP A 1 414 ? 13.681 3.735 -17.518 1.00 94.00 414 ASP A CA 1
ATOM 2826 C C . ASP A 1 414 ? 12.545 4.731 -17.785 1.00 94.00 414 ASP A C 1
ATOM 2828 O O . ASP A 1 414 ? 12.244 5.104 -18.927 1.00 94.00 414 ASP A O 1
ATOM 2832 N N . VAL A 1 415 ? 11.911 5.211 -16.709 1.00 94.38 415 VAL A N 1
ATOM 2833 C CA . VAL A 1 415 ? 10.781 6.144 -16.832 1.00 94.38 415 VAL A CA 1
ATOM 2834 C C . VAL A 1 415 ? 11.207 7.514 -17.364 1.00 94.38 415 VAL A C 1
ATOM 2836 O O . VAL A 1 415 ? 10.371 8.257 -17.885 1.00 94.38 415 VAL A O 1
ATOM 2839 N N . ALA A 1 416 ? 12.495 7.867 -17.281 1.00 92.12 416 ALA A N 1
ATOM 2840 C CA . ALA A 1 416 ? 13.021 9.099 -17.861 1.00 92.12 416 ALA A CA 1
ATOM 2841 C C . ALA A 1 416 ? 13.103 9.028 -19.395 1.00 92.12 416 ALA A C 1
ATOM 2843 O O . ALA A 1 416 ? 13.038 10.069 -20.051 1.00 92.12 416 ALA A O 1
ATOM 2844 N N . GLN A 1 417 ? 13.189 7.821 -19.965 1.00 90.44 417 GLN A N 1
ATOM 2845 C CA . GLN A 1 417 ? 13.115 7.587 -21.413 1.00 90.44 417 GLN A CA 1
ATOM 2846 C C . GLN A 1 417 ? 11.672 7.422 -21.918 1.00 90.44 417 GLN A C 1
ATOM 2848 O O . GLN A 1 417 ? 11.446 7.335 -23.124 1.00 90.44 417 GLN A O 1
ATOM 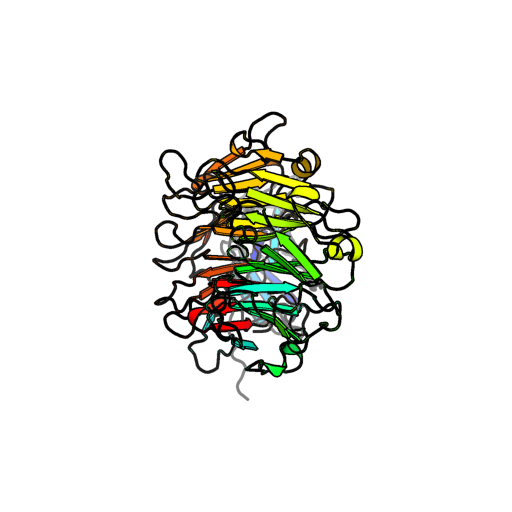2853 N N . GLY A 1 418 ? 10.682 7.418 -21.017 1.00 87.69 418 GLY A N 1
ATOM 2854 C CA . GLY A 1 418 ? 9.271 7.267 -21.375 1.00 87.69 418 GLY A CA 1
ATOM 2855 C C . GLY A 1 418 ? 8.874 5.836 -21.742 1.00 87.69 418 GLY A C 1
ATOM 2856 O O . GLY A 1 418 ? 7.929 5.668 -22.508 1.00 87.69 418 GLY A O 1
ATOM 2857 N N . GLU A 1 419 ? 9.587 4.834 -21.218 1.00 89.12 419 GLU A N 1
ATOM 2858 C CA . GLU A 1 419 ? 9.378 3.401 -21.494 1.00 89.12 419 GLU A CA 1
ATOM 2859 C C . GLU A 1 419 ? 8.180 2.782 -20.744 1.00 89.12 419 GLU A C 1
ATOM 2861 O O . GLU A 1 419 ? 7.835 1.620 -20.951 1.00 89.12 419 GLU A O 1
ATOM 2866 N N . HIS A 1 420 ? 7.534 3.546 -19.864 1.00 90.88 420 HIS A N 1
ATOM 2867 C CA . HIS A 1 420 ? 6.321 3.162 -19.139 1.00 90.88 420 HIS A CA 1
ATOM 2868 C C . HIS A 1 420 ? 5.041 3.536 -19.910 1.00 90.88 420 HIS A C 1
ATOM 2870 O O . HIS A 1 420 ? 5.082 4.166 -20.962 1.00 90.88 420 HIS A O 1
ATOM 2876 N N . ALA A 1 421 ? 3.875 3.140 -19.398 1.00 89.56 421 ALA A N 1
ATOM 2877 C CA . ALA A 1 421 ? 2.600 3.321 -20.095 1.00 89.56 421 ALA A CA 1
ATOM 2878 C C . ALA A 1 421 ? 1.988 4.714 -19.878 1.00 89.56 421 ALA A C 1
ATOM 2880 O O . ALA A 1 421 ? 1.621 5.394 -20.838 1.00 89.56 421 ALA A O 1
ATOM 2881 N N . LEU A 1 422 ? 1.895 5.147 -18.617 1.00 92.25 422 LEU A N 1
ATOM 2882 C CA . LEU A 1 422 ? 1.207 6.384 -18.241 1.00 92.25 422 LEU A CA 1
ATOM 2883 C C . LEU A 1 422 ? 1.960 7.145 -17.146 1.00 92.25 422 LEU A C 1
ATOM 2885 O O . LEU A 1 422 ? 2.468 6.568 -16.187 1.00 92.25 422 LEU A O 1
ATOM 2889 N N . THR A 1 423 ? 1.990 8.470 -17.276 1.00 95.06 423 THR A N 1
ATOM 2890 C CA . THR A 1 423 ? 2.441 9.410 -16.247 1.00 95.06 423 THR A CA 1
ATOM 2891 C C . THR A 1 423 ? 1.270 10.237 -15.747 1.00 95.06 423 THR A C 1
ATOM 2893 O O . THR A 1 423 ? 0.597 10.887 -16.544 1.00 95.06 423 THR A O 1
ATOM 2896 N N . VAL A 1 424 ? 1.088 10.310 -14.432 1.00 95.88 424 VAL A N 1
ATOM 2897 C CA . VAL A 1 424 ? 0.082 11.169 -13.801 1.00 95.88 424 VAL A CA 1
ATOM 2898 C C . VAL A 1 424 ? 0.776 12.178 -12.895 1.00 95.88 424 VAL A C 1
ATOM 2900 O O . VAL A 1 424 ? 1.362 11.808 -11.882 1.00 95.88 424 VAL A O 1
ATOM 2903 N N . TRP A 1 425 ? 0.727 13.457 -13.263 1.00 95.88 425 TRP A N 1
ATOM 2904 C CA . TRP A 1 425 ? 1.372 14.542 -12.520 1.00 95.88 425 TRP A CA 1
ATOM 2905 C C . TRP A 1 425 ? 0.422 15.225 -11.545 1.00 95.88 425 TRP A C 1
ATOM 2907 O O . TRP A 1 425 ? -0.709 15.564 -11.906 1.00 95.88 425 TRP A O 1
ATOM 2917 N N . GLY A 1 426 ? 0.937 15.549 -10.358 1.00 94.44 426 GLY A N 1
ATOM 2918 C CA . GLY A 1 426 ? 0.270 16.442 -9.420 1.00 94.44 426 GLY A CA 1
ATOM 2919 C C . GLY A 1 426 ? 0.043 17.836 -9.999 1.00 94.44 426 GLY A C 1
ATOM 2920 O O . GLY A 1 426 ? 0.783 18.314 -10.865 1.00 94.44 426 GLY A O 1
ATOM 2921 N N . ALA A 1 427 ? -1.014 18.491 -9.519 1.00 87.00 427 ALA A N 1
ATOM 2922 C CA . ALA A 1 427 ? -1.401 19.828 -9.966 1.00 87.00 427 ALA A CA 1
ATOM 2923 C C . ALA A 1 427 ? -0.824 20.946 -9.079 1.00 87.00 427 ALA A C 1
ATOM 2925 O O . ALA A 1 427 ? -0.556 22.038 -9.576 1.00 87.00 427 ALA A O 1
ATOM 2926 N N . SER A 1 428 ? -0.612 20.668 -7.789 1.00 90.38 428 SER A N 1
ATOM 2927 C CA . SER A 1 428 ? -0.230 21.662 -6.779 1.00 90.38 428 SER A CA 1
ATOM 2928 C C . SER A 1 428 ? 1.132 21.329 -6.172 1.00 90.38 428 SER A C 1
ATOM 2930 O O . SER A 1 428 ? 1.388 20.173 -5.830 1.00 90.38 428 SER A O 1
ATOM 2932 N N . GLY A 1 429 ? 2.001 22.329 -5.992 1.00 90.69 429 GLY A N 1
ATOM 2933 C CA . GLY A 1 429 ? 3.299 22.144 -5.333 1.00 90.69 429 GLY A CA 1
ATOM 2934 C C . GLY A 1 429 ? 3.157 21.556 -3.926 1.00 90.69 429 GLY A C 1
ATOM 2935 O O . GLY A 1 429 ? 2.211 21.881 -3.212 1.00 90.69 429 GLY A O 1
ATOM 2936 N N . ALA A 1 430 ? 4.083 20.675 -3.546 1.00 91.44 430 ALA A N 1
ATOM 2937 C CA . ALA A 1 430 ? 4.074 19.947 -2.274 1.00 91.44 430 ALA A CA 1
ATOM 2938 C C . ALA A 1 430 ? 2.804 19.115 -1.981 1.00 91.44 430 ALA A C 1
ATOM 2940 O O . ALA A 1 430 ? 2.626 18.693 -0.841 1.00 91.44 430 ALA A O 1
ATOM 2941 N N . SER A 1 431 ? 1.944 18.840 -2.974 1.00 94.69 431 SER A N 1
ATOM 2942 C CA . SER A 1 431 ? 0.723 18.033 -2.785 1.00 94.69 431 SER A CA 1
ATOM 2943 C C . SER A 1 431 ? 0.992 16.565 -2.460 1.00 94.69 431 SER A C 1
ATOM 2945 O O . SER A 1 431 ? 0.130 15.916 -1.864 1.00 94.69 431 SER A O 1
ATOM 2947 N N . LYS A 1 432 ? 2.192 16.068 -2.798 1.00 96.06 432 LYS A N 1
ATOM 2948 C CA . LYS A 1 432 ? 2.609 14.674 -2.599 1.00 96.06 432 LYS A CA 1
ATOM 2949 C C . LYS A 1 432 ? 1.656 13.681 -3.282 1.00 96.06 432 LYS A C 1
ATOM 2951 O O . LYS A 1 432 ? 1.331 12.648 -2.702 1.00 96.06 432 LYS A O 1
ATOM 2956 N N . LEU A 1 433 ? 1.202 13.993 -4.504 1.00 98.00 433 LEU A N 1
ATOM 2957 C CA . LEU A 1 433 ? 0.421 13.053 -5.315 1.00 98.00 433 LEU A CA 1
ATOM 2958 C C . LEU A 1 433 ? 1.175 11.719 -5.441 1.00 98.00 433 LEU A C 1
ATOM 2960 O O . LEU A 1 433 ? 2.367 11.701 -5.750 1.00 98.00 433 LEU A O 1
ATOM 2964 N N . GLY A 1 434 ? 0.470 10.611 -5.222 1.00 97.75 434 GLY A N 1
ATOM 2965 C CA . GLY A 1 434 ? 1.053 9.273 -5.288 1.00 97.75 434 GLY A CA 1
ATOM 2966 C C . GLY A 1 434 ? 1.734 8.845 -3.992 1.00 97.75 434 GLY A C 1
ATOM 2967 O O . GLY A 1 434 ? 2.540 7.922 -4.011 1.00 97.75 434 GLY A O 1
ATOM 2968 N N . GLN A 1 435 ? 1.435 9.506 -2.868 1.00 97.50 435 GLN A N 1
ATOM 2969 C CA . GLN A 1 435 ? 1.869 9.045 -1.546 1.00 97.50 435 GLN A CA 1
ATOM 2970 C C . GLN A 1 435 ? 1.144 7.763 -1.111 1.00 97.50 435 GLN A C 1
ATOM 2972 O O . GLN A 1 435 ? 1.708 6.965 -0.369 1.00 97.50 435 GLN A O 1
ATOM 2977 N N . SER A 1 436 ? -0.092 7.566 -1.563 1.00 98.06 436 SER A N 1
ATOM 2978 C CA . SER A 1 436 ? -0.848 6.329 -1.388 1.00 98.06 436 SER A CA 1
ATOM 2979 C C . SER A 1 436 ? -1.553 5.995 -2.700 1.00 98.06 436 SER A C 1
ATOM 2981 O O . SER A 1 436 ? -1.940 6.901 -3.449 1.00 98.06 436 SER A O 1
ATOM 2983 N N . LEU A 1 437 ? -1.651 4.702 -3.004 1.00 98.00 437 LEU A N 1
ATOM 2984 C CA . LEU A 1 437 ? -2.209 4.178 -4.246 1.00 98.00 437 LEU A CA 1
ATOM 2985 C C . LEU A 1 437 ? -3.067 2.953 -3.943 1.00 98.00 437 LEU A C 1
ATOM 2987 O O . LEU A 1 437 ? -2.714 2.155 -3.080 1.00 98.00 437 LEU A O 1
ATOM 2991 N N . ALA A 1 438 ? -4.158 2.800 -4.682 1.00 95.56 438 ALA A N 1
ATOM 2992 C CA . ALA A 1 438 ? -4.941 1.573 -4.742 1.00 95.56 438 ALA A CA 1
ATOM 2993 C C . ALA A 1 438 ? -5.526 1.431 -6.149 1.00 95.56 438 ALA A C 1
ATOM 2995 O O . ALA A 1 438 ? -5.716 2.432 -6.842 1.00 95.56 438 ALA A O 1
ATOM 2996 N N . ILE A 1 439 ? -5.796 0.198 -6.572 1.00 93.62 439 ILE A N 1
ATOM 2997 C CA . ILE A 1 439 ? -6.495 -0.079 -7.827 1.00 93.62 439 ILE A CA 1
ATOM 2998 C C . ILE A 1 439 ? -7.713 -0.944 -7.510 1.00 93.62 439 ILE A C 1
ATOM 3000 O O . ILE A 1 439 ? -7.588 -1.954 -6.822 1.00 93.62 439 ILE A O 1
ATOM 3004 N N . GLY A 1 440 ? -8.883 -0.541 -7.999 1.00 89.88 440 GLY A N 1
ATOM 3005 C CA . GLY A 1 440 ? -10.129 -1.293 -7.859 1.00 89.88 440 GLY A CA 1
ATOM 3006 C C . GLY A 1 440 ? -11.202 -0.757 -8.799 1.00 89.88 440 GLY A C 1
ATOM 3007 O O . GLY A 1 440 ? -11.207 0.431 -9.090 1.00 89.88 440 GLY A O 1
ATOM 3008 N N . ASP A 1 441 ? -12.073 -1.631 -9.296 1.00 87.81 441 ASP A N 1
ATOM 3009 C CA . ASP A 1 441 ? -13.123 -1.306 -10.274 1.00 87.81 441 ASP A CA 1
ATOM 3010 C C . ASP A 1 441 ? -14.254 -0.505 -9.613 1.00 87.81 441 ASP A C 1
ATOM 3012 O O . ASP A 1 441 ? -15.210 -1.072 -9.087 1.00 87.81 441 ASP A O 1
ATOM 3016 N N . HIS A 1 442 ? -14.124 0.817 -9.542 1.00 85.06 442 HIS A N 1
ATOM 3017 C CA . HIS A 1 442 ? -15.044 1.663 -8.787 1.00 85.06 442 HIS A CA 1
ATOM 3018 C C . HIS A 1 442 ? -16.323 1.965 -9.578 1.00 85.06 442 HIS A C 1
ATOM 3020 O O . HIS A 1 442 ? -17.405 2.114 -8.991 1.00 85.06 442 HIS A O 1
ATOM 3026 N N . ASP A 1 443 ? -16.229 2.038 -10.908 1.00 81.62 443 ASP A N 1
ATOM 3027 C CA . ASP A 1 443 ? -17.365 2.332 -11.777 1.00 81.62 443 ASP A CA 1
ATOM 3028 C C . ASP A 1 443 ? -18.072 1.097 -12.380 1.00 81.62 443 ASP A C 1
ATOM 3030 O O . ASP A 1 443 ? -19.176 1.241 -12.932 1.00 81.62 443 ASP A O 1
ATOM 3034 N N . GLY A 1 444 ? -17.563 -0.104 -12.106 1.00 83.06 444 GLY A N 1
ATOM 3035 C CA . GLY A 1 444 ? -18.177 -1.395 -12.408 1.00 83.06 444 GLY A CA 1
ATOM 3036 C C . GLY A 1 444 ? -18.059 -1.804 -13.874 1.00 83.06 444 GLY A C 1
ATOM 3037 O O . GLY A 1 444 ? -18.954 -2.499 -14.366 1.00 83.06 444 GLY A O 1
ATOM 3038 N N . ASP A 1 445 ? -17.046 -1.320 -14.591 1.00 82.81 445 ASP A N 1
ATOM 3039 C CA . ASP A 1 445 ? -16.831 -1.616 -16.008 1.00 82.81 445 ASP A CA 1
ATOM 3040 C C . ASP A 1 445 ? -15.945 -2.856 -16.254 1.00 82.81 445 ASP A C 1
ATOM 3042 O O . ASP A 1 445 ? -15.837 -3.332 -17.390 1.00 82.81 445 ASP A O 1
ATOM 3046 N N . GLY A 1 446 ? -15.396 -3.440 -15.184 1.00 84.75 446 GLY A N 1
ATOM 3047 C CA . GLY A 1 446 ? -14.531 -4.615 -15.209 1.00 84.75 446 GLY A CA 1
ATOM 3048 C C . GLY A 1 446 ? -13.037 -4.301 -15.322 1.00 84.75 446 GLY A C 1
ATOM 3049 O O . GLY A 1 446 ? -12.229 -5.234 -15.247 1.00 84.75 446 GLY A O 1
ATOM 3050 N N . LEU A 1 447 ? -12.654 -3.033 -15.481 1.00 88.00 447 LEU A N 1
ATOM 3051 C CA . LEU A 1 447 ? -11.285 -2.550 -15.345 1.00 88.00 447 LEU A CA 1
ATOM 3052 C C . LEU A 1 447 ? -11.094 -1.940 -13.955 1.00 88.00 447 LEU A C 1
ATOM 3054 O O . LEU A 1 447 ? -11.997 -1.389 -13.343 1.00 88.00 447 LEU A O 1
ATOM 3058 N N . GLY A 1 448 ? -9.892 -2.078 -13.410 1.00 89.81 448 GLY A N 1
ATOM 3059 C CA . GLY A 1 448 ? -9.537 -1.419 -12.164 1.00 89.81 448 GLY A CA 1
ATOM 3060 C C . GLY A 1 448 ? -9.335 0.075 -12.388 1.00 89.81 448 GLY A C 1
ATOM 3061 O O . GLY A 1 448 ? -8.641 0.461 -13.319 1.00 89.81 448 GLY A O 1
ATOM 3062 N N . ASP A 1 449 ? -9.839 0.904 -11.481 1.00 91.56 449 ASP A N 1
ATOM 3063 C CA . ASP A 1 449 ? -9.603 2.343 -11.460 1.00 91.56 449 ASP A CA 1
ATOM 3064 C C . ASP A 1 449 ? -8.464 2.692 -10.509 1.00 91.56 449 ASP A C 1
ATOM 3066 O O . ASP A 1 449 ? -8.351 2.151 -9.406 1.00 91.56 449 ASP A O 1
ATOM 3070 N N . LEU A 1 450 ? -7.619 3.638 -10.914 1.00 95.25 450 LEU A N 1
ATOM 3071 C CA . LEU A 1 450 ? -6.488 4.084 -10.115 1.00 95.25 450 LEU A CA 1
ATOM 3072 C C . LEU A 1 450 ? -6.910 5.184 -9.134 1.00 95.25 450 LEU A C 1
ATOM 3074 O O . LEU A 1 450 ? -7.274 6.300 -9.519 1.00 95.25 450 LEU A O 1
ATOM 3078 N N . LEU A 1 451 ? -6.772 4.877 -7.849 1.00 95.75 451 LEU A N 1
ATOM 3079 C CA . LEU A 1 451 ? -7.008 5.771 -6.722 1.00 95.75 451 LEU A CA 1
ATOM 3080 C C . LEU A 1 451 ? -5.681 6.374 -6.269 1.00 95.75 451 LEU A C 1
ATOM 3082 O O . LEU A 1 451 ? -4.734 5.649 -5.964 1.00 95.75 451 LEU A O 1
ATOM 3086 N N . ILE A 1 452 ? -5.605 7.704 -6.216 1.00 98.19 452 ILE A N 1
ATOM 3087 C CA . ILE A 1 452 ? -4.351 8.418 -5.957 1.00 98.19 452 ILE A CA 1
ATOM 3088 C C . ILE A 1 452 ? -4.521 9.408 -4.809 1.00 98.19 452 ILE A C 1
ATOM 3090 O O . ILE A 1 452 ? -5.227 10.412 -4.940 1.00 98.19 452 ILE A O 1
ATOM 3094 N N . GLY A 1 453 ? -3.825 9.162 -3.701 1.00 98.00 453 GLY A N 1
ATOM 3095 C CA . GLY A 1 453 ? -3.760 10.083 -2.571 1.00 98.00 453 GLY A CA 1
ATOM 3096 C C . GLY A 1 453 ? -2.779 11.235 -2.797 1.00 98.00 453 GLY A C 1
ATOM 3097 O O . GLY A 1 453 ? -1.649 11.036 -3.250 1.00 98.00 453 GLY A O 1
ATOM 3098 N N . ALA A 1 454 ? -3.209 12.447 -2.445 1.00 97.75 454 ALA A N 1
ATOM 3099 C CA . ALA A 1 454 ? -2.401 13.664 -2.397 1.00 97.75 454 ALA A CA 1
ATOM 3100 C C . ALA A 1 454 ? -2.674 14.403 -1.073 1.00 97.75 454 ALA A C 1
ATOM 3102 O O . ALA A 1 454 ? -3.365 15.428 -1.057 1.00 97.75 454 ALA A O 1
ATOM 3103 N N . PRO A 1 455 ? -2.190 13.881 0.068 1.00 97.44 455 PRO A N 1
ATOM 3104 C CA . PRO A 1 455 ? -2.624 14.319 1.398 1.00 97.44 455 PRO A CA 1
ATOM 3105 C C . PRO A 1 455 ? -2.246 15.755 1.755 1.00 97.44 455 PRO A C 1
ATOM 3107 O O . PRO A 1 455 ? -2.835 16.334 2.666 1.00 97.44 455 PRO A O 1
ATOM 3110 N N . ASN A 1 456 ? -1.318 16.365 1.022 1.00 96.00 456 ASN A N 1
ATOM 3111 C CA . ASN A 1 456 ? -0.903 17.744 1.251 1.00 96.00 456 ASN A CA 1
ATOM 3112 C C . ASN A 1 456 ? -1.466 18.721 0.211 1.00 96.00 456 ASN A C 1
ATOM 3114 O O . ASN A 1 456 ? -1.159 19.912 0.275 1.00 96.00 456 ASN A O 1
ATOM 3118 N N . ASP A 1 457 ? -2.278 18.252 -0.744 1.00 95.31 457 ASP A N 1
ATOM 3119 C CA . ASP A 1 457 ? -2.839 19.104 -1.793 1.00 95.31 457 ASP A CA 1
ATOM 3120 C C . ASP A 1 457 ? -3.645 20.255 -1.174 1.00 95.31 457 ASP A C 1
ATOM 3122 O O . ASP A 1 457 ? -4.572 20.040 -0.385 1.00 95.31 457 ASP A O 1
ATOM 3126 N N . GLU A 1 458 ? -3.217 21.485 -1.476 1.00 93.25 458 GLU A N 1
ATOM 3127 C CA . GLU A 1 458 ? -3.749 22.744 -0.935 1.00 93.25 458 GLU A CA 1
ATOM 3128 C C . GLU A 1 458 ? -3.843 22.791 0.604 1.00 93.25 458 GLU A C 1
ATOM 3130 O O . GLU A 1 458 ? -4.667 23.512 1.168 1.00 93.25 458 GLU A O 1
ATOM 3135 N N . GLY A 1 459 ? -3.020 22.007 1.311 1.00 92.12 459 GLY A N 1
ATOM 3136 C CA . GLY A 1 459 ? -3.075 21.881 2.770 1.00 92.12 459 GLY A CA 1
ATOM 3137 C C . GLY A 1 459 ? -4.364 21.239 3.294 1.00 92.12 459 GLY A C 1
ATOM 3138 O O . GLY A 1 459 ? -4.625 21.288 4.495 1.00 92.12 459 GLY A O 1
ATOM 3139 N N . LYS A 1 460 ? -5.179 20.657 2.412 1.00 92.06 460 LYS A N 1
ATOM 3140 C CA . LYS A 1 460 ? -6.429 19.973 2.748 1.00 92.06 460 LYS A CA 1
ATOM 3141 C C . LYS A 1 460 ? -6.301 18.464 2.599 1.00 92.06 460 LYS A C 1
ATOM 3143 O O . LYS A 1 460 ? -6.803 17.729 3.442 1.00 92.06 460 LYS A O 1
ATOM 3148 N N . GLY A 1 461 ? -5.585 18.024 1.571 1.00 96.06 461 GLY A N 1
ATOM 3149 C CA . GLY A 1 461 ? -5.559 16.635 1.140 1.00 96.06 461 GLY A CA 1
ATOM 3150 C C . GLY A 1 461 ? -6.684 16.340 0.156 1.00 96.06 461 GLY A C 1
ATOM 3151 O O . GLY A 1 461 ? -7.789 16.873 0.284 1.00 96.06 461 GLY A O 1
ATOM 3152 N N . LYS A 1 462 ? -6.389 15.526 -0.855 1.00 96.50 462 LYS A N 1
ATOM 3153 C CA . LYS A 1 462 ? -7.342 15.093 -1.880 1.00 96.50 462 LYS A CA 1
ATOM 3154 C C . LYS A 1 462 ? -7.084 13.639 -2.258 1.00 96.50 462 LYS A C 1
ATOM 3156 O O . LYS A 1 462 ? -5.955 13.157 -2.145 1.00 96.50 462 LYS A O 1
ATOM 3161 N N . VAL A 1 463 ? -8.119 12.978 -2.764 1.00 96.69 463 VAL A N 1
ATOM 3162 C CA . VAL A 1 463 ? -7.993 11.703 -3.483 1.00 96.69 463 VAL A CA 1
ATOM 3163 C C . VAL A 1 463 ? -8.553 11.878 -4.880 1.00 96.69 463 VAL A C 1
ATOM 3165 O O . VAL A 1 463 ? -9.644 12.419 -5.048 1.00 96.69 463 VAL A O 1
ATOM 3168 N N . TYR A 1 464 ? -7.805 11.432 -5.878 1.00 95.94 464 TYR A N 1
ATOM 3169 C CA . TYR A 1 464 ? -8.215 11.479 -7.273 1.00 95.94 464 TYR A CA 1
ATOM 3170 C C . TYR A 1 464 ? -8.501 10.073 -7.789 1.00 95.94 464 TYR A C 1
ATOM 3172 O O . TYR A 1 464 ? -7.797 9.133 -7.424 1.00 95.94 464 TYR A O 1
ATOM 3180 N N . VAL A 1 465 ? -9.495 9.960 -8.667 1.00 94.25 465 VAL A N 1
ATOM 3181 C CA . VAL A 1 465 ? -9.806 8.728 -9.400 1.00 94.25 465 VAL A CA 1
ATOM 3182 C C . VAL A 1 465 ? -9.453 8.926 -10.866 1.00 94.25 465 VAL A C 1
ATOM 3184 O O . VAL A 1 465 ? -9.938 9.868 -11.502 1.00 94.25 465 VAL A O 1
ATOM 3187 N N . VAL A 1 466 ? -8.617 8.045 -11.404 1.00 94.00 466 VAL A N 1
ATOM 3188 C CA . VAL A 1 466 ? -8.347 7.919 -12.839 1.00 94.00 466 VAL A CA 1
ATOM 3189 C C . VAL A 1 466 ? -8.945 6.593 -13.285 1.00 94.00 466 VAL A C 1
ATOM 3191 O O . VAL A 1 466 ? -8.501 5.548 -12.820 1.00 94.00 466 VAL A O 1
ATOM 3194 N N . VAL A 1 467 ? -9.963 6.657 -14.144 1.00 90.81 467 VAL A N 1
ATOM 3195 C CA . VAL A 1 467 ? -10.676 5.459 -14.605 1.00 90.81 467 VAL A CA 1
ATOM 3196 C C . VAL A 1 467 ? -9.779 4.620 -15.504 1.00 90.81 467 VAL A C 1
ATOM 3198 O O . VAL A 1 467 ? -9.047 5.190 -16.320 1.00 90.81 467 VAL A O 1
ATOM 3201 N N . GLY A 1 468 ? -9.821 3.302 -15.324 1.00 89.56 468 GLY A N 1
ATOM 3202 C CA . GLY A 1 468 ? -9.099 2.358 -16.165 1.00 89.56 468 GLY A CA 1
ATOM 3203 C C . GLY A 1 468 ? -9.617 2.363 -17.597 1.00 89.56 468 GLY A C 1
ATOM 3204 O O . GLY A 1 468 ? -10.814 2.358 -17.846 1.00 89.56 468 GLY A O 1
ATOM 3205 N N . ASP A 1 469 ? -8.706 2.422 -18.564 1.00 86.69 469 ASP A N 1
ATOM 3206 C CA . ASP A 1 469 ? -9.049 2.382 -19.985 1.00 86.69 469 ASP A CA 1
ATOM 3207 C C . ASP A 1 469 ? -7.807 1.990 -20.797 1.00 86.69 469 ASP A C 1
ATOM 3209 O O . ASP A 1 469 ? -6.720 2.550 -20.625 1.00 86.69 469 ASP A O 1
ATOM 3213 N N . ALA A 1 470 ? -7.969 1.071 -21.748 1.00 83.50 470 ALA A N 1
ATOM 3214 C CA . ALA A 1 470 ? -6.931 0.725 -22.717 1.00 83.50 470 ALA A CA 1
ATOM 3215 C C . ALA A 1 470 ? -6.473 1.939 -23.556 1.00 83.50 470 ALA A C 1
ATOM 3217 O O . ALA A 1 470 ? -5.349 1.958 -24.062 1.00 83.50 470 ALA A O 1
ATOM 3218 N N . SER A 1 471 ? -7.307 2.978 -23.690 1.00 80.75 471 SER A N 1
ATOM 3219 C CA . SER A 1 471 ? -6.962 4.243 -24.349 1.00 80.75 471 SER A CA 1
ATOM 3220 C C . SER A 1 471 ? -5.879 5.047 -23.614 1.00 80.75 471 SER A C 1
ATOM 3222 O O . SER A 1 471 ? -5.249 5.919 -24.218 1.00 80.75 471 SER A O 1
ATOM 3224 N N . LEU A 1 472 ? -5.597 4.723 -22.345 1.00 82.88 472 LEU A N 1
ATOM 3225 C CA . LEU A 1 472 ? -4.490 5.307 -21.586 1.00 82.88 472 LEU A CA 1
ATOM 3226 C C . LEU A 1 472 ? -3.116 4.853 -22.099 1.00 82.88 472 LEU A C 1
ATOM 3228 O O . LEU A 1 472 ? -2.115 5.503 -21.788 1.00 82.88 472 LEU A O 1
ATOM 3232 N N . LEU A 1 473 ? -3.045 3.791 -22.907 1.00 79.81 473 LEU A N 1
ATOM 3233 C CA . LEU A 1 473 ? -1.804 3.320 -23.518 1.00 79.81 473 LEU A CA 1
ATOM 3234 C C . LEU A 1 473 ? -1.303 4.279 -24.604 1.00 79.81 473 LEU A C 1
ATOM 3236 O O . LEU A 1 473 ? -2.049 4.739 -25.472 1.00 79.81 473 LEU A O 1
ATOM 3240 N N . ALA A 1 474 ? 0.002 4.545 -24.596 1.00 75.56 474 ALA A N 1
ATOM 3241 C CA . ALA A 1 474 ? 0.652 5.223 -25.707 1.00 75.56 474 ALA A CA 1
ATOM 3242 C C . ALA A 1 474 ? 0.640 4.334 -26.964 1.00 75.56 474 ALA A C 1
ATOM 3244 O O . ALA A 1 474 ? 0.752 3.106 -26.892 1.00 75.56 474 ALA A O 1
ATOM 3245 N N . ALA A 1 475 ? 0.546 4.956 -28.142 1.00 71.75 475 ALA A N 1
ATOM 3246 C CA . ALA A 1 475 ? 0.733 4.238 -29.399 1.00 71.75 475 ALA A CA 1
ATOM 3247 C C . ALA A 1 475 ? 2.138 3.610 -29.452 1.00 71.75 475 ALA A C 1
ATOM 3249 O O . ALA A 1 475 ? 3.106 4.182 -28.954 1.00 71.75 475 ALA A O 1
ATOM 3250 N N . SER A 1 476 ? 2.267 2.440 -30.083 1.00 70.06 476 SER A N 1
ATOM 3251 C CA . SER A 1 476 ? 3.550 1.729 -30.161 1.00 70.06 476 SER A CA 1
ATOM 3252 C C . SER A 1 476 ? 4.672 2.628 -30.705 1.00 70.06 476 SER A C 1
ATOM 3254 O O . SER A 1 476 ? 4.525 3.251 -31.758 1.00 70.06 476 SER A O 1
ATOM 3256 N N . GLY A 1 477 ? 5.790 2.696 -29.975 1.00 68.50 477 GLY A N 1
ATOM 3257 C CA . GLY A 1 477 ? 6.948 3.524 -30.326 1.00 68.50 477 GLY A CA 1
ATOM 3258 C C . GLY A 1 477 ? 6.807 5.014 -29.992 1.00 68.50 477 GLY A C 1
ATOM 3259 O O . GLY A 1 477 ? 7.656 5.798 -30.412 1.00 68.50 477 GLY A O 1
ATOM 3260 N N . GLN A 1 478 ? 5.753 5.418 -29.277 1.00 76.25 478 GLN A N 1
ATOM 3261 C CA . GLN A 1 478 ? 5.615 6.755 -28.693 1.00 76.25 478 GLN A CA 1
ATOM 3262 C C . GLN A 1 478 ? 5.986 6.743 -27.204 1.00 76.25 478 GLN A C 1
ATOM 3264 O O . GLN A 1 478 ? 5.854 5.700 -26.561 1.00 76.25 478 GLN A O 1
ATOM 3269 N N . PRO A 1 479 ? 6.444 7.883 -26.650 1.00 76.56 479 PRO A N 1
ATOM 3270 C CA . PRO A 1 479 ? 6.646 8.006 -25.211 1.00 76.56 479 PRO A CA 1
ATOM 3271 C C . PRO A 1 479 ? 5.323 7.835 -24.455 1.00 76.56 479 PRO A C 1
ATOM 3273 O O . PRO A 1 479 ? 4.252 8.103 -25.005 1.00 76.56 479 PRO A O 1
ATOM 3276 N N . ALA A 1 480 ? 5.424 7.443 -23.184 1.00 80.38 480 ALA A N 1
ATOM 3277 C CA . ALA A 1 480 ? 4.301 7.332 -22.257 1.00 80.38 480 ALA A CA 1
ATOM 3278 C C . ALA A 1 480 ? 3.314 8.508 -22.357 1.00 80.38 480 ALA A C 1
ATOM 3280 O O . ALA A 1 480 ? 3.719 9.678 -22.395 1.00 80.38 480 ALA A O 1
ATOM 3281 N N . ASN A 1 481 ? 2.014 8.209 -22.292 1.00 85.06 481 ASN A N 1
ATOM 3282 C CA . ASN A 1 481 ? 0.998 9.251 -22.176 1.00 85.06 481 ASN A CA 1
ATOM 3283 C C . ASN A 1 481 ? 1.194 10.020 -20.859 1.00 85.06 481 ASN A C 1
ATOM 3285 O O . ASN A 1 481 ? 1.638 9.464 -19.850 1.00 85.06 481 ASN A O 1
ATOM 3289 N N . ALA A 1 482 ? 0.869 11.312 -20.854 1.00 88.75 482 ALA A N 1
ATOM 3290 C CA . ALA A 1 482 ? 0.989 12.158 -19.672 1.00 88.75 482 ALA A CA 1
ATOM 3291 C C . ALA A 1 482 ? -0.324 12.884 -19.384 1.00 88.75 482 ALA A C 1
ATOM 3293 O O . ALA A 1 482 ? -0.884 13.552 -20.252 1.00 88.75 482 ALA A O 1
ATOM 3294 N N . ILE A 1 483 ? -0.777 12.781 -18.138 1.00 89.56 483 ILE A N 1
ATOM 3295 C CA . ILE A 1 483 ? -1.984 13.419 -17.626 1.00 89.56 483 ILE A CA 1
ATOM 3296 C C . ILE A 1 483 ? -1.595 14.399 -16.518 1.00 89.56 483 ILE A C 1
ATOM 3298 O O . ILE A 1 483 ? -0.855 14.058 -15.594 1.00 89.56 483 ILE A O 1
ATOM 3302 N N . GLU A 1 484 ? -2.123 15.623 -16.576 1.00 89.81 484 GLU A N 1
ATOM 3303 C CA . GLU A 1 484 ? -2.152 16.511 -15.411 1.00 89.81 484 GLU A CA 1
ATOM 3304 C C . GLU A 1 484 ? -3.408 16.217 -14.597 1.00 89.81 484 GLU A C 1
ATOM 3306 O O . GLU A 1 484 ? -4.518 16.277 -15.130 1.00 89.81 484 GLU A O 1
ATOM 3311 N N . ILE A 1 485 ? -3.253 15.914 -13.304 1.00 89.81 485 ILE A N 1
ATOM 3312 C CA . ILE A 1 485 ? -4.362 15.350 -12.531 1.00 89.81 485 ILE A CA 1
ATOM 3313 C C . ILE A 1 485 ? -5.574 16.279 -12.464 1.00 89.81 485 ILE A C 1
ATOM 3315 O O . ILE A 1 485 ? -6.693 15.790 -12.542 1.00 89.81 485 ILE A O 1
ATOM 3319 N N . LYS A 1 486 ? -5.391 17.609 -12.443 1.00 83.81 486 LYS A N 1
ATOM 3320 C CA . LYS A 1 486 ? -6.495 18.593 -12.513 1.00 83.81 486 LYS A CA 1
ATOM 3321 C C . LYS A 1 486 ? -7.418 18.378 -13.725 1.00 83.81 486 LYS A C 1
ATOM 3323 O O . LYS A 1 486 ? -8.633 18.518 -13.601 1.00 83.81 486 LYS A O 1
ATOM 3328 N N . ASP A 1 487 ? -6.868 17.934 -14.852 1.00 84.88 487 ASP A N 1
ATOM 3329 C CA . ASP A 1 487 ? -7.567 17.854 -16.133 1.00 84.88 487 ASP A CA 1
ATOM 3330 C C . ASP A 1 487 ? -7.923 16.414 -16.516 1.00 84.88 487 ASP A C 1
ATOM 3332 O O . ASP A 1 487 ? -8.949 16.211 -17.157 1.00 84.88 487 ASP A O 1
ATOM 3336 N N . GLY A 1 488 ? -7.210 15.396 -16.020 1.00 80.94 488 GLY A N 1
ATOM 3337 C CA . GLY A 1 488 ? -7.489 13.994 -16.374 1.00 80.94 488 GLY A CA 1
ATOM 3338 C C . GLY A 1 488 ? -8.111 13.095 -15.304 1.00 80.94 488 GLY A C 1
ATOM 3339 O O . GLY A 1 488 ? -8.374 11.940 -15.608 1.00 80.94 488 GLY A O 1
ATOM 3340 N N . HIS A 1 489 ? -8.396 13.575 -14.086 1.00 84.38 489 HIS A N 1
ATOM 3341 C CA . HIS A 1 489 ? -9.198 12.778 -13.142 1.00 84.38 489 HIS A CA 1
ATOM 3342 C C . HIS A 1 489 ? -10.657 12.644 -13.607 1.00 84.38 489 HIS A C 1
ATOM 3344 O O . HIS A 1 489 ? -11.228 13.605 -14.137 1.00 84.38 489 HIS A O 1
ATOM 3350 N N . LYS A 1 490 ? -11.276 11.493 -13.339 1.00 89.06 490 LYS A N 1
ATOM 3351 C CA . LYS A 1 490 ? -12.722 11.280 -13.465 1.00 89.06 490 LYS A CA 1
ATOM 3352 C C . LYS A 1 490 ? -13.469 11.904 -12.293 1.00 89.06 490 LYS A C 1
ATOM 3354 O O . LYS A 1 490 ? -14.442 12.614 -12.520 1.00 89.06 490 LYS A O 1
ATOM 3359 N N . ALA A 1 491 ? -12.981 11.676 -11.077 1.00 89.44 491 ALA A N 1
ATOM 3360 C CA . ALA A 1 491 ? -13.556 12.209 -9.851 1.00 89.44 491 ALA A CA 1
ATOM 3361 C C . ALA A 1 491 ? -12.470 12.674 -8.876 1.00 89.44 491 ALA A C 1
ATOM 3363 O O . ALA A 1 491 ? -11.315 12.239 -8.954 1.00 89.44 491 ALA A O 1
ATOM 3364 N N . VAL A 1 492 ? -12.842 13.577 -7.971 1.00 93.56 492 VAL A N 1
ATOM 3365 C CA . VAL A 1 492 ? -11.976 14.060 -6.897 1.00 93.56 492 VAL A CA 1
ATOM 3366 C C . VAL A 1 492 ? -12.740 14.165 -5.579 1.00 93.56 492 VAL A C 1
ATOM 3368 O O . VAL A 1 492 ? -13.818 14.753 -5.506 1.00 93.56 492 VAL A O 1
ATOM 3371 N N . TYR A 1 493 ? -12.133 13.631 -4.526 1.00 93.44 493 TYR A N 1
ATOM 3372 C CA . TYR A 1 493 ? -12.586 13.734 -3.145 1.00 93.44 493 TYR A CA 1
ATOM 3373 C C . TYR A 1 493 ? -11.790 14.826 -2.437 1.00 93.44 493 TYR A C 1
ATOM 3375 O O . TYR A 1 493 ? -10.554 14.796 -2.436 1.00 93.44 493 TYR A O 1
ATOM 3383 N N . LEU A 1 494 ? -12.481 15.804 -1.854 1.00 93.56 494 LEU A N 1
ATOM 3384 C CA . LEU A 1 494 ? -11.848 16.962 -1.226 1.00 93.56 494 LEU A CA 1
ATOM 3385 C C . LEU A 1 494 ? -11.795 16.823 0.289 1.00 93.56 494 LEU A C 1
ATOM 3387 O O . LEU A 1 494 ? -12.819 16.664 0.944 1.00 93.56 494 LEU A O 1
ATOM 3391 N N . GLY A 1 495 ? -10.594 16.953 0.849 1.00 92.81 495 GLY A N 1
ATOM 3392 C CA . GLY A 1 495 ? -10.394 17.076 2.283 1.00 92.81 495 GLY A CA 1
ATOM 3393 C C . GLY A 1 495 ? -10.724 18.472 2.808 1.00 92.81 495 GLY A C 1
ATOM 3394 O O . GLY A 1 495 ? -10.929 19.437 2.065 1.00 92.81 495 GLY A O 1
ATOM 3395 N N . THR A 1 496 ? -10.697 18.602 4.130 1.00 91.81 496 THR A N 1
ATOM 3396 C CA . THR A 1 496 ? -10.753 19.896 4.825 1.00 91.81 496 THR A CA 1
ATOM 3397 C C . THR A 1 496 ? -9.357 20.321 5.274 1.00 91.81 496 THR A C 1
ATOM 3399 O O . THR A 1 496 ? -8.421 19.523 5.267 1.00 91.81 496 THR A O 1
ATOM 3402 N N . THR A 1 497 ? -9.174 21.593 5.637 1.00 92.75 497 THR A N 1
ATOM 3403 C CA . THR A 1 497 ? -7.859 22.130 6.026 1.00 92.75 497 THR A CA 1
ATOM 3404 C C . THR A 1 497 ? -7.219 21.294 7.134 1.00 92.75 497 THR A C 1
ATOM 3406 O O . THR A 1 497 ? -7.795 21.129 8.206 1.00 92.75 497 THR A O 1
ATOM 3409 N N . GLY A 1 498 ? -6.014 20.788 6.875 1.00 90.19 498 GLY A N 1
ATOM 3410 C CA . GLY A 1 498 ? -5.256 19.947 7.795 1.00 90.19 498 GLY A CA 1
ATOM 3411 C C . GLY A 1 498 ? -5.748 18.503 7.904 1.00 90.19 498 GLY A C 1
ATOM 3412 O O . GLY A 1 498 ? -5.177 17.762 8.694 1.00 90.19 498 GLY A O 1
ATOM 3413 N N . SER A 1 499 ? -6.757 18.078 7.132 1.00 94.69 499 SER A N 1
ATOM 3414 C CA . SER A 1 499 ? -7.325 16.725 7.241 1.00 94.69 499 SER A CA 1
ATOM 3415 C C . SER A 1 499 ? -6.361 15.620 6.817 1.00 94.69 499 SER A C 1
ATOM 3417 O O . SER A 1 499 ? -6.439 14.504 7.329 1.00 94.69 499 SER A O 1
ATOM 3419 N N . GLN A 1 500 ? -5.425 15.943 5.918 1.00 96.31 500 GLN A N 1
ATOM 3420 C CA . GLN A 1 500 ? -4.503 14.982 5.312 1.00 96.31 500 GLN A CA 1
ATOM 3421 C C . GLN A 1 500 ? -5.242 13.846 4.579 1.00 96.31 500 GLN A C 1
ATOM 3423 O O . GLN A 1 500 ? -4.770 12.708 4.571 1.00 96.31 500 GLN A O 1
ATOM 3428 N N . LEU A 1 501 ? -6.415 14.136 3.995 1.00 97.12 501 LEU A N 1
ATOM 3429 C CA . LEU A 1 501 ? -7.211 13.165 3.239 1.00 97.12 501 LEU A CA 1
ATOM 3430 C C . LEU A 1 501 ? -6.375 12.537 2.114 1.00 97.12 501 LEU A C 1
ATOM 3432 O O . LEU A 1 501 ? -5.750 13.257 1.340 1.00 97.12 501 LEU A O 1
ATOM 3436 N N . GLY A 1 502 ? -6.391 11.209 2.011 1.00 96.94 502 GLY A N 1
ATOM 3437 C CA . GLY A 1 502 ? -5.561 10.465 1.058 1.00 96.94 502 GLY A CA 1
ATOM 3438 C C . GLY A 1 502 ? -4.191 10.085 1.619 1.00 96.94 502 GLY A C 1
ATOM 3439 O O . GLY A 1 502 ? -3.295 9.719 0.862 1.00 96.94 502 GLY A O 1
ATOM 3440 N N . SER A 1 503 ? -4.006 10.154 2.942 1.00 97.12 503 SER A N 1
ATOM 3441 C CA . SER A 1 503 ? -2.801 9.602 3.584 1.00 97.12 503 SER A CA 1
ATOM 3442 C C . SER A 1 503 ? -2.728 8.081 3.434 1.00 97.12 503 SER A C 1
ATOM 3444 O O . SER A 1 503 ? -1.637 7.535 3.317 1.00 97.12 503 SER A O 1
ATOM 3446 N N . ALA A 1 504 ? -3.888 7.425 3.393 1.00 97.25 504 ALA A N 1
ATOM 3447 C CA . ALA A 1 504 ? -4.053 6.021 3.054 1.00 97.25 504 ALA A CA 1
ATOM 3448 C C . ALA A 1 504 ? -5.312 5.867 2.193 1.00 97.25 504 ALA A C 1
ATOM 3450 O O . ALA A 1 504 ? -6.306 6.565 2.425 1.00 97.25 504 ALA A O 1
ATOM 3451 N N . VAL A 1 505 ? -5.256 4.972 1.210 1.00 96.38 505 VAL A N 1
ATOM 3452 C CA . VAL A 1 505 ? -6.385 4.594 0.356 1.00 96.38 505 VAL A CA 1
ATOM 3453 C C . VAL A 1 505 ? -6.418 3.076 0.227 1.00 96.38 505 VAL A C 1
ATOM 3455 O O . VAL A 1 505 ? -5.365 2.445 0.187 1.00 96.38 505 VAL A O 1
ATOM 3458 N N . ALA A 1 506 ? -7.614 2.506 0.161 1.00 93.81 506 ALA A N 1
ATOM 3459 C CA . ALA A 1 506 ? -7.844 1.102 -0.152 1.00 93.81 506 ALA A CA 1
ATOM 3460 C C . ALA A 1 506 ? -9.104 0.977 -1.016 1.00 93.81 506 ALA A C 1
ATOM 3462 O O . ALA A 1 506 ? -9.981 1.843 -0.967 1.00 93.81 506 ALA A O 1
ATOM 3463 N N . ALA A 1 507 ? -9.184 -0.093 -1.799 1.00 89.38 507 ALA A N 1
ATOM 3464 C CA . ALA A 1 507 ? -10.385 -0.468 -2.533 1.00 89.38 507 ALA A CA 1
ATOM 3465 C C . ALA A 1 507 ? -10.923 -1.780 -1.959 1.00 89.38 507 ALA A C 1
ATOM 3467 O O . ALA A 1 507 ? -10.142 -2.693 -1.692 1.00 89.38 507 ALA A O 1
ATOM 3468 N N . SER A 1 508 ? -12.238 -1.875 -1.782 1.00 81.31 508 SER A N 1
ATOM 3469 C CA . SER A 1 508 ? -12.905 -3.084 -1.297 1.00 81.31 508 SER A CA 1
ATOM 3470 C C . SER A 1 508 ? -13.973 -3.537 -2.283 1.00 81.31 508 SER A C 1
ATOM 3472 O O . SER A 1 508 ? -14.848 -2.750 -2.627 1.00 81.31 508 SER A O 1
ATOM 3474 N N . GLY A 1 509 ? -13.949 -4.797 -2.711 1.00 65.81 509 GLY A N 1
ATOM 3475 C CA . GLY A 1 509 ? -14.956 -5.349 -3.620 1.00 65.81 509 GLY A CA 1
ATOM 3476 C C . GLY A 1 509 ? -14.399 -6.469 -4.494 1.00 65.81 509 GLY A C 1
ATOM 3477 O O . GLY A 1 509 ? -13.201 -6.521 -4.763 1.00 65.81 509 GLY A O 1
ATOM 3478 N N . GLY A 1 510 ? -15.267 -7.393 -4.911 1.00 50.72 510 GLY A N 1
ATOM 3479 C CA . GLY A 1 510 ? -14.898 -8.493 -5.803 1.00 50.72 510 GLY A CA 1
ATOM 3480 C C . GLY A 1 510 ? -14.873 -8.065 -7.272 1.00 50.72 510 GLY A C 1
ATOM 3481 O O . GLY A 1 510 ? -15.568 -7.126 -7.665 1.00 50.72 510 GLY A O 1
ATOM 3482 N N . ALA A 1 511 ? -14.109 -8.792 -8.094 1.00 44.53 511 ALA A N 1
ATOM 3483 C CA . ALA A 1 511 ? -14.063 -8.595 -9.542 1.00 44.53 511 ALA A CA 1
ATOM 3484 C C . ALA A 1 511 ? -15.479 -8.667 -10.155 1.00 44.53 511 ALA A C 1
ATOM 3486 O O . ALA A 1 511 ? -16.166 -9.680 -10.011 1.00 44.53 511 ALA A O 1
ATOM 3487 N N . GLY A 1 512 ? -15.912 -7.593 -10.824 1.00 52.66 512 GLY A N 1
ATOM 3488 C CA . GLY A 1 512 ? -17.237 -7.481 -11.451 1.00 52.66 512 GLY A CA 1
ATOM 3489 C C . GLY A 1 512 ? -18.330 -6.843 -10.581 1.00 52.66 512 GLY A C 1
ATOM 3490 O O . GLY A 1 512 ? -19.482 -6.777 -11.008 1.00 52.66 512 GLY A O 1
ATOM 3491 N N . SER A 1 513 ? -17.992 -6.367 -9.379 1.00 67.06 513 SER A N 1
ATOM 3492 C CA . SER A 1 513 ? -18.847 -5.501 -8.556 1.00 67.06 513 SER A CA 1
ATOM 3493 C C . SER A 1 513 ? -18.168 -4.149 -8.356 1.00 67.06 513 SER A C 1
ATOM 3495 O O . SER A 1 513 ? -16.943 -4.086 -8.323 1.00 67.06 513 SER A O 1
ATOM 3497 N N . ARG A 1 514 ? -18.952 -3.075 -8.201 1.00 80.75 514 ARG A N 1
ATOM 3498 C CA . ARG A 1 514 ? -18.397 -1.744 -7.923 1.00 80.75 514 ARG A CA 1
ATOM 3499 C C . ARG A 1 514 ? -17.640 -1.782 -6.599 1.00 80.75 514 ARG A C 1
ATOM 3501 O O . ARG A 1 514 ? -18.249 -2.024 -5.559 1.00 80.75 514 ARG A O 1
ATOM 3508 N N . ALA A 1 515 ? -16.342 -1.534 -6.646 1.00 84.31 515 ALA A N 1
ATOM 3509 C CA . ALA A 1 515 ? -15.490 -1.448 -5.482 1.00 84.31 515 ALA A CA 1
ATOM 3510 C C . ALA A 1 515 ? -15.801 -0.171 -4.692 1.00 84.31 515 ALA A C 1
ATOM 3512 O O . ALA A 1 515 ? -15.861 0.933 -5.246 1.00 84.31 515 ALA A O 1
ATOM 3513 N N . ASP A 1 516 ? -15.951 -0.308 -3.378 1.00 86.19 516 ASP A N 1
ATOM 3514 C CA . ASP A 1 516 ? -15.969 0.845 -2.492 1.00 86.19 516 ASP A CA 1
ATOM 3515 C C . ASP A 1 516 ? -14.548 1.381 -2.329 1.00 86.19 516 ASP A C 1
ATOM 3517 O O . ASP A 1 516 ? -13.560 0.644 -2.316 1.00 86.19 516 ASP A O 1
ATOM 3521 N N . LEU A 1 517 ? -14.458 2.693 -2.169 1.00 89.56 517 LEU A N 1
ATOM 3522 C CA . LEU A 1 517 ? -13.216 3.384 -1.876 1.00 89.56 517 LEU A CA 1
ATOM 3523 C C . LEU A 1 517 ? -13.162 3.695 -0.380 1.00 89.56 517 LEU A C 1
ATOM 3525 O O . LEU A 1 517 ? -14.055 4.343 0.156 1.00 89.56 517 LEU A O 1
ATOM 3529 N N . ILE A 1 518 ? -12.072 3.320 0.277 1.00 92.69 518 ILE A N 1
ATOM 3530 C CA . ILE A 1 518 ? -11.806 3.634 1.680 1.00 92.69 518 ILE A CA 1
ATOM 3531 C C . ILE A 1 518 ? -10.658 4.641 1.735 1.00 92.69 518 ILE A C 1
ATOM 3533 O O . ILE A 1 518 ? -9.592 4.413 1.165 1.00 92.69 518 ILE A O 1
ATOM 3537 N N . VAL A 1 519 ? -10.857 5.759 2.433 1.00 95.38 519 VAL A N 1
ATOM 3538 C CA . VAL A 1 519 ? -9.881 6.854 2.516 1.00 95.38 519 VAL A CA 1
ATOM 3539 C C . VAL A 1 519 ? -9.627 7.266 3.956 1.00 95.38 519 VAL A C 1
ATOM 3541 O O . VAL A 1 519 ? -10.550 7.589 4.702 1.00 95.38 519 VAL A O 1
ATOM 3544 N N . GLY A 1 520 ? -8.351 7.346 4.321 1.00 97.06 520 GLY A N 1
ATOM 3545 C CA . GLY A 1 520 ? -7.891 7.879 5.595 1.00 97.06 520 GLY A CA 1
ATOM 3546 C C . GLY A 1 520 ? -7.632 9.390 5.583 1.00 97.06 520 GLY A C 1
ATOM 3547 O O . GLY A 1 520 ? -7.025 9.928 4.650 1.00 97.06 520 GLY A O 1
ATOM 3548 N N . ALA A 1 521 ? -8.040 10.067 6.658 1.00 97.31 521 ALA A N 1
ATOM 3549 C CA . ALA A 1 521 ? -7.796 11.484 6.935 1.00 97.31 521 ALA A CA 1
ATOM 3550 C C . ALA A 1 521 ? -7.281 11.678 8.380 1.00 97.31 521 ALA A C 1
ATOM 3552 O O . ALA A 1 521 ? -7.999 12.190 9.248 1.00 97.31 521 ALA A O 1
ATOM 3553 N N . PRO A 1 522 ? -6.036 11.264 8.679 1.00 97.56 522 PRO A N 1
ATOM 3554 C CA . PRO A 1 522 ? -5.507 11.210 10.044 1.00 97.56 522 PRO A CA 1
ATOM 3555 C C . PRO A 1 522 ? -5.338 12.577 10.723 1.00 97.56 522 PRO A C 1
ATOM 3557 O O . PRO A 1 522 ? -5.124 12.630 11.933 1.00 97.56 522 PRO A O 1
ATOM 3560 N N . GLY A 1 523 ? -5.422 13.682 9.978 1.00 95.44 523 GLY A N 1
ATOM 3561 C CA . GLY A 1 523 ? -5.284 15.036 10.511 1.00 95.44 523 GLY A CA 1
ATOM 3562 C C . GLY A 1 523 ? -6.587 15.667 11.020 1.00 95.44 523 GLY A C 1
ATOM 3563 O O . GLY A 1 523 ? -6.533 16.700 11.691 1.00 95.44 523 GLY A O 1
ATOM 3564 N N . ILE A 1 524 ? -7.748 15.049 10.758 1.00 92.94 524 ILE A N 1
ATOM 3565 C CA . ILE A 1 524 ? -9.066 15.553 11.184 1.00 92.94 524 ILE A CA 1
ATOM 3566 C C . ILE A 1 524 ? -9.144 15.753 12.706 1.00 92.94 524 ILE A C 1
ATOM 3568 O O . ILE A 1 524 ? -8.605 14.959 13.479 1.00 92.94 524 ILE A O 1
ATOM 3572 N N . ASP A 1 525 ? -9.841 16.822 13.111 1.00 89.88 525 ASP A N 1
ATOM 3573 C CA . ASP A 1 525 ? -10.167 17.180 14.500 1.00 89.88 525 ASP A CA 1
ATOM 3574 C C . ASP A 1 525 ? -8.961 17.067 15.447 1.00 89.88 525 ASP A C 1
ATOM 3576 O O . ASP A 1 525 ? -8.880 16.196 16.313 1.00 89.88 525 ASP A O 1
ATOM 3580 N N . SER A 1 526 ? -7.974 17.945 15.245 1.00 90.25 526 SER A N 1
ATOM 3581 C CA . SER A 1 526 ? -6.730 17.954 16.028 1.00 90.25 526 SER A CA 1
ATOM 3582 C C . SER A 1 526 ? -5.994 16.607 15.976 1.00 90.25 526 SER A C 1
ATOM 3584 O O . SER A 1 526 ? -5.480 16.121 16.984 1.00 90.25 526 SER A O 1
ATOM 3586 N N . SER A 1 527 ? -5.954 15.984 14.794 1.00 94.75 527 SER A N 1
ATOM 3587 C CA . SER A 1 527 ? -5.367 14.656 14.591 1.00 94.75 527 SER A CA 1
ATOM 3588 C C . SER A 1 527 ? -6.005 13.532 15.418 1.00 94.75 527 SER A C 1
ATOM 3590 O O . SER A 1 527 ? -5.332 12.550 15.717 1.00 94.75 527 SER A O 1
ATOM 3592 N N . LYS A 1 528 ? -7.292 13.628 15.782 1.00 94.31 528 LYS A N 1
ATOM 3593 C CA . LYS A 1 528 ? -8.075 12.424 16.120 1.00 94.31 528 LYS A CA 1
ATOM 3594 C C . LYS A 1 528 ? -8.089 11.452 14.944 1.00 94.31 528 LYS A C 1
ATOM 3596 O O . LYS A 1 528 ? -7.914 10.250 15.127 1.00 94.31 528 LYS A O 1
ATOM 3601 N N . GLY A 1 529 ? -8.217 12.005 13.740 1.00 96.25 529 GLY A N 1
ATOM 3602 C CA . GLY A 1 529 ? -8.281 11.264 12.491 1.00 96.25 529 GLY A CA 1
ATOM 3603 C C . GLY A 1 529 ? -9.685 10.761 12.163 1.00 96.25 529 GLY A C 1
ATOM 3604 O O . GLY A 1 529 ? -10.576 10.746 13.015 1.00 96.25 529 GLY A O 1
ATOM 3605 N N . ALA A 1 530 ? -9.877 10.383 10.906 1.00 94.38 530 ALA A N 1
ATOM 3606 C CA . ALA A 1 530 ? -11.123 9.837 10.392 1.00 94.38 530 ALA A CA 1
ATOM 3607 C C . ALA A 1 530 ? -10.863 8.886 9.216 1.00 94.38 530 ALA A C 1
ATOM 3609 O O . ALA A 1 530 ? -9.827 8.976 8.551 1.00 94.38 530 ALA A O 1
ATOM 3610 N N . VAL A 1 531 ? -11.829 8.012 8.946 1.00 95.06 531 VAL A N 1
ATOM 3611 C CA . VAL A 1 531 ? -11.894 7.179 7.740 1.00 95.06 531 VAL A CA 1
ATOM 3612 C C . VAL A 1 531 ? -13.244 7.369 7.070 1.00 95.06 531 VAL A C 1
ATOM 3614 O O . VAL A 1 531 ? -14.271 7.439 7.744 1.00 95.06 531 VAL A O 1
ATOM 3617 N N . TYR A 1 532 ? -13.223 7.440 5.746 1.00 90.94 532 TYR A N 1
ATOM 3618 C CA . TYR A 1 532 ? -14.390 7.619 4.898 1.00 90.94 532 TYR A CA 1
ATOM 3619 C C . TYR A 1 532 ? -14.485 6.452 3.922 1.00 90.94 532 TYR A C 1
ATOM 3621 O O . TYR A 1 532 ? -13.527 6.190 3.198 1.00 90.94 532 TYR A O 1
ATOM 3629 N N . GLN A 1 533 ? -15.626 5.770 3.897 1.00 89.25 533 GLN A N 1
ATOM 3630 C CA . GLN A 1 533 ? -15.946 4.772 2.882 1.00 89.25 533 GLN A CA 1
ATOM 3631 C C . GLN A 1 533 ? -16.956 5.372 1.903 1.00 89.25 533 GLN A C 1
ATOM 3633 O O . GLN A 1 533 ? -18.061 5.772 2.285 1.00 89.25 533 GLN A O 1
ATOM 3638 N N . PHE A 1 534 ? -16.555 5.428 0.640 1.00 83.56 534 PHE A N 1
ATOM 3639 C CA . PHE A 1 534 ? -17.356 5.854 -0.493 1.00 83.56 534 PHE A CA 1
ATOM 3640 C C . PHE A 1 534 ? -17.856 4.615 -1.218 1.00 83.56 534 PHE A C 1
ATOM 3642 O O . PHE A 1 534 ? -17.073 3.902 -1.847 1.00 83.56 534 PHE A O 1
ATOM 3649 N N . VAL A 1 535 ? -19.161 4.373 -1.127 1.00 77.81 535 VAL A N 1
ATOM 3650 C CA . VAL A 1 535 ? -19.781 3.218 -1.774 1.00 77.81 535 VAL A CA 1
ATOM 3651 C C . VAL A 1 535 ? -19.650 3.338 -3.294 1.00 77.81 535 VAL A C 1
ATOM 3653 O O . VAL A 1 535 ? -19.899 4.413 -3.860 1.00 77.81 535 VAL A O 1
ATOM 3656 N N . GLY A 1 536 ? -19.249 2.245 -3.942 1.00 70.88 536 GLY A N 1
ATOM 3657 C CA . GLY A 1 536 ? -19.046 2.174 -5.384 1.00 70.88 536 GLY A CA 1
ATOM 3658 C C . GLY A 1 536 ? -20.295 2.613 -6.153 1.00 70.88 536 GLY A C 1
ATOM 3659 O O . GLY A 1 536 ? -21.393 2.085 -5.959 1.00 70.88 536 GLY A O 1
ATOM 3660 N N . HIS A 1 537 ? -20.156 3.601 -7.038 1.00 72.19 537 HIS A N 1
ATOM 3661 C CA . HIS A 1 537 ? -21.264 4.141 -7.829 1.00 72.19 537 HIS A CA 1
ATOM 3662 C C . HIS A 1 537 ? -20.769 4.689 -9.168 1.00 72.19 537 HIS A C 1
ATOM 3664 O O . HIS A 1 537 ? -19.574 4.785 -9.426 1.00 72.19 537 HIS A O 1
ATOM 3670 N N . ALA A 1 538 ? -21.706 5.001 -10.064 1.00 74.62 538 ALA A N 1
ATOM 3671 C CA . ALA A 1 538 ? -21.353 5.503 -11.383 1.00 74.62 538 ALA A CA 1
ATOM 3672 C C . ALA A 1 538 ? -20.820 6.933 -11.258 1.00 74.62 538 ALA A C 1
ATOM 3674 O O . ALA A 1 538 ? -21.586 7.841 -10.941 1.00 74.62 538 ALA A O 1
ATOM 3675 N N . LEU A 1 539 ? -19.528 7.121 -11.530 1.00 75.25 539 LEU A N 1
ATOM 3676 C CA . LEU A 1 539 ? -18.895 8.433 -11.460 1.00 75.25 539 LEU A CA 1
ATOM 3677 C C . LEU A 1 539 ? -19.312 9.319 -12.637 1.00 75.25 539 LEU A C 1
ATOM 3679 O O . LEU A 1 539 ? -19.129 8.969 -13.813 1.00 75.25 539 LEU A O 1
ATOM 3683 N N . ALA A 1 540 ? -19.794 10.522 -12.333 1.00 79.69 540 ALA A N 1
ATOM 3684 C CA . ALA A 1 540 ? -19.977 11.551 -13.347 1.00 79.69 540 ALA A CA 1
ATOM 3685 C C . ALA A 1 540 ? -18.609 12.060 -13.854 1.00 79.69 540 ALA A C 1
ATOM 3687 O O . ALA A 1 540 ? -17.613 12.047 -13.125 1.00 79.69 540 ALA A O 1
ATOM 3688 N N . PRO A 1 541 ? -18.499 12.519 -15.115 1.00 82.06 541 PRO A N 1
ATOM 3689 C CA . PRO A 1 541 ? -17.285 13.181 -15.577 1.00 82.06 541 PRO A CA 1
ATOM 3690 C C . PRO A 1 541 ? -16.978 14.412 -14.715 1.00 82.06 541 PRO A C 1
ATOM 3692 O O . PRO A 1 541 ? -17.820 15.300 -14.597 1.00 82.06 541 PRO A O 1
ATOM 3695 N N . LYS A 1 542 ? -15.763 14.477 -14.158 1.00 85.00 542 LYS A N 1
ATOM 3696 C CA . LYS A 1 542 ? -15.306 15.560 -13.270 1.00 85.00 542 LYS A CA 1
ATOM 3697 C C . LYS A 1 542 ? -16.145 15.714 -12.002 1.00 85.00 542 LYS A C 1
ATOM 3699 O O . LYS A 1 542 ? -16.327 16.827 -11.506 1.00 85.00 542 LYS A O 1
ATOM 3704 N N . GLU A 1 543 ? -16.639 14.604 -11.462 1.00 87.81 543 GLU A N 1
ATOM 3705 C CA . GLU A 1 543 ? -17.370 14.623 -10.198 1.00 87.81 543 GLU A CA 1
ATOM 3706 C C . GLU A 1 543 ? -16.479 15.136 -9.057 1.00 87.81 543 GLU A C 1
ATOM 3708 O O . GLU A 1 543 ? -15.312 14.765 -8.930 1.00 87.81 543 GLU A O 1
ATOM 3713 N N . THR A 1 544 ? -17.027 16.020 -8.226 1.00 88.81 544 THR A N 1
ATOM 3714 C CA . THR A 1 544 ? -16.356 16.546 -7.033 1.00 88.81 544 THR A CA 1
ATOM 3715 C C . THR A 1 544 ? -17.164 16.154 -5.812 1.00 88.81 544 THR A C 1
ATOM 3717 O O . THR A 1 544 ? -18.346 16.484 -5.728 1.00 88.81 544 THR A O 1
ATOM 3720 N N . ILE A 1 545 ? -16.517 15.490 -4.861 1.00 87.56 545 ILE A N 1
ATOM 3721 C CA . ILE A 1 545 ? -17.167 14.876 -3.707 1.00 87.56 545 ILE A CA 1
ATOM 3722 C C . ILE A 1 545 ? -16.563 15.472 -2.431 1.00 87.56 545 ILE A C 1
ATOM 3724 O O . ILE A 1 545 ? -15.341 15.552 -2.286 1.00 87.56 545 ILE A O 1
ATOM 3728 N N . GLN A 1 546 ? -17.421 15.938 -1.524 1.00 86.31 546 GLN A N 1
ATOM 3729 C CA . GLN A 1 546 ? -17.022 16.516 -0.235 1.00 86.31 546 GLN A CA 1
ATOM 3730 C C . GLN A 1 546 ? -17.165 15.488 0.894 1.00 86.31 546 GLN A C 1
ATOM 3732 O O . GLN A 1 546 ? -17.879 14.499 0.750 1.00 86.31 546 GLN A O 1
ATOM 3737 N N . LEU A 1 547 ? -16.527 15.736 2.040 1.00 78.88 547 LEU A N 1
ATOM 3738 C CA . LEU A 1 547 ? -16.602 14.841 3.205 1.00 78.88 547 LEU A CA 1
ATOM 3739 C C . LEU A 1 547 ? -17.972 14.841 3.902 1.00 78.88 547 LEU A C 1
ATOM 3741 O O . LEU A 1 547 ? -18.254 13.950 4.697 1.00 78.88 547 LEU A O 1
ATOM 3745 N N . GLU A 1 548 ? -18.817 15.831 3.631 1.00 73.38 548 GLU A N 1
ATOM 3746 C CA . GLU A 1 548 ? -20.208 15.892 4.088 1.00 73.38 548 GLU A CA 1
ATOM 3747 C C . GLU A 1 548 ? -21.206 15.193 3.150 1.00 73.38 548 GLU A C 1
ATOM 3749 O O . GLU A 1 548 ? -22.414 15.265 3.384 1.00 73.38 548 GLU A O 1
ATOM 3754 N N . ASP A 1 549 ? -20.733 14.546 2.079 1.00 73.31 549 ASP A N 1
ATOM 3755 C CA . ASP A 1 549 ? -21.597 13.821 1.149 1.00 73.31 549 ASP A CA 1
ATOM 3756 C C . ASP A 1 549 ? -22.403 12.740 1.884 1.00 73.31 549 ASP A C 1
ATOM 3758 O O . ASP A 1 549 ? -21.860 11.922 2.624 1.00 73.31 549 ASP A O 1
ATOM 3762 N N . ALA A 1 550 ? -23.720 12.724 1.680 1.00 57.62 550 ALA A N 1
ATOM 3763 C CA . ALA A 1 550 ? -24.621 11.817 2.386 1.00 57.62 550 ALA A CA 1
ATOM 3764 C C . ALA A 1 550 ? -24.365 10.330 2.076 1.00 57.62 550 ALA A C 1
ATOM 3766 O O . ALA A 1 550 ? -24.800 9.470 2.838 1.00 57.62 550 ALA A O 1
ATOM 3767 N N . ARG A 1 551 ? -23.655 10.018 0.982 1.00 69.88 551 ARG A N 1
ATOM 3768 C CA . ARG A 1 551 ? -23.267 8.650 0.596 1.00 69.88 551 ARG A CA 1
ATOM 3769 C C . ARG A 1 551 ? -22.153 8.072 1.472 1.00 69.88 551 ARG A C 1
ATOM 3771 O O . ARG A 1 551 ? -21.835 6.891 1.348 1.00 69.88 551 ARG A O 1
ATOM 3778 N N . LEU A 1 552 ? -21.539 8.890 2.323 1.00 74.25 552 LEU A N 1
ATOM 3779 C CA . LEU A 1 552 ? -20.389 8.505 3.124 1.00 74.25 552 LEU A CA 1
ATOM 3780 C C . LEU A 1 552 ? -20.763 7.718 4.371 1.00 74.25 552 LEU A C 1
ATOM 3782 O O . LEU A 1 552 ? -21.514 8.188 5.229 1.00 74.25 552 LEU A O 1
ATOM 3786 N N . LYS A 1 553 ? -20.111 6.568 4.541 1.00 85.31 553 LYS A N 1
ATOM 3787 C CA . LYS A 1 553 ? -19.940 5.967 5.866 1.00 85.31 553 LYS A CA 1
ATOM 3788 C C . LYS A 1 553 ? -18.653 6.510 6.474 1.00 85.31 553 LYS A C 1
ATOM 3790 O O . LYS A 1 553 ? -17.637 6.620 5.788 1.00 85.31 553 LYS A O 1
ATOM 3795 N N . THR A 1 554 ? -18.703 6.902 7.742 1.00 87.50 554 THR A N 1
ATOM 3796 C CA . THR A 1 554 ? -17.604 7.622 8.394 1.00 87.50 554 THR A CA 1
ATOM 3797 C C . THR A 1 554 ? -17.249 6.988 9.726 1.00 87.50 554 THR A C 1
ATOM 3799 O O . THR A 1 554 ? -18.123 6.709 10.543 1.00 87.50 554 THR A O 1
ATOM 3802 N N . VAL A 1 555 ? -15.953 6.858 9.988 1.00 90.69 555 VAL A N 1
ATOM 3803 C CA . VAL A 1 555 ? -15.415 6.488 11.298 1.00 90.69 555 VAL A CA 1
ATOM 3804 C C . VAL A 1 555 ? -14.589 7.653 11.825 1.00 90.69 555 VAL A C 1
ATOM 3806 O O . VAL A 1 555 ? -13.665 8.107 11.155 1.00 90.69 555 VAL A O 1
ATOM 3809 N N . LEU A 1 556 ? -14.914 8.152 13.015 1.00 91.06 556 LEU A N 1
ATOM 3810 C CA . LEU A 1 556 ? -14.232 9.276 13.658 1.00 91.06 556 LEU A CA 1
ATOM 3811 C C . LEU A 1 556 ? -13.367 8.789 14.823 1.00 91.06 556 LEU A C 1
ATOM 3813 O O . LEU A 1 556 ? -13.810 7.981 15.641 1.00 91.06 556 LEU A O 1
ATOM 3817 N N . GLY A 1 557 ? -12.142 9.309 14.909 1.00 90.56 557 GLY A N 1
ATOM 3818 C CA . GLY A 1 557 ? -11.193 9.002 15.977 1.00 90.56 557 GLY A CA 1
ATOM 3819 C C . GLY A 1 557 ? -11.625 9.524 17.347 1.00 90.56 557 GLY A C 1
ATOM 3820 O O . GLY A 1 557 ? -12.410 10.467 17.464 1.00 90.56 557 GLY A O 1
ATOM 3821 N N . ALA A 1 558 ? -11.087 8.917 18.406 1.00 87.75 558 ALA A N 1
ATOM 3822 C CA . ALA A 1 558 ? -11.540 9.160 19.772 1.00 87.75 558 ALA A CA 1
ATOM 3823 C C . ALA A 1 558 ? -10.829 10.345 20.450 1.00 87.75 558 ALA A C 1
ATOM 3825 O O . ALA A 1 558 ? -11.484 11.240 20.996 1.00 87.75 558 ALA A O 1
ATOM 3826 N N . LYS A 1 559 ? -9.489 10.363 20.445 1.00 92.06 559 LYS A N 1
ATOM 3827 C CA . LYS A 1 559 ? -8.657 11.309 21.205 1.00 92.06 559 LYS A CA 1
ATOM 3828 C C . LYS A 1 559 ? -7.669 12.050 20.315 1.00 92.06 559 LYS A C 1
ATOM 3830 O O . LYS A 1 559 ? -7.261 11.593 19.253 1.00 92.06 559 LYS A O 1
ATOM 3835 N N . GLN A 1 560 ? -7.304 13.247 20.763 1.00 94.44 560 GLN A N 1
ATOM 3836 C CA . GLN A 1 560 ? -6.344 14.094 20.066 1.00 94.44 560 GLN A CA 1
ATOM 3837 C C . GLN A 1 560 ? -5.044 13.325 19.798 1.00 94.44 560 GLN A C 1
ATOM 3839 O O . GLN A 1 560 ? -4.507 12.690 20.703 1.00 94.44 560 GLN A O 1
ATOM 3844 N N . ASN A 1 561 ? -4.514 13.462 18.583 1.00 94.12 561 ASN A N 1
ATOM 3845 C CA . ASN A 1 561 ? -3.309 12.788 18.096 1.00 94.12 561 ASN A CA 1
ATOM 3846 C C . ASN A 1 561 ? -3.398 11.264 17.918 1.00 94.12 561 ASN A C 1
ATOM 3848 O O . ASN A 1 561 ? -2.370 10.673 17.601 1.00 94.12 561 ASN A O 1
ATOM 3852 N N . ASP A 1 562 ? -4.572 10.634 18.034 1.00 94.50 562 ASP A N 1
ATOM 3853 C CA . ASP A 1 562 ? -4.737 9.204 17.724 1.00 94.50 562 ASP A CA 1
ATOM 3854 C C . ASP A 1 562 ? -4.377 8.876 16.265 1.00 94.50 562 ASP A C 1
ATOM 3856 O O . ASP A 1 562 ? -3.855 7.795 15.982 1.00 94.50 562 ASP A O 1
ATOM 3860 N N . ARG A 1 563 ? -4.598 9.833 15.351 1.00 96.31 563 ARG A N 1
ATOM 3861 C CA . ARG A 1 563 ? -4.327 9.735 13.909 1.00 96.31 563 ARG A CA 1
ATOM 3862 C C . ARG A 1 563 ? -5.027 8.538 13.253 1.00 96.31 563 ARG A C 1
ATOM 3864 O O . ARG A 1 563 ? -4.426 7.856 12.425 1.00 96.31 563 ARG A O 1
ATOM 3871 N N . LEU A 1 564 ? -6.288 8.285 13.616 1.00 96.69 564 LEU A N 1
ATOM 3872 C CA . LEU A 1 564 ? -7.116 7.246 12.994 1.00 96.69 564 LEU A CA 1
ATOM 3873 C C . LEU A 1 564 ? -7.136 7.402 11.462 1.00 96.69 564 LEU A C 1
ATOM 3875 O O . LEU A 1 564 ? -7.308 8.510 10.953 1.00 96.69 564 LEU A O 1
ATOM 3879 N N . GLY A 1 565 ? -6.980 6.295 10.736 1.00 96.19 565 GLY A N 1
ATOM 3880 C CA . GLY A 1 565 ? -6.959 6.295 9.271 1.00 96.19 565 GLY A CA 1
ATOM 3881 C C . GLY A 1 565 ? -5.577 6.556 8.677 1.00 96.19 565 GLY A C 1
ATOM 3882 O O . GLY A 1 565 ? -5.464 6.875 7.499 1.00 96.19 565 GLY A O 1
ATOM 3883 N N . ALA A 1 566 ? -4.506 6.436 9.466 1.00 96.12 566 ALA A N 1
ATOM 3884 C CA . ALA A 1 566 ? -3.144 6.487 8.930 1.00 96.12 566 ALA A CA 1
ATOM 3885 C C . ALA A 1 566 ? -2.788 5.252 8.078 1.00 96.12 566 ALA A C 1
ATOM 3887 O O . ALA A 1 566 ? -1.908 5.334 7.228 1.00 96.12 566 ALA A O 1
ATOM 3888 N N . SER A 1 567 ? -3.477 4.131 8.300 1.00 96.19 567 SER A N 1
ATOM 3889 C CA . SER A 1 567 ? -3.490 2.944 7.444 1.00 96.19 567 SER A CA 1
ATOM 3890 C C . SER A 1 567 ? -4.894 2.343 7.490 1.00 96.19 567 SER A C 1
ATOM 3892 O O . SER A 1 567 ? -5.561 2.409 8.529 1.00 96.19 567 SER A O 1
ATOM 3894 N N . VAL A 1 568 ? -5.353 1.820 6.357 1.00 95.44 568 VAL A N 1
ATOM 3895 C CA . VAL A 1 568 ? -6.670 1.203 6.183 1.00 95.44 568 VAL A CA 1
ATOM 3896 C C . VAL A 1 568 ? -6.512 -0.044 5.326 1.00 95.44 568 VAL A C 1
ATOM 3898 O O . VAL A 1 568 ? -5.710 -0.046 4.393 1.00 95.44 568 VAL A O 1
ATOM 3901 N N . ALA A 1 569 ? -7.275 -1.081 5.640 1.00 92.69 569 ALA A N 1
ATOM 3902 C CA . ALA A 1 569 ? -7.411 -2.273 4.817 1.00 92.69 569 ALA A CA 1
ATOM 3903 C C . ALA A 1 569 ? -8.831 -2.827 4.962 1.00 92.69 569 ALA A C 1
ATOM 3905 O O . ALA A 1 569 ? -9.584 -2.427 5.854 1.00 92.69 569 ALA A O 1
ATOM 3906 N N . SER A 1 570 ? -9.198 -3.743 4.080 1.00 89.44 570 SER A N 1
ATOM 3907 C CA . SER A 1 570 ? -10.511 -4.375 4.072 1.00 89.44 570 SER A CA 1
ATOM 3908 C C . SER A 1 570 ? -10.391 -5.827 3.643 1.00 89.44 570 SER A C 1
ATOM 3910 O O . SER A 1 570 ? -9.545 -6.125 2.803 1.00 89.44 570 SER A O 1
ATOM 3912 N N . GLY A 1 571 ? -11.253 -6.691 4.162 1.00 85.00 571 GLY A N 1
ATOM 3913 C CA . GLY A 1 571 ? -11.296 -8.104 3.790 1.00 85.00 571 GLY A CA 1
ATOM 3914 C C . GLY A 1 571 ? -12.416 -8.848 4.506 1.00 85.00 571 GLY A C 1
ATOM 3915 O O . GLY A 1 571 ? -13.243 -8.232 5.174 1.00 85.00 571 GLY A O 1
ATOM 3916 N N . LEU A 1 572 ? -12.455 -10.162 4.338 1.00 83.81 572 LEU A N 1
ATOM 3917 C CA . LEU A 1 572 ? -13.474 -11.070 4.858 1.00 83.81 572 LEU A CA 1
ATOM 3918 C C . LEU A 1 572 ? -12.973 -11.760 6.136 1.00 83.81 572 LEU A C 1
ATOM 3920 O O . LEU A 1 572 ? -12.721 -12.964 6.145 1.00 83.81 572 LEU A O 1
ATOM 3924 N N . PHE A 1 573 ? -12.793 -10.991 7.211 1.00 79.75 573 PHE A N 1
ATOM 3925 C CA . PHE A 1 573 ? -12.304 -11.510 8.502 1.00 79.75 573 PHE A CA 1
ATOM 3926 C C . PHE A 1 573 ? -13.412 -11.651 9.563 1.00 79.75 573 PHE A C 1
ATOM 3928 O O . PHE A 1 573 ? -13.179 -12.125 10.681 1.00 79.75 573 PHE A O 1
ATOM 3935 N N . GLY A 1 574 ? -14.625 -11.208 9.238 1.00 70.06 574 GLY A N 1
ATOM 3936 C CA . GLY A 1 574 ? -15.835 -11.367 10.025 1.00 70.06 574 GLY A CA 1
ATOM 3937 C C . GLY A 1 574 ? -16.490 -12.738 9.857 1.00 70.06 574 GLY A C 1
ATOM 3938 O O . GLY A 1 574 ? -15.948 -13.681 9.289 1.00 70.06 574 GLY A O 1
ATOM 3939 N N . SER A 1 575 ? -17.691 -12.866 10.423 1.00 65.38 575 SER A N 1
ATOM 3940 C CA . SER A 1 575 ? -18.464 -14.123 10.404 1.00 65.38 575 SER A CA 1
ATOM 3941 C C . SER A 1 575 ? -19.449 -14.236 9.236 1.00 65.38 575 SER A C 1
ATOM 3943 O O . SER A 1 575 ? -20.128 -15.257 9.103 1.00 65.38 575 SER A O 1
ATOM 3945 N N . ASP A 1 576 ? -19.559 -13.189 8.420 1.00 70.19 576 ASP A N 1
ATOM 3946 C CA . ASP A 1 576 ? -20.383 -13.165 7.219 1.00 70.19 576 ASP A CA 1
ATOM 3947 C C . ASP A 1 576 ? -19.517 -13.082 5.954 1.00 70.19 576 ASP A C 1
ATOM 3949 O O . ASP A 1 576 ? -18.296 -13.173 6.000 1.00 70.19 576 ASP A O 1
ATOM 3953 N N . SER A 1 577 ? -20.165 -13.016 4.793 1.00 71.88 577 SER A N 1
ATOM 3954 C CA . SER A 1 577 ? -19.481 -12.915 3.497 1.00 71.88 577 SER A CA 1
ATOM 3955 C C . SER A 1 577 ? -19.357 -11.470 3.011 1.00 71.88 577 SER A C 1
ATOM 3957 O O . SER A 1 577 ? -19.147 -11.250 1.818 1.00 71.88 577 SER A O 1
ATOM 3959 N N . ALA A 1 578 ? -19.571 -10.490 3.888 1.00 74.81 578 ALA A N 1
ATOM 3960 C CA . ALA A 1 578 ? -19.476 -9.085 3.543 1.00 74.81 578 ALA A CA 1
ATOM 3961 C C . ALA A 1 578 ? -18.122 -8.521 3.981 1.00 74.81 578 ALA A C 1
ATOM 3963 O O . ALA A 1 578 ? -17.488 -9.001 4.912 1.00 74.81 578 ALA A O 1
ATOM 3964 N N . VAL A 1 579 ? -17.654 -7.517 3.242 1.00 79.81 579 VAL A N 1
ATOM 3965 C CA . VAL A 1 579 ? -16.322 -6.957 3.456 1.00 79.81 579 VAL A CA 1
ATOM 3966 C C . VAL A 1 579 ? -16.304 -6.103 4.718 1.00 79.81 579 VAL A C 1
ATOM 3968 O O . VAL A 1 579 ? -17.093 -5.166 4.860 1.00 79.81 579 VAL A O 1
ATOM 3971 N N . ASP A 1 580 ? -15.366 -6.414 5.600 1.00 83.88 580 ASP A N 1
ATOM 3972 C CA . ASP A 1 580 ? -15.117 -5.721 6.851 1.00 83.88 580 ASP A CA 1
ATOM 3973 C C . ASP A 1 580 ? -13.969 -4.717 6.703 1.00 83.88 580 ASP A C 1
ATOM 3975 O O . ASP A 1 580 ? -13.133 -4.802 5.798 1.00 83.88 580 ASP A O 1
ATOM 3979 N N . LEU A 1 581 ? -13.919 -3.746 7.614 1.00 88.69 581 LEU A N 1
ATOM 3980 C CA . LEU A 1 581 ? -12.960 -2.647 7.590 1.00 88.69 581 LEU A CA 1
ATOM 3981 C C . LEU A 1 581 ? -12.013 -2.732 8.786 1.00 88.69 581 LEU A C 1
ATOM 3983 O O . LEU A 1 581 ? -12.456 -2.849 9.927 1.00 88.69 581 LEU A O 1
ATOM 3987 N N . ILE A 1 582 ? -10.712 -2.581 8.545 1.00 90.94 582 ILE A N 1
ATOM 3988 C CA . ILE A 1 582 ? -9.703 -2.472 9.598 1.00 90.94 582 ILE A CA 1
ATOM 3989 C C . ILE A 1 582 ? -8.878 -1.187 9.455 1.00 90.94 582 ILE A C 1
ATOM 3991 O O . ILE A 1 582 ? -8.492 -0.779 8.358 1.00 90.94 582 ILE A O 1
ATOM 3995 N N . ILE A 1 583 ? -8.638 -0.508 10.579 1.00 94.50 583 ILE A N 1
ATOM 3996 C CA . ILE A 1 583 ? -8.130 0.866 10.609 1.00 94.50 583 ILE A CA 1
ATOM 3997 C C . ILE A 1 583 ? -7.050 1.027 11.678 1.00 94.50 583 ILE A C 1
ATOM 3999 O O . ILE A 1 583 ? -7.290 0.767 12.856 1.00 94.50 583 ILE A O 1
ATOM 4003 N N . ALA A 1 584 ? -5.886 1.560 11.306 1.00 95.56 584 ALA A N 1
ATOM 4004 C CA . ALA A 1 584 ? -4.838 1.915 12.262 1.00 95.56 584 ALA A CA 1
ATOM 4005 C C . ALA A 1 584 ? -5.056 3.313 12.858 1.00 95.56 584 ALA A C 1
ATOM 4007 O O . ALA A 1 584 ? -5.354 4.280 12.146 1.00 95.56 584 ALA A O 1
ATOM 4008 N N . ALA A 1 585 ? -4.798 3.433 14.159 1.00 95.94 585 ALA A N 1
ATOM 4009 C CA . ALA A 1 585 ? -4.634 4.684 14.892 1.00 95.94 585 ALA A CA 1
ATOM 4010 C C . ALA A 1 585 ? -3.263 4.692 15.599 1.00 95.94 585 ALA A C 1
ATOM 4012 O O . ALA A 1 585 ? -3.155 4.285 16.764 1.00 95.94 585 ALA A O 1
ATOM 4013 N N . PRO A 1 586 ? -2.197 5.154 14.914 1.00 95.44 586 PRO A N 1
ATOM 4014 C CA . PRO A 1 586 ? -0.833 5.090 15.426 1.00 95.44 586 PRO A CA 1
ATOM 4015 C C . PRO A 1 586 ? -0.644 5.772 16.780 1.00 95.44 586 PRO A C 1
ATOM 4017 O O . PRO A 1 586 ? 0.053 5.247 17.642 1.00 95.44 586 PRO A O 1
ATOM 4020 N N . GLY A 1 587 ? -1.280 6.922 17.015 1.00 94.00 587 GLY A N 1
ATOM 4021 C CA . GLY A 1 587 ? -1.152 7.633 18.290 1.00 94.00 587 GLY A CA 1
ATOM 4022 C C . GLY A 1 587 ? -1.842 6.925 19.452 1.00 94.00 587 GLY A C 1
ATOM 4023 O O . GLY A 1 587 ? -1.360 6.989 20.583 1.00 94.00 587 GLY A O 1
ATOM 4024 N N . ALA A 1 588 ? -2.910 6.179 19.159 1.00 91.81 588 ALA A N 1
ATOM 4025 C CA . ALA A 1 588 ? -3.582 5.309 20.119 1.00 91.81 588 ALA A CA 1
ATOM 4026 C C . ALA A 1 588 ? -2.869 3.959 20.294 1.00 91.81 588 ALA A C 1
ATOM 4028 O O . ALA A 1 588 ? -3.281 3.171 21.144 1.00 91.81 588 ALA A O 1
ATOM 4029 N N . LYS A 1 589 ? -1.829 3.671 19.493 1.00 92.75 589 LYS A N 1
ATOM 4030 C CA . LYS A 1 589 ? -1.151 2.364 19.432 1.00 92.75 589 LYS A CA 1
ATOM 4031 C C . LYS A 1 589 ? -2.109 1.212 19.137 1.00 92.75 589 LYS A C 1
ATOM 4033 O O . LYS A 1 589 ? -1.894 0.095 19.598 1.00 92.75 589 LYS A O 1
ATOM 4038 N N . THR A 1 590 ? -3.185 1.496 18.413 1.00 90.19 590 THR A N 1
ATOM 4039 C CA . THR A 1 590 ? -4.325 0.588 18.312 1.00 90.19 590 THR A CA 1
ATOM 4040 C C . THR A 1 590 ? -4.752 0.416 16.860 1.00 90.19 590 THR A C 1
ATOM 4042 O O . THR A 1 590 ? -4.574 1.318 16.037 1.00 90.19 590 THR A O 1
ATOM 4045 N N . VAL A 1 591 ? -5.273 -0.763 16.545 1.00 90.62 591 VAL A N 1
ATOM 4046 C CA . VAL A 1 591 ? -5.964 -1.092 15.302 1.00 90.62 591 VAL A CA 1
ATOM 4047 C C . VAL A 1 591 ? -7.409 -1.445 15.643 1.00 90.62 591 VAL A C 1
ATOM 4049 O O . VAL A 1 591 ? -7.659 -2.194 16.586 1.00 90.62 591 VAL A O 1
ATOM 4052 N N . TYR A 1 592 ? -8.349 -0.888 14.887 1.00 88.75 592 TYR A N 1
ATOM 4053 C CA . TYR A 1 592 ? -9.781 -1.072 15.077 1.00 88.75 592 TYR A CA 1
ATOM 4054 C C . TYR A 1 592 ? -10.374 -1.841 13.900 1.00 88.75 592 TYR A C 1
ATOM 4056 O O . TYR A 1 592 ? -10.177 -1.430 12.759 1.00 88.75 592 TYR A O 1
ATOM 4064 N N . GLY A 1 593 ? -11.109 -2.917 14.171 1.00 86.75 593 GLY A N 1
ATOM 4065 C CA . GLY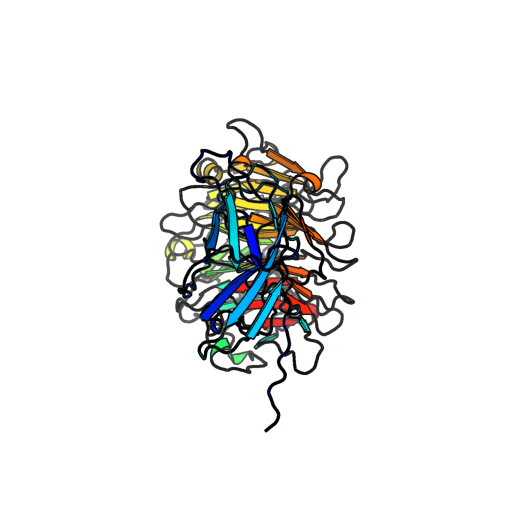 A 1 593 ? -11.923 -3.622 13.180 1.00 86.75 593 GLY A CA 1
ATOM 4066 C C . GLY A 1 593 ? -13.398 -3.263 13.329 1.00 86.75 593 GLY A C 1
ATOM 4067 O O . GLY A 1 593 ? -13.906 -3.138 14.448 1.00 86.75 593 GLY A O 1
ATOM 4068 N N . ILE A 1 594 ? -14.070 -3.070 12.201 1.00 83.06 594 ILE A N 1
ATOM 4069 C CA . ILE A 1 594 ? -15.493 -2.755 12.094 1.00 83.06 594 ILE A CA 1
ATOM 4070 C C . ILE A 1 594 ? -16.099 -3.758 11.125 1.00 83.06 594 ILE A C 1
ATOM 4072 O O . ILE A 1 594 ? -15.699 -3.810 9.961 1.00 83.06 594 ILE A O 1
ATOM 4076 N N . PHE A 1 595 ? -17.049 -4.544 11.621 1.00 78.38 595 PHE A N 1
ATOM 4077 C CA . PHE A 1 595 ? -17.738 -5.529 10.809 1.00 78.38 595 PHE A CA 1
ATOM 4078 C C . PHE A 1 595 ? -18.815 -4.882 9.946 1.00 78.38 595 PHE A C 1
ATOM 4080 O O . PHE A 1 595 ? -19.471 -3.925 10.357 1.00 78.38 595 PHE A O 1
ATOM 4087 N N . SER A 1 596 ? -19.044 -5.464 8.775 1.00 71.56 596 SER A N 1
ATOM 4088 C CA . SER A 1 596 ? -20.002 -5.005 7.766 1.00 71.56 596 SER A CA 1
ATOM 4089 C C . SER A 1 596 ? -21.454 -4.869 8.272 1.00 71.56 596 SER A C 1
ATOM 4091 O O . SER A 1 596 ? -22.246 -4.103 7.718 1.00 71.56 596 SER A O 1
ATOM 4093 N N . THR A 1 597 ? -21.810 -5.606 9.333 1.00 60.88 597 THR A N 1
ATOM 4094 C CA . THR A 1 597 ? -23.142 -5.600 9.970 1.00 60.88 597 THR A CA 1
ATOM 4095 C C . THR A 1 597 ? -23.457 -4.348 10.797 1.00 60.88 597 THR A C 1
ATOM 4097 O O . THR A 1 597 ? -24.620 -4.155 11.169 1.00 60.88 597 THR A O 1
ATOM 4100 N N . LYS A 1 598 ? -22.453 -3.517 11.102 1.00 54.50 598 LYS A N 1
ATOM 4101 C CA . LYS A 1 598 ? -22.593 -2.226 11.794 1.00 54.50 598 LYS A CA 1
ATOM 4102 C C . LYS A 1 598 ? -22.540 -1.058 10.815 1.00 54.50 598 LYS A C 1
ATOM 4104 O O . LYS A 1 598 ? -23.223 -0.051 11.118 1.00 54.50 598 LYS A O 1
#

pLDDT: mean 76.35, std 22.03, range [22.98, 98.62]

Radius of gyration: 27.68 Å; chains: 1; bounding box: 86×50×63 Å

Foldseek 3Di:
DDPPPQDAWAKEWDDWDKDFDALPDDPPDDATETETAGAPVDDPVFWFWKDKDKDWPDDPDDDDLDDDIDGDDDDDWDKDKRKDADNFQQAKTWIKMKMWTAGPVRDTRYIYIYPPTDIDGGRTGMIMHIYTYDYHLHDFQAEQECQDPPSAFLEKEFDPAFKAAKDWFFLALPPFIWIKTWHQQDCPPVRAGSLIKMFTAHPPVSAPDRPPRYDDLVRGLAMETGQHRQQSKQLEWDWAALAQDRGIKIKIWRLPPPQRTKIAIAHRHNGDPDNYHHVNPHGGLEMEGDDDGQQSKRLYWDWWFDLAPDRHIWIKIWRLRPDQFTKIFTAHRYHSVVRSVYDYCVPNNGLAMEGGDGQQSKRNEKEWFQQQPDPRRTIKIKIWRQQDADVVAGSLIKIFIADRVLSNVDRYHYVVQQSGFEMEGGDHHNQSKRNEWYWAQQQLPQGTWIWIWRLPVVQFIKIFIAHRYNVQGDDPPDGHYYHYRQPRTQEMETGGHQQSKRLYWYWADDRRDRTWIKIWRQRPPQRLTKIKIQHRHHGHGHHYHYPPPSSIHMYGGNDHQQSKRNYKDWDRRHPDPDIKIWIGRRSSSMIGIHDPVD